Protein AF-0000000086678637 (afdb_homodimer)

Secondary structure (DSSP, 8-state):
------S-HHHHHHHHHHHTT--HHHHHHHHTS-HHHHHHHHTTSSPPPHHHHHHHHHHHT--HHHHH-----------------------------------SGGGGGGG-------------------B-SEE-GGG--EEE-STTEEEEEEEB-TTS-EEEEEEEE-TT-BS-TTSPPB--SSEEEEEEEESEEEEEETTEEEEEETT-EEEEETTS-EEEE--SSS-EEEEEEEE----/------S-HHHHHHHHHHHTT--HHHHHHHHTS-HHHHHHHHTTSSPPPHHHHHHHHHHHT--HHHHH------------------------------------GGGGGGG-------------------B-SEE-GGG--EEEPSTTEEEEEEEB-TTS-EEEEEEEE-TT-BS-TTSPPB--SSEEEEEEEESEEEEEETTEEEEEETT-EEEEETTS-EEEE--SSS-EEEEEEEE----

Structure (mmCIF, N/CA/C/O backbone):
data_AF-0000000086678637-model_v1
#
loop_
_entity.id
_entity.type
_entity.pdbx_description
1 polymer 'Transcriptional regulator'
#
loop_
_atom_site.group_PDB
_atom_site.id
_atom_site.type_symbol
_atom_site.label_atom_id
_atom_site.label_alt_id
_atom_site.label_comp_id
_atom_site.label_asym_id
_atom_site.label_entity_id
_atom_site.label_seq_id
_atom_site.pdbx_PDB_ins_code
_atom_site.Cartn_x
_atom_site.Cartn_y
_atom_site.Cartn_z
_atom_site.occupancy
_atom_site.B_iso_or_equiv
_atom_site.auth_seq_id
_atom_site.auth_comp_id
_atom_site.auth_asym_id
_atom_site.auth_atom_id
_atom_site.pdbx_PDB_model_num
ATOM 1 N N . MET A 1 1 ? 14.117 24.562 -10.625 1 29.33 1 MET A N 1
ATOM 2 C CA . MET A 1 1 ? 13.344 23.328 -10.523 1 29.33 1 MET A CA 1
ATOM 3 C C . MET A 1 1 ? 12.039 23.578 -9.773 1 29.33 1 MET A C 1
ATOM 5 O O . MET A 1 1 ? 12.047 23.984 -8.609 1 29.33 1 MET A O 1
ATOM 9 N N . ALA A 1 2 ? 11.078 24 -10.359 1 37.53 2 ALA A N 1
ATOM 10 C CA . ALA A 1 2 ? 9.883 24.531 -9.719 1 37.53 2 ALA A CA 1
ATOM 11 C C . ALA A 1 2 ? 9.289 23.531 -8.734 1 37.53 2 ALA A C 1
ATOM 13 O O . ALA A 1 2 ? 8.969 22.406 -9.109 1 37.53 2 ALA A O 1
ATOM 14 N N . SER A 1 3 ? 9.805 23.5 -7.52 1 44.06 3 SER A N 1
ATOM 15 C CA . SER A 1 3 ? 9.266 22.609 -6.5 1 44.06 3 SER A CA 1
ATOM 16 C C . SER A 1 3 ? 7.742 22.625 -6.504 1 44.06 3 SER A C 1
ATOM 18 O O . SER A 1 3 ? 7.125 23.688 -6.547 1 44.06 3 SER A O 1
ATOM 20 N N . ASN A 1 4 ? 7.141 21.781 -7.289 1 50.44 4 ASN A N 1
ATOM 21 C CA . ASN A 1 4 ? 5.684 21.703 -7.348 1 50.44 4 ASN A CA 1
ATOM 22 C C . ASN A 1 4 ? 5.062 21.781 -5.957 1 50.44 4 ASN A C 1
ATOM 24 O O . ASN A 1 4 ? 4.508 20.812 -5.461 1 50.44 4 ASN A O 1
ATOM 28 N N . ALA A 1 5 ? 5.742 22.781 -5.246 1 56.09 5 ALA A N 1
ATOM 29 C CA . ALA A 1 5 ? 5.332 23.016 -3.861 1 56.09 5 ALA A CA 1
ATOM 30 C C . ALA A 1 5 ? 3.875 23.453 -3.789 1 56.09 5 ALA A C 1
ATOM 32 O O . ALA A 1 5 ? 3.475 24.406 -4.477 1 56.09 5 ALA A O 1
ATOM 33 N N . LEU A 1 6 ? 2.963 22.516 -3.424 1 60.53 6 LEU A N 1
ATOM 34 C CA . LEU A 1 6 ? 1.568 22.812 -3.119 1 60.53 6 LEU A CA 1
ATOM 35 C C . LEU A 1 6 ? 1.461 24.047 -2.23 1 60.53 6 LEU A C 1
ATOM 37 O O . LEU A 1 6 ? 2.408 24.391 -1.519 1 60.53 6 LEU A O 1
ATOM 41 N N . PRO A 1 7 ? 0.419 24.875 -2.521 1 64.38 7 PRO A N 1
ATOM 42 C CA . PRO A 1 7 ? 0.194 25.859 -1.461 1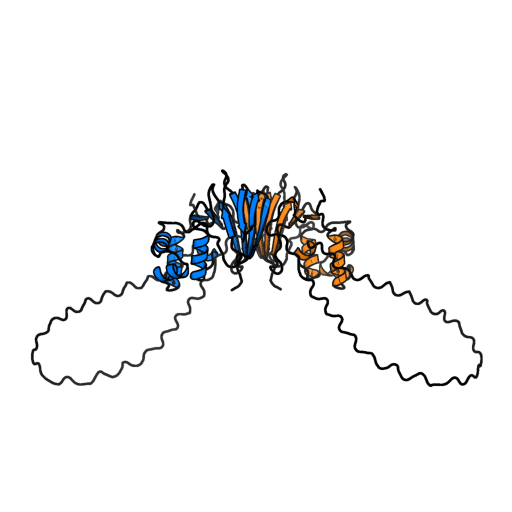 64.38 7 PRO A CA 1
ATOM 43 C C . PRO A 1 7 ? 0.378 25.266 -0.063 1 64.38 7 PRO A C 1
ATOM 45 O O . PRO A 1 7 ? 0.211 24.062 0.132 1 64.38 7 PRO A O 1
ATOM 48 N N . PRO A 1 8 ? 0.773 26.141 0.806 1 78.69 8 PRO A N 1
ATOM 49 C CA . PRO A 1 8 ? 1.008 25.656 2.17 1 78.69 8 PRO A CA 1
ATOM 50 C C . PRO A 1 8 ? -0.222 24.984 2.777 1 78.69 8 PRO A C 1
ATOM 52 O O . PRO A 1 8 ? -1.354 25.375 2.488 1 78.69 8 PRO A O 1
ATOM 55 N N . ILE A 1 9 ? -0.124 23.969 3.438 1 88 9 ILE A N 1
ATOM 56 C CA . ILE A 1 9 ? -1.179 23.125 3.992 1 88 9 ILE A CA 1
ATOM 57 C C . ILE A 1 9 ? -2.094 23.969 4.883 1 88 9 ILE A C 1
ATOM 59 O O . ILE A 1 9 ? -3.295 23.703 4.973 1 88 9 ILE A O 1
ATOM 63 N N . GLY A 1 10 ? -1.554 24.969 5.5 1 91.38 10 GLY A N 1
ATOM 64 C CA . GLY A 1 10 ? -2.34 25.812 6.383 1 91.38 10 GLY A CA 1
ATOM 65 C C . GLY A 1 10 ? -3.473 26.531 5.672 1 91.38 10 GLY A C 1
ATOM 66 O O . GLY A 1 10 ? -4.609 26.531 6.148 1 91.38 10 GLY A O 1
ATOM 67 N N . ALA A 1 11 ? -3.133 27.094 4.562 1 88.88 11 ALA A N 1
ATOM 68 C CA . ALA A 1 11 ? -4.141 27.812 3.783 1 88.88 11 ALA A CA 1
ATOM 69 C C . ALA A 1 11 ? -5.246 26.875 3.322 1 88.88 11 ALA A C 1
ATOM 71 O O . ALA A 1 11 ? -6.422 27.25 3.295 1 88.88 11 ALA A O 1
ATOM 72 N N . ARG A 1 12 ? -4.875 25.703 3.057 1 88.94 12 ARG A N 1
ATOM 73 C CA . ARG A 1 12 ? -5.859 24.719 2.602 1 88.94 12 ARG A CA 1
ATOM 74 C C . ARG A 1 12 ? -6.762 24.281 3.746 1 88.94 12 ARG A C 1
ATOM 76 O O . ARG A 1 12 ? -7.973 24.125 3.564 1 88.94 12 ARG A O 1
ATOM 83 N N . LEU A 1 13 ? -6.18 24.094 4.797 1 93.94 13 LEU A N 1
ATOM 84 C CA . LEU A 1 13 ? -6.957 23.734 5.977 1 93.94 13 LEU A CA 1
ATOM 85 C C . LEU A 1 13 ? -7.938 24.844 6.336 1 93.94 13 LEU A C 1
ATOM 87 O O . LEU A 1 13 ? -9.094 24.578 6.672 1 93.94 13 LEU A O 1
ATOM 91 N N . ARG A 1 14 ? -7.469 26.047 6.207 1 94.19 14 ARG A N 1
ATOM 92 C CA . ARG A 1 14 ? -8.328 27.203 6.48 1 94.19 14 ARG A CA 1
ATOM 93 C C . ARG A 1 14 ? -9.5 27.25 5.508 1 94.19 14 ARG A C 1
ATOM 95 O O . ARG A 1 14 ? -10.648 27.438 5.922 1 94.19 14 ARG A O 1
ATOM 102 N N . ALA A 1 15 ? -9.156 27.062 4.297 1 91.44 15 ALA A N 1
ATOM 103 C CA . ALA A 1 15 ? -10.195 27.094 3.271 1 91.44 15 ALA A CA 1
ATOM 104 C C . ALA A 1 15 ? -11.258 26.031 3.529 1 91.44 15 ALA A C 1
ATOM 106 O O . ALA A 1 15 ? -12.453 26.297 3.41 1 91.44 15 ALA A O 1
ATOM 107 N N . GLU A 1 16 ? -10.805 24.875 3.891 1 92.38 16 GLU A N 1
ATOM 108 C CA . GLU A 1 16 ? -11.734 23.781 4.172 1 92.38 16 GLU A CA 1
ATOM 109 C C . GLU A 1 16 ? -12.57 24.078 5.418 1 92.38 16 GLU A C 1
ATOM 111 O O . GLU A 1 16 ? -13.773 23.812 5.445 1 92.38 16 GLU A O 1
ATOM 116 N N . ARG A 1 17 ? -11.93 24.578 6.418 1 96 17 ARG A N 1
ATOM 117 C CA . ARG A 1 17 ? -12.641 24.922 7.645 1 96 17 ARG A CA 1
ATOM 118 C C . ARG A 1 17 ? -13.742 25.938 7.371 1 96 17 ARG A C 1
ATOM 120 O O . ARG A 1 17 ? -14.867 25.797 7.859 1 96 17 ARG A O 1
ATOM 127 N N . LEU A 1 18 ? -13.422 26.922 6.566 1 95.56 18 LEU A N 1
ATOM 128 C CA . LEU A 1 18 ? -14.375 27.984 6.227 1 95.56 18 LEU A CA 1
ATOM 129 C C . LEU A 1 18 ? -15.508 27.438 5.363 1 95.56 18 LEU A C 1
ATOM 131 O O . LEU A 1 18 ? -16.672 27.797 5.562 1 95.56 18 LEU A O 1
ATOM 135 N N . ARG A 1 19 ? -15.125 26.594 4.531 1 92.94 19 ARG A N 1
ATOM 136 C CA . ARG A 1 19 ? -16.125 25.969 3.666 1 92.94 19 ARG A CA 1
ATOM 137 C C . ARG A 1 19 ? -17.141 25.188 4.484 1 92.94 19 ARG A C 1
ATOM 139 O O . ARG A 1 19 ? -18.312 25.109 4.117 1 92.94 19 ARG A O 1
ATOM 146 N N . ARG A 1 20 ? -16.734 24.719 5.543 1 93.62 20 ARG A N 1
ATOM 147 C CA . ARG A 1 20 ? -17.594 23.891 6.379 1 93.62 20 ARG A CA 1
ATOM 148 C C . ARG A 1 20 ? -18.234 24.703 7.488 1 93.62 20 ARG A C 1
ATOM 150 O O . ARG A 1 20 ? -18.906 24.156 8.367 1 93.62 20 ARG A O 1
ATOM 157 N N . ASP A 1 21 ? -17.984 25.984 7.484 1 95.75 21 ASP A N 1
ATOM 158 C CA . ASP A 1 21 ? -18.562 26.953 8.414 1 95.75 21 ASP A CA 1
ATOM 159 C C . ASP A 1 21 ? -18.203 26.609 9.859 1 95.75 21 ASP A C 1
ATOM 161 O O . ASP A 1 21 ? -19.062 26.625 10.742 1 95.75 21 ASP A O 1
ATOM 165 N N . VAL A 1 22 ? -17.031 26.25 10.039 1 97.19 22 VAL A N 1
ATOM 166 C CA . VAL A 1 22 ? -16.5 25.938 11.367 1 97.19 22 VAL A CA 1
ATOM 167 C C . VAL A 1 22 ? -15.562 27.047 11.82 1 97.19 22 VAL A C 1
ATOM 169 O O . VAL A 1 22 ? -14.727 27.516 11.047 1 97.19 22 VAL A O 1
ATOM 172 N N . SER A 1 23 ? -15.766 27.5 13.023 1 97.88 23 SER A N 1
ATOM 173 C CA . SER A 1 23 ? -14.891 28.531 13.562 1 97.88 23 SER A CA 1
ATOM 174 C C . SER A 1 23 ? -13.57 27.922 14.047 1 97.88 23 SER A C 1
ATOM 176 O O . SER A 1 23 ? -13.477 26.719 14.289 1 97.88 23 SER A O 1
ATOM 178 N N . VAL A 1 24 ? -12.617 28.781 14.18 1 97.94 24 VAL A N 1
ATOM 179 C CA . VAL A 1 24 ? -11.328 28.359 14.719 1 97.94 24 VAL A CA 1
ATOM 180 C C . VAL A 1 24 ? -11.523 27.766 16.109 1 97.94 24 VAL A C 1
ATOM 182 O O . VAL A 1 24 ? -11.008 26.703 16.422 1 97.94 24 VAL A O 1
ATOM 185 N N . ARG A 1 25 ? -12.25 28.484 16.953 1 97.81 25 ARG A N 1
ATOM 186 C CA . ARG A 1 25 ? -12.516 28.047 18.328 1 97.81 25 ARG A CA 1
ATOM 187 C C . ARG A 1 25 ? -13.289 26.734 18.344 1 97.81 25 ARG A C 1
ATOM 189 O O . ARG A 1 25 ? -13.023 25.859 19.172 1 97.81 25 ARG A O 1
ATOM 196 N N . GLY A 1 26 ? -14.211 26.656 17.5 1 97.69 26 GLY A N 1
ATOM 197 C CA . GLY A 1 26 ? -14.984 25.438 17.391 1 97.69 26 GLY A CA 1
ATOM 198 C C . GLY A 1 26 ? -14.148 24.234 17.031 1 97.69 26 GLY A C 1
ATOM 199 O O . GLY A 1 26 ? -14.281 23.156 17.625 1 97.69 26 GLY A O 1
ATOM 200 N N . LEU A 1 27 ? -13.297 24.375 16.062 1 98 27 LEU A N 1
ATOM 201 C CA . LEU A 1 27 ? -12.406 23.297 15.633 1 98 27 LEU A CA 1
ATOM 202 C C . LEU A 1 27 ? -11.445 22.906 16.75 1 98 27 LEU A C 1
ATOM 204 O O . LEU A 1 27 ? -11.242 21.719 17.031 1 98 27 LEU A O 1
ATOM 208 N N . ALA A 1 28 ? -10.883 23.875 17.375 1 97.81 28 ALA A N 1
ATOM 209 C CA . ALA A 1 28 ? -9.938 23.672 18.469 1 97.81 28 ALA A CA 1
ATOM 210 C C . ALA A 1 28 ? -10.57 22.844 19.594 1 97.81 28 ALA A C 1
ATOM 212 O O . ALA A 1 28 ? -9.961 21.906 20.094 1 97.81 28 ALA A O 1
ATOM 213 N N . ARG A 1 29 ? -11.742 23.219 19.938 1 97.06 29 ARG A N 1
ATOM 214 C CA . ARG A 1 29 ? -12.469 22.5 21 1 97.06 29 ARG A CA 1
ATOM 215 C C . ARG A 1 29 ? -12.75 21.062 20.594 1 97.06 29 ARG A C 1
ATOM 217 O O . ARG A 1 29 ? -12.625 20.156 21.406 1 97.06 29 ARG A O 1
ATOM 224 N N . GLU A 1 30 ? -13.117 20.906 19.406 1 96 30 GLU A N 1
ATOM 225 C CA . GLU A 1 30 ? -13.484 19.578 18.922 1 96 30 GLU A CA 1
ATOM 226 C C . GLU A 1 30 ? -12.305 18.609 18.984 1 96 30 GLU A C 1
ATOM 228 O O . GLU A 1 30 ? -12.477 17.438 19.312 1 96 30 GLU A O 1
ATOM 233 N N . ILE A 1 31 ? -11.133 19.094 18.688 1 94.56 31 ILE A N 1
ATOM 234 C CA . ILE A 1 31 ? -10.023 18.156 18.562 1 94.56 31 ILE A CA 1
ATOM 235 C C . ILE A 1 31 ? -9.117 18.266 19.797 1 94.56 31 ILE A C 1
ATOM 237 O O . ILE A 1 31 ? -8.07 17.625 19.859 1 94.56 31 ILE A O 1
ATOM 241 N N . GLY A 1 32 ? -9.461 19.125 20.734 1 93.56 32 GLY A N 1
ATOM 242 C CA . GLY A 1 32 ? -8.805 19.188 22.031 1 93.56 32 GLY A CA 1
ATOM 243 C C . GLY A 1 32 ? -7.469 19.906 21.984 1 93.56 32 GLY A C 1
ATOM 244 O O . GLY A 1 32 ? -6.5 19.469 22.609 1 93.56 32 GLY A O 1
ATOM 245 N N . VAL A 1 33 ? -7.336 21.016 21.203 1 94.19 33 VAL A N 1
ATOM 246 C CA . VAL A 1 33 ? -6.133 21.844 21.172 1 94.19 33 VAL A CA 1
ATOM 247 C C . VAL A 1 33 ? -6.508 23.312 21.375 1 94.19 33 VAL A C 1
ATOM 249 O O . VAL A 1 33 ? -7.688 23.641 21.5 1 94.19 33 VAL A O 1
ATOM 252 N N . SER A 1 34 ? -5.516 24.125 21.438 1 95.31 34 SER A N 1
ATOM 253 C CA . SER A 1 34 ? -5.762 25.562 21.609 1 95.31 34 SER A CA 1
ATOM 254 C C . SER A 1 34 ? -6.129 26.219 20.281 1 95.31 34 SER A C 1
ATOM 256 O O . SER A 1 34 ? -5.66 25.812 19.219 1 95.31 34 SER A O 1
ATOM 258 N N . ALA A 1 35 ? -6.984 27.219 20.375 1 97.38 35 ALA A N 1
ATOM 259 C CA . ALA A 1 35 ? -7.312 28.031 19.203 1 97.38 35 ALA A CA 1
ATOM 260 C C . ALA A 1 35 ? -6.059 28.656 18.609 1 97.38 35 ALA A C 1
ATOM 262 O O . ALA A 1 35 ? -5.957 28.812 17.391 1 97.38 35 ALA A O 1
ATOM 263 N N . SER A 1 36 ? -5.199 28.984 19.469 1 97.31 36 SER A N 1
ATOM 264 C CA . SER A 1 36 ? -3.943 29.578 19.016 1 97.31 36 SER A CA 1
ATOM 265 C C . SER A 1 36 ? -3.18 28.625 18.109 1 97.31 36 SER A C 1
ATOM 267 O O . SER A 1 36 ? -2.617 29.062 17.094 1 97.31 36 SER A O 1
ATOM 269 N N . LEU A 1 37 ? -3.125 27.391 18.438 1 95.38 37 LEU A N 1
ATOM 270 C CA . LEU A 1 37 ? -2.43 26.406 17.625 1 95.38 37 LEU A CA 1
ATOM 271 C C . LEU A 1 37 ? -3.08 26.297 16.25 1 95.38 37 LEU A C 1
ATOM 273 O O . LEU A 1 37 ? -2.385 26.281 15.227 1 95.38 37 LEU A O 1
ATOM 277 N N . ILE A 1 38 ? -4.383 26.203 16.219 1 97.44 38 ILE A N 1
ATOM 278 C CA . ILE A 1 38 ? -5.105 26.125 14.953 1 97.44 38 ILE A CA 1
ATOM 279 C C . ILE A 1 38 ? -4.766 27.344 14.102 1 97.44 38 ILE A C 1
ATOM 281 O O . ILE A 1 38 ? -4.477 27.219 12.906 1 97.44 38 ILE A O 1
ATOM 285 N N . SER A 1 39 ? -4.812 28.531 14.68 1 97.19 39 SER A N 1
ATOM 286 C CA . SER A 1 39 ? -4.504 29.766 13.977 1 97.19 39 SER A CA 1
ATOM 287 C C . SER A 1 39 ? -3.088 29.75 13.414 1 97.19 39 SER A C 1
ATOM 289 O O . SER A 1 39 ? -2.865 30.125 12.266 1 97.19 39 SER A O 1
ATOM 291 N N . GLN A 1 40 ? -2.203 29.297 14.242 1 96.5 40 GLN A N 1
ATOM 292 C CA . GLN A 1 40 ? -0.811 29.234 13.805 1 96.5 40 GLN A CA 1
ATOM 293 C C . GLN A 1 40 ? -0.648 28.281 12.617 1 96.5 40 GLN A C 1
ATOM 295 O O . GLN A 1 40 ? 0.101 28.578 11.688 1 96.5 40 GLN A O 1
ATOM 300 N N . ILE A 1 41 ? -1.283 27.156 12.648 1 95.62 41 ILE A N 1
ATOM 301 C CA . ILE A 1 41 ? -1.223 26.172 11.57 1 95.62 41 ILE A CA 1
ATOM 302 C C . ILE A 1 41 ? -1.805 26.766 10.297 1 95.62 41 ILE A C 1
ATOM 304 O O . ILE A 1 41 ? -1.188 26.688 9.227 1 95.62 41 ILE A O 1
ATOM 308 N N . GLU A 1 42 ? -2.895 27.469 10.445 1 95.44 42 GLU A N 1
ATOM 309 C CA . GLU A 1 42 ? -3.613 27.969 9.281 1 95.44 42 GLU A CA 1
ATOM 310 C C . GLU A 1 42 ? -2.889 29.156 8.656 1 95.44 42 GLU A C 1
ATOM 312 O O . GLU A 1 42 ? -3.119 29.484 7.492 1 95.44 42 GLU A O 1
ATOM 317 N N . THR A 1 43 ? -2.057 29.875 9.414 1 93.31 43 THR A N 1
ATOM 318 C CA . THR A 1 43 ? -1.309 31.031 8.914 1 93.31 43 THR A CA 1
ATOM 319 C C . THR A 1 43 ? 0.139 30.641 8.617 1 93.31 43 THR A C 1
ATOM 321 O O . THR A 1 43 ? 0.997 31.516 8.453 1 93.31 43 THR A O 1
ATOM 324 N N . GLU A 1 44 ? 0.449 29.391 8.641 1 91.81 44 GLU A N 1
ATOM 325 C CA . GLU A 1 44 ? 1.722 28.812 8.227 1 91.81 44 GLU A CA 1
ATOM 326 C C . GLU A 1 44 ? 2.834 29.156 9.211 1 91.81 44 GLU A C 1
ATOM 328 O O . GLU A 1 44 ? 4.008 29.188 8.844 1 91.81 44 GLU A O 1
ATOM 333 N N . LYS A 1 45 ? 2.479 29.5 10.375 1 93.44 45 LYS A N 1
ATOM 334 C CA . LYS A 1 45 ? 3.473 29.766 11.414 1 93.44 45 LYS A CA 1
ATOM 335 C C . LYS A 1 45 ? 3.922 28.469 12.086 1 93.44 45 LYS A C 1
ATOM 337 O O . LYS A 1 45 ? 4.973 28.422 12.734 1 93.44 45 LYS A O 1
ATOM 342 N N . SER A 1 46 ? 3.041 27.484 12.031 1 92.31 46 SER A N 1
ATOM 343 C CA . SER A 1 46 ? 3.377 26.141 12.508 1 92.31 46 SER A CA 1
ATOM 344 C C . SER A 1 46 ? 2.838 25.062 11.57 1 92.31 46 SER A C 1
ATOM 346 O O . SER A 1 46 ? 1.836 25.281 10.891 1 92.31 46 SER A O 1
ATOM 348 N N . SER A 1 47 ? 3.592 24.016 11.539 1 92.88 47 SER A N 1
ATOM 349 C CA . SER A 1 47 ? 3.068 22.859 10.82 1 92.88 47 SER A CA 1
ATOM 350 C C . SER A 1 47 ? 2.369 21.891 11.766 1 92.88 47 SER A C 1
ATOM 352 O O . SER A 1 47 ? 2.809 21.688 12.898 1 92.88 47 SER A O 1
ATOM 354 N N . PRO A 1 48 ? 1.287 21.312 11.25 1 94.81 48 PRO A N 1
ATOM 355 C CA . PRO A 1 48 ? 0.673 20.297 12.109 1 94.81 48 PRO A CA 1
ATOM 356 C C . PRO A 1 48 ? 1.494 19.016 12.18 1 94.81 48 PRO A C 1
ATOM 358 O O . PRO A 1 48 ? 2.191 18.672 11.227 1 94.81 48 PRO A O 1
ATOM 361 N N . SER A 1 49 ? 1.394 18.344 13.406 1 94.5 49 SER A N 1
ATOM 362 C CA . SER A 1 49 ? 1.88 16.969 13.477 1 94.5 49 SER A CA 1
ATOM 363 C C . SER A 1 49 ? 0.971 16.016 12.695 1 94.5 49 SER A C 1
ATOM 365 O O . SER A 1 49 ? -0.131 16.391 12.297 1 94.5 49 SER A O 1
ATOM 367 N N . VAL A 1 50 ? 1.453 14.812 12.508 1 96.12 50 VAL A N 1
ATOM 368 C CA . VAL A 1 50 ? 0.628 13.797 11.859 1 96.12 50 VAL A CA 1
ATOM 369 C C . VAL A 1 50 ? -0.679 13.625 12.633 1 96.12 50 VAL A C 1
ATOM 371 O O . VAL A 1 50 ? -1.762 13.641 12.039 1 96.12 50 VAL A O 1
ATOM 374 N N . SER A 1 51 ? -0.6 13.484 13.93 1 95.5 51 SER A N 1
ATOM 375 C CA . SER A 1 51 ? -1.764 13.281 14.789 1 95.5 51 SER A CA 1
ATOM 376 C C . SER A 1 51 ? -2.727 14.461 14.695 1 95.5 51 SER A C 1
ATOM 378 O O . SER A 1 51 ? -3.939 14.273 14.578 1 95.5 51 SER A O 1
ATOM 380 N N . THR A 1 52 ? -2.205 15.656 14.711 1 94.5 52 THR A N 1
ATOM 381 C CA . THR A 1 52 ? -3.031 16.859 14.641 1 94.5 52 THR A CA 1
ATOM 382 C C . THR A 1 52 ? -3.713 16.953 13.281 1 94.5 52 THR A C 1
ATOM 384 O O . THR A 1 52 ? -4.883 17.344 13.195 1 94.5 52 THR A O 1
ATOM 387 N N . LEU A 1 53 ? -2.959 16.641 12.281 1 95 53 LEU A N 1
ATOM 388 C CA . LEU A 1 53 ? -3.518 16.703 10.938 1 95 53 LEU A CA 1
ATOM 389 C C . LEU A 1 53 ? -4.699 15.742 10.805 1 95 53 LEU A C 1
ATOM 391 O O . LEU A 1 53 ? -5.75 16.109 10.281 1 95 53 LEU A O 1
ATOM 395 N N . TYR A 1 54 ? -4.547 14.531 11.242 1 95.06 54 TYR A N 1
ATOM 396 C CA . TYR A 1 54 ? -5.645 13.57 11.203 1 95.06 54 TYR A CA 1
ATOM 397 C C . TYR A 1 54 ? -6.828 14.055 12.031 1 95.06 54 TYR A C 1
ATOM 399 O O . TYR A 1 54 ? -7.98 13.883 11.633 1 95.06 54 TYR A O 1
ATOM 407 N N . ALA A 1 55 ? -6.547 14.633 13.188 1 95 55 ALA A N 1
ATOM 408 C CA . ALA A 1 55 ? -7.625 15.148 14.031 1 95 55 ALA A CA 1
ATOM 409 C C . ALA A 1 55 ? -8.406 16.25 13.312 1 95 55 ALA A C 1
ATOM 411 O O . ALA A 1 55 ? -9.641 16.25 13.336 1 95 55 ALA A O 1
ATOM 412 N N . ILE A 1 56 ? -7.652 17.109 12.672 1 95.88 56 ILE A N 1
ATOM 413 C CA . ILE A 1 56 ? -8.281 18.219 11.969 1 95.88 56 ILE A CA 1
ATOM 414 C C . ILE A 1 56 ? -9.117 17.688 10.805 1 95.88 56 ILE A C 1
ATOM 416 O O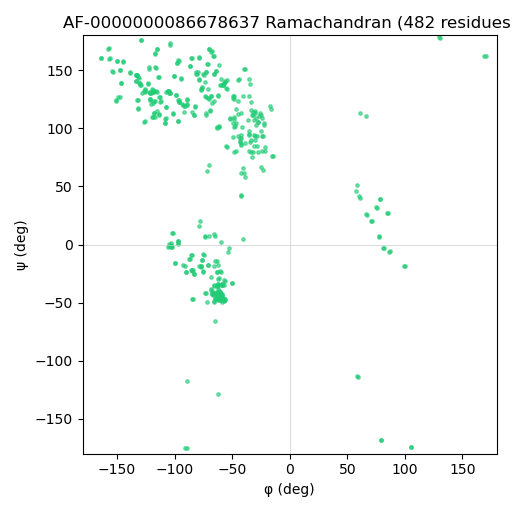 . ILE A 1 56 ? -10.281 18.062 10.641 1 95.88 56 ILE A O 1
ATOM 420 N N . THR A 1 57 ? -8.531 16.844 10.016 1 94.19 57 THR A N 1
ATOM 421 C CA . THR A 1 57 ? -9.227 16.359 8.828 1 94.19 57 THR A CA 1
ATOM 422 C C . THR A 1 57 ? -10.445 15.523 9.219 1 94.19 57 THR A C 1
ATOM 424 O O . THR A 1 57 ? -11.484 15.594 8.555 1 94.19 57 THR A O 1
ATOM 427 N N . THR A 1 58 ? -10.344 14.812 10.266 1 93.94 58 THR A N 1
ATOM 428 C CA . THR A 1 58 ? -11.477 14.055 10.766 1 93.94 58 THR A CA 1
ATOM 429 C C . THR A 1 58 ? -12.602 14.984 11.219 1 93.94 58 THR A C 1
ATOM 431 O O . THR A 1 58 ? -13.758 14.789 10.852 1 93.94 58 THR A O 1
ATOM 434 N N . ALA A 1 59 ? -12.266 15.961 11.93 1 95.75 59 ALA A N 1
ATOM 435 C CA . ALA A 1 59 ? -13.242 16.906 12.453 1 95.75 59 ALA A CA 1
ATOM 436 C C . ALA A 1 59 ? -13.945 17.656 11.32 1 95.75 59 ALA A C 1
ATOM 438 O O . ALA A 1 59 ? -15.141 17.953 11.414 1 95.75 59 ALA A O 1
ATOM 439 N N . LEU A 1 60 ? -13.188 17.938 10.281 1 94.88 60 LEU A N 1
ATOM 440 C CA . LEU A 1 60 ? -13.734 18.688 9.164 1 94.88 60 LEU A CA 1
ATOM 441 C C . LEU A 1 60 ? -14.414 17.781 8.156 1 94.88 60 LEU A C 1
ATOM 443 O O . LEU A 1 60 ? -15.047 18.25 7.211 1 94.88 60 LEU A O 1
ATOM 447 N N . GLY A 1 61 ? -14.227 16.5 8.25 1 91.19 61 GLY A N 1
ATOM 448 C CA . GLY A 1 61 ? -14.844 15.531 7.344 1 91.19 61 GLY A CA 1
ATOM 449 C C . GLY A 1 61 ? -14.195 15.508 5.973 1 91.19 61 GLY A C 1
ATOM 450 O O . GLY A 1 61 ? -14.883 15.352 4.957 1 91.19 61 GLY A O 1
ATOM 451 N N . ILE A 1 62 ? -12.938 15.766 5.953 1 88.5 62 ILE A N 1
ATOM 452 C CA . ILE A 1 62 ? -12.219 15.719 4.688 1 88.5 62 ILE A CA 1
ATOM 453 C C . ILE A 1 62 ? -11.156 14.625 4.738 1 88.5 62 ILE A C 1
ATOM 455 O O . ILE A 1 62 ? -10.82 14.125 5.812 1 88.5 62 ILE A O 1
ATOM 459 N N . SER A 1 63 ? -10.695 14.305 3.533 1 87.56 63 SER A N 1
ATOM 460 C CA . SER A 1 63 ? -9.664 13.281 3.436 1 87.56 63 SER A CA 1
ATOM 461 C C . SER A 1 63 ? -8.273 13.906 3.352 1 87.56 63 SER A C 1
ATOM 463 O O . SER A 1 63 ? -8.133 15.086 3.023 1 87.56 63 SER A O 1
ATOM 465 N N . ILE A 1 64 ? -7.293 13.102 3.707 1 89.38 64 ILE A N 1
ATOM 466 C CA . ILE A 1 64 ? -5.91 13.531 3.543 1 89.38 64 ILE A CA 1
ATOM 467 C C . ILE A 1 64 ? -5.637 13.844 2.074 1 89.38 64 ILE A C 1
ATOM 469 O O . ILE A 1 64 ? -4.898 14.781 1.761 1 89.38 64 ILE A O 1
ATOM 473 N N . GLU A 1 65 ? -6.238 13.117 1.181 1 84 65 GLU A N 1
ATOM 474 C CA . GLU A 1 65 ? -6.078 13.344 -0.253 1 84 65 GLU A CA 1
ATOM 475 C C . GLU A 1 65 ? -6.512 14.758 -0.64 1 84 65 GLU A C 1
ATOM 477 O O . GLU A 1 65 ? -5.922 15.367 -1.532 1 84 65 GLU A O 1
ATOM 482 N N . ASP A 1 66 ? -7.504 15.25 0.028 1 81.44 66 ASP A N 1
ATOM 483 C CA . ASP A 1 66 ? -8.023 16.578 -0.249 1 81.44 66 ASP A CA 1
ATOM 484 C C . ASP A 1 66 ? -6.969 17.656 0.019 1 81.44 66 ASP A C 1
ATOM 486 O O . ASP A 1 66 ? -7.008 18.734 -0.576 1 81.44 66 ASP A O 1
ATOM 490 N N . LEU A 1 67 ? -6.094 17.297 0.815 1 84.81 67 LEU A N 1
ATOM 491 C CA . LEU A 1 67 ? -5.098 18.281 1.215 1 84.81 67 LEU A CA 1
ATOM 492 C C . LEU A 1 67 ? -3.957 18.344 0.206 1 84.81 67 LEU A C 1
ATOM 494 O O . LEU A 1 67 ? -3.195 19.312 0.181 1 84.81 67 LEU A O 1
ATOM 498 N N . PHE A 1 68 ? -3.793 17.297 -0.546 1 82.31 68 PHE A N 1
ATOM 499 C CA . PHE A 1 68 ? -2.783 17.281 -1.599 1 82.31 68 PHE A CA 1
ATOM 500 C C . PHE A 1 68 ? -3.332 17.891 -2.881 1 82.31 68 PHE A C 1
ATOM 502 O O . PHE A 1 68 ? -2.566 18.328 -3.742 1 82.31 68 PHE A O 1
ATOM 509 N N . ASP A 1 69 ? -4.535 17.984 -3.154 1 67.88 69 ASP A N 1
ATOM 510 C CA . ASP A 1 69 ? -5.125 18.484 -4.391 1 67.88 69 ASP A CA 1
ATOM 511 C C . ASP A 1 69 ? -4.977 20 -4.496 1 67.88 69 ASP A C 1
ATOM 513 O O . ASP A 1 69 ? -5.176 20.719 -3.514 1 67.88 69 ASP A O 1
ATOM 517 N N . ASP A 1 70 ? -4.09 20.594 -5.508 1 56.41 70 ASP A N 1
ATOM 518 C CA . ASP A 1 70 ? -3.812 22 -5.754 1 56.41 70 ASP A CA 1
ATOM 519 C C . ASP A 1 70 ? -5.09 22.766 -6.113 1 56.41 70 ASP A C 1
ATOM 521 O O . ASP A 1 70 ? -5.062 23.969 -6.309 1 56.41 70 ASP A O 1
ATOM 525 N N . ALA A 1 71 ? -6.137 22.109 -6.621 1 50.88 71 ALA A N 1
ATOM 526 C CA . ALA A 1 71 ? -7.086 23 -7.293 1 50.88 71 ALA A CA 1
ATOM 527 C C . ALA A 1 71 ? -7.703 23.984 -6.309 1 50.88 71 ALA A C 1
ATOM 529 O O . ALA A 1 71 ? -8.273 23.594 -5.289 1 50.88 71 ALA A O 1
ATOM 530 N N . PRO A 1 72 ? -7.16 25.188 -6.344 1 44.25 72 PRO A N 1
ATOM 531 C CA . PRO A 1 72 ? -7.844 26.188 -5.535 1 44.25 72 PRO A CA 1
ATOM 532 C C . PRO A 1 72 ? -9.367 26.109 -5.645 1 44.25 72 PRO A C 1
ATOM 534 O O . PRO A 1 72 ? -9.906 26.016 -6.75 1 44.25 72 PRO A O 1
ATOM 537 N N . THR A 1 73 ? -9.93 25.312 -4.875 1 44.41 73 THR A N 1
ATOM 538 C CA . THR A 1 73 ? -11.359 25.594 -4.961 1 44.41 73 THR A CA 1
ATOM 539 C C . THR A 1 73 ? -11.609 27.094 -4.832 1 44.41 73 THR A C 1
ATOM 541 O O . THR A 1 73 ? -11.172 27.734 -3.867 1 44.41 73 THR A O 1
ATOM 544 N N . PRO A 1 74 ? -11.953 27.703 -5.855 1 39.59 74 PRO A N 1
ATOM 545 C CA . PRO A 1 74 ? -12.242 29.125 -5.707 1 39.59 74 PRO A CA 1
ATOM 546 C C . PRO A 1 74 ? -13.062 29.438 -4.457 1 39.59 74 PRO A C 1
ATOM 548 O O . PRO A 1 74 ? -14.078 28.781 -4.199 1 39.59 74 PRO A O 1
ATOM 551 N N . VAL A 1 75 ? -12.43 29.719 -3.432 1 42.5 75 VAL A N 1
ATOM 552 C CA . VAL A 1 75 ? -13.227 30.219 -2.32 1 42.5 75 VAL A CA 1
ATOM 553 C C . VAL A 1 75 ? -14.102 31.375 -2.799 1 42.5 75 VAL A C 1
ATOM 555 O O . VAL A 1 75 ? -13.617 32.281 -3.475 1 42.5 75 VAL A O 1
ATOM 558 N N . PRO A 1 76 ? -15.289 31.156 -2.902 1 37.84 76 PRO A N 1
ATOM 559 C CA . PRO A 1 76 ? -16.031 32.375 -3.252 1 37.84 76 PRO A CA 1
ATOM 560 C C . PRO A 1 76 ? -15.602 33.594 -2.441 1 37.84 76 PRO A C 1
ATOM 562 O O . PRO A 1 76 ? -15.203 33.469 -1.279 1 37.84 76 PRO A O 1
ATOM 565 N N . ASP A 1 77 ? -15.016 34.531 -3.057 1 36.59 77 ASP A N 1
ATOM 566 C CA . ASP A 1 77 ? -14.727 35.844 -2.418 1 36.59 77 ASP A CA 1
ATOM 567 C C . ASP A 1 77 ? -15.711 36.094 -1.281 1 36.59 77 ASP A C 1
ATOM 569 O O . ASP A 1 77 ? -16.922 35.969 -1.46 1 36.59 77 ASP A O 1
ATOM 573 N N . ALA A 1 78 ? -15.289 35.812 -0.092 1 40.44 78 ALA A N 1
ATOM 574 C CA . ALA A 1 78 ? -16.156 36.25 0.99 1 40.44 78 ALA A CA 1
ATOM 575 C C . ALA A 1 78 ? -16.922 37.531 0.598 1 40.44 78 ALA A C 1
ATOM 577 O O . ALA A 1 78 ? -16.344 38.438 -0.002 1 40.44 78 ALA A O 1
ATOM 578 N N . PRO A 1 79 ? -18.188 37.438 0.492 1 37.34 79 PRO A N 1
ATOM 579 C CA . PRO A 1 79 ? -18.797 38.75 0.211 1 37.34 79 PRO A CA 1
ATOM 580 C C . PRO A 1 79 ? -18.188 39.875 1.05 1 37.34 79 PRO A C 1
ATOM 582 O O . PRO A 1 79 ? -17.719 39.625 2.164 1 37.34 79 PRO A O 1
ATOM 585 N N . ALA A 1 80 ? -17.5 40.781 0.389 1 38.34 80 ALA A N 1
ATOM 586 C CA . ALA A 1 80 ? -17 42 1.062 1 38.34 80 ALA A CA 1
ATOM 587 C C . ALA A 1 80 ? -17.844 42.312 2.293 1 38.34 80 ALA A C 1
ATOM 589 O O . ALA A 1 80 ? -19.062 42.188 2.266 1 38.34 80 ALA A O 1
ATOM 590 N N . PRO A 1 81 ? -17.328 42.125 3.402 1 34.81 81 PRO A N 1
ATOM 591 C CA . PRO A 1 81 ? -18.203 42.5 4.516 1 34.81 81 PRO A CA 1
ATOM 592 C C . PRO A 1 81 ? -19.109 43.656 4.191 1 34.81 81 PRO A C 1
ATOM 594 O O . PRO A 1 81 ? -18.75 44.531 3.393 1 34.81 81 PRO A O 1
ATOM 597 N N . LEU A 1 82 ? -20.422 43.469 4.129 1 32.28 82 LEU A N 1
ATOM 598 C CA . LEU A 1 82 ? -21.375 44.531 3.977 1 32.28 82 LEU A CA 1
ATOM 599 C C . LEU A 1 82 ? -20.828 45.844 4.555 1 32.28 82 LEU A C 1
ATOM 601 O O . LEU A 1 82 ? -20.297 45.844 5.672 1 32.28 82 LEU A O 1
ATOM 605 N N . ALA A 1 83 ? -20.438 46.75 3.629 1 36.91 83 ALA A N 1
ATOM 606 C CA . ALA A 1 83 ? -20.094 48.094 4.047 1 36.91 83 ALA A CA 1
ATOM 607 C C . ALA A 1 83 ? -20.859 48.5 5.309 1 36.91 83 ALA A C 1
ATOM 609 O O . ALA A 1 83 ? -22.078 48.344 5.371 1 36.91 83 ALA A O 1
ATOM 610 N N . ALA A 1 84 ? -20.234 48.281 6.543 1 29.53 84 ALA A N 1
ATOM 611 C CA . ALA A 1 84 ? -20.859 48.812 7.75 1 29.53 84 ALA A CA 1
ATOM 612 C C . ALA A 1 84 ? -21.766 50 7.426 1 29.53 84 ALA A C 1
ATOM 614 O O . ALA A 1 84 ? -21.312 51 6.859 1 29.53 84 ALA A O 1
ATOM 615 N N . VAL A 1 85 ? -22.969 49.688 6.957 1 31 85 VAL A N 1
ATOM 616 C CA . VAL A 1 85 ? -23.938 50.781 6.906 1 31 85 VAL A CA 1
ATOM 617 C C . VAL A 1 85 ? -23.656 51.75 8.039 1 31 85 VAL A C 1
ATOM 619 O O . VAL A 1 85 ? -23.578 51.375 9.203 1 31 85 VAL A O 1
ATOM 622 N N . GLY A 1 86 ? -22.703 52.688 7.785 1 29.02 86 GLY A N 1
ATOM 623 C CA . GLY A 1 86 ? -22.406 53.781 8.695 1 29.02 86 GLY A CA 1
ATOM 624 C C . GLY A 1 86 ? -23.562 54.156 9.609 1 29.02 86 GLY A C 1
ATOM 625 O O . GLY A 1 86 ? -24.734 53.938 9.242 1 29.02 86 GLY A O 1
ATOM 626 N N . GLU A 1 87 ? -23.391 53.875 10.906 1 32 87 GLU A N 1
ATOM 627 C CA . GLU A 1 87 ? -24.375 54.25 11.93 1 32 87 GLU A CA 1
ATOM 628 C C . GLU A 1 87 ? -25.141 55.5 11.523 1 32 87 GLU A C 1
ATOM 630 O O . GLU A 1 87 ? -24.547 56.531 11.211 1 32 87 GLU A O 1
ATOM 635 N N . PRO A 1 88 ? -26.25 55.281 10.703 1 33.06 88 PRO A N 1
ATOM 636 C CA . PRO A 1 88 ? -26.906 56.531 10.391 1 33.06 88 PRO A CA 1
ATOM 637 C C . PRO A 1 88 ? -26.828 57.531 11.539 1 33.06 88 PRO A C 1
ATOM 639 O O . PRO A 1 88 ? -26.984 57.156 12.703 1 33.06 88 PRO A O 1
ATOM 642 N N . VAL A 1 89 ? -25.766 58.344 11.539 1 31.98 89 VAL A N 1
ATOM 643 C CA . VAL A 1 89 ? -25.719 59.469 12.453 1 31.98 89 VAL A CA 1
ATOM 644 C C . VAL A 1 89 ? -27.141 60 12.672 1 31.98 89 VAL A C 1
ATOM 646 O O . VAL A 1 89 ? -27.766 60.5 11.727 1 31.98 89 VAL A O 1
ATOM 649 N N . VAL A 1 90 ? -27.938 59.219 13.5 1 30.61 90 VAL A N 1
ATOM 650 C CA . VAL A 1 90 ? -29.25 59.688 13.938 1 30.61 90 VAL A CA 1
ATOM 651 C C . VAL A 1 90 ? -29.188 61.188 14.258 1 30.61 90 VAL A C 1
ATOM 653 O O . VAL A 1 90 ? -28.484 61.594 15.188 1 30.61 90 VAL A O 1
ATOM 656 N N . THR A 1 91 ? -28.859 61.938 13.172 1 28.45 91 THR A N 1
ATOM 657 C CA . THR A 1 91 ? -29.047 63.375 13.43 1 28.45 91 THR A CA 1
ATOM 658 C C . THR A 1 91 ? -30.328 63.625 14.211 1 28.45 91 THR A C 1
ATOM 660 O O . THR A 1 91 ? -31.359 63 13.938 1 28.45 91 THR A O 1
ATOM 663 N N . SER A 1 92 ? -30.094 63.844 15.516 1 28.16 92 SER A N 1
ATOM 664 C CA . SER A 1 92 ? -31.125 64.25 16.453 1 28.16 92 SER A CA 1
ATOM 665 C C . SER A 1 92 ? -32.094 65.25 15.812 1 28.16 92 SER A C 1
ATOM 667 O O . SER A 1 92 ? -31.703 66.375 15.516 1 28.16 92 SER A O 1
ATOM 669 N N . PHE A 1 93 ? -32.781 64.812 14.609 1 28.28 93 PHE A N 1
ATOM 670 C CA . PHE A 1 93 ? -33.719 65.75 14.086 1 28.28 93 PHE A CA 1
ATOM 671 C C . PHE A 1 93 ? -34.625 66.312 15.203 1 28.28 93 PHE A C 1
ATOM 673 O O . PHE A 1 93 ? -35 65.562 16.109 1 28.28 93 PHE A O 1
ATOM 680 N N . GLY A 1 94 ? -34.312 67.5 15.547 1 26.84 94 GLY A N 1
ATOM 681 C CA . GLY A 1 94 ? -35.094 68.375 16.375 1 26.84 94 GLY A CA 1
ATOM 682 C C . GLY A 1 94 ? -36.594 68.188 16.156 1 26.84 94 GLY A C 1
ATOM 683 O O . GLY A 1 94 ? -37.031 67.688 15.133 1 26.84 94 GLY A O 1
ATOM 684 N N . SER A 1 95 ? -37.375 68.188 17.203 1 28.17 95 SER A N 1
ATOM 685 C CA . SER A 1 95 ? -38.75 68 17.609 1 28.17 95 SER A CA 1
ATOM 686 C C . SER A 1 95 ? -39.719 68.625 16.641 1 28.17 95 SER A C 1
ATOM 688 O O . SER A 1 95 ? -40.938 68.688 16.906 1 28.17 95 SER A O 1
ATOM 690 N N . GLY A 1 96 ? -39.156 69.188 15.453 1 26.08 96 GLY A N 1
ATOM 691 C CA . GLY A 1 96 ? -40.25 70.125 15.109 1 26.08 96 GLY A CA 1
ATOM 692 C C . GLY A 1 96 ? -41.531 69.375 14.781 1 26.08 96 GLY A C 1
ATOM 693 O O . GLY A 1 96 ? -41.562 68.188 14.492 1 26.08 96 GLY A O 1
ATOM 694 N N . GLY A 1 97 ? -42.625 70 15.062 1 26.67 97 GLY A N 1
ATOM 695 C CA . GLY A 1 97 ? -44.062 69.75 15.242 1 26.67 97 GLY A CA 1
ATOM 696 C C . GLY A 1 97 ? -44.75 69.312 13.984 1 26.67 97 GLY A C 1
ATOM 697 O O . GLY A 1 97 ? -46 69.25 13.914 1 26.67 97 GLY A O 1
ATOM 698 N N . LEU A 1 98 ? -43.906 69 12.844 1 24.8 98 LEU A N 1
ATOM 699 C CA . LEU A 1 98 ? -44.656 69.188 11.633 1 24.8 98 LEU A CA 1
ATOM 700 C C . LEU A 1 98 ? -45.844 68.188 11.547 1 24.8 98 LEU A C 1
ATOM 702 O O . LEU A 1 98 ? -45.781 67.125 12.117 1 24.8 98 LEU A O 1
ATOM 706 N N . GLY A 1 99 ? -46.844 68.625 10.93 1 23.95 99 GLY A N 1
ATOM 707 C CA . GLY A 1 99 ? -48.25 68.375 10.727 1 23.95 99 GLY A CA 1
ATOM 708 C C . GLY A 1 99 ? -48.5 67 10.086 1 23.95 99 GLY A C 1
ATOM 709 O O . GLY A 1 99 ? -47.562 66.25 9.797 1 23.95 99 GLY A O 1
ATOM 710 N N . GLY A 1 100 ? -49.25 67 9.039 1 22.95 100 GLY A N 1
ATOM 711 C CA . GLY A 1 100 ? -50.469 66.312 8.789 1 22.95 100 GLY A CA 1
ATOM 712 C C . GLY A 1 100 ? -50.219 64.938 8.188 1 22.95 100 GLY A C 1
ATOM 713 O O . GLY A 1 100 ? -49.062 64.438 8.18 1 22.95 100 GLY A O 1
ATOM 714 N N . GLY A 1 101 ? -50.688 64.688 6.945 1 23.39 101 GLY A N 1
ATOM 715 C CA . GLY A 1 101 ? -51.688 63.781 6.391 1 23.39 101 GLY A CA 1
ATOM 716 C C . GLY A 1 101 ? -51.062 62.562 5.711 1 23.39 101 GLY A C 1
ATOM 717 O O . GLY A 1 101 ? -51.781 61.812 5.043 1 23.39 101 GLY A O 1
ATOM 718 N N . VAL A 1 102 ? -49.688 62.438 5.676 1 22.81 102 VAL A N 1
ATOM 719 C CA . VAL A 1 102 ? -49.344 61.719 4.461 1 22.81 102 VAL A CA 1
ATOM 720 C C . VAL A 1 102 ? -49.875 60.281 4.527 1 22.81 102 VAL A C 1
ATOM 722 O O . VAL A 1 102 ? -49.875 59.688 5.594 1 22.81 102 VAL A O 1
ATOM 725 N N . GLY A 1 103 ? -50.688 59.938 3.516 1 21.72 103 GLY A N 1
ATOM 726 C CA . GLY A 1 103 ? -51.5 58.812 3.154 1 21.72 103 GLY A CA 1
ATOM 727 C C . GLY A 1 103 ? -50.75 57.5 3.133 1 21.72 103 GLY A C 1
ATOM 728 O O . GLY A 1 103 ? -49.5 57.5 3.057 1 21.72 103 GLY A O 1
ATOM 729 N N . ALA A 1 104 ? -51.438 56.406 3.611 1 22.8 104 ALA A N 1
ATOM 730 C CA . ALA A 1 104 ? -51.312 55 3.986 1 22.8 104 ALA A CA 1
ATOM 731 C C . ALA A 1 104 ? -50.844 54.156 2.805 1 22.8 104 ALA A C 1
ATOM 733 O O . ALA A 1 104 ? -50.875 52.938 2.869 1 22.8 104 ALA A O 1
ATOM 734 N N . ALA A 1 105 ? -50.562 54.781 1.591 1 22.05 105 ALA A N 1
ATOM 735 C CA . ALA A 1 105 ? -50.875 53.844 0.508 1 22.05 105 ALA A CA 1
ATOM 736 C C . ALA A 1 105 ? -49.906 52.656 0.54 1 22.05 105 ALA A C 1
ATOM 738 O O . ALA A 1 105 ? -50.25 51.562 0.065 1 22.05 105 ALA A O 1
ATOM 739 N N . LEU A 1 106 ? -48.594 52.906 0.772 1 22.48 106 LEU A N 1
ATOM 740 C CA . LEU A 1 106 ? -47.719 52.156 -0.113 1 22.48 106 LEU A CA 1
ATOM 741 C C . LEU A 1 106 ? -47.594 50.719 0.357 1 22.48 106 LEU A C 1
ATOM 743 O O . LEU A 1 106 ? -46.562 50.062 0.153 1 22.48 106 LEU A O 1
ATOM 747 N N . LEU A 1 107 ? -48.5 50.156 1.169 1 22.64 107 LEU A N 1
ATOM 748 C CA . LEU A 1 107 ? -48.062 48.938 1.819 1 22.64 107 LEU A CA 1
ATOM 749 C C . LEU A 1 107 ? -47.844 47.812 0.793 1 22.64 107 LEU A C 1
ATOM 751 O O . LEU A 1 107 ? -47.469 46.688 1.15 1 22.64 107 LEU A O 1
ATOM 755 N N . THR A 1 108 ? -48.438 48 -0.395 1 22.47 108 THR A N 1
ATOM 756 C CA . THR A 1 108 ? -48.938 46.719 -0.879 1 22.47 108 THR A CA 1
ATOM 757 C C . THR A 1 108 ? -47.812 45.75 -1.166 1 22.47 108 THR A C 1
ATOM 759 O O . THR A 1 108 ? -47.875 44.562 -0.818 1 22.47 108 THR A O 1
ATOM 762 N N . ALA A 1 109 ? -46.969 46.094 -2.197 1 25.58 109 ALA A N 1
ATOM 763 C CA . ALA A 1 109 ? -46.594 45.062 -3.166 1 25.58 109 ALA A CA 1
ATOM 764 C C . ALA A 1 109 ? -45.5 44.156 -2.594 1 25.58 109 ALA A C 1
ATOM 766 O O . ALA A 1 109 ? -44.719 43.562 -3.34 1 25.58 109 ALA A O 1
ATOM 767 N N . LEU A 1 110 ? -45.188 44.094 -1.368 1 24.39 110 LEU A N 1
ATOM 768 C CA . LEU A 1 110 ? -43.906 43.469 -1.055 1 24.39 110 LEU A CA 1
ATOM 769 C C . LEU A 1 110 ? -43.875 42 -1.49 1 24.39 110 LEU A C 1
ATOM 771 O O . LEU A 1 110 ? -42.906 41.281 -1.26 1 24.39 110 LEU A O 1
ATOM 775 N N . THR A 1 111 ? -45.094 41.406 -1.742 1 24.88 111 THR A N 1
ATOM 776 C CA . THR A 1 111 ? -45 40.031 -1.317 1 24.88 111 THR A CA 1
ATOM 777 C C . THR A 1 111 ? -44.031 39.25 -2.195 1 24.88 111 THR A C 1
ATOM 779 O O . THR A 1 111 ? -43.531 38.219 -1.8 1 24.88 111 THR A O 1
ATOM 782 N N . THR A 1 112 ? -44.062 39.438 -3.523 1 27.44 112 THR A N 1
ATOM 783 C CA . THR A 1 112 ? -43.844 38.188 -4.242 1 27.44 112 THR A CA 1
ATOM 784 C C . THR A 1 112 ? -42.406 37.75 -4.121 1 27.44 112 THR A C 1
ATOM 786 O O . THR A 1 112 ? -41.5 38.406 -4.672 1 27.44 112 THR A O 1
ATOM 789 N N . ALA A 1 113 ? -41.844 37.438 -3.004 1 25.52 113 ALA A N 1
ATOM 790 C CA . ALA A 1 113 ? -40.469 36.938 -2.941 1 25.52 113 ALA A CA 1
ATOM 791 C C . ALA A 1 113 ? -40.219 35.844 -3.971 1 25.52 113 ALA A C 1
ATOM 793 O O . ALA A 1 113 ? -40.906 34.812 -3.947 1 25.52 113 ALA A O 1
ATOM 794 N N . GLU A 1 114 ? -39.969 36.219 -5.227 1 28.16 114 GLU A N 1
ATOM 795 C CA . GLU A 1 114 ? -39.531 35.25 -6.234 1 28.16 114 GLU A CA 1
ATOM 796 C C . GLU A 1 114 ? -38.625 34.188 -5.633 1 28.16 114 GLU A C 1
ATOM 798 O O . GLU A 1 114 ? -37.812 34.5 -4.754 1 28.16 114 GLU A O 1
ATOM 803 N N . THR A 1 115 ? -38.938 32.906 -5.848 1 29.3 115 THR A N 1
ATOM 804 C CA . THR A 1 115 ? -38.344 31.609 -5.594 1 29.3 115 THR A CA 1
ATOM 805 C C . THR A 1 115 ? -36.844 31.641 -5.914 1 29.3 115 THR A C 1
ATOM 807 O O . THR A 1 115 ? -36.438 32 -7.023 1 29.3 115 THR A O 1
ATOM 810 N N . ALA A 1 116 ? -36 31.953 -4.914 1 27.14 116 ALA A N 1
ATOM 811 C CA . ALA A 1 116 ? -34.562 31.859 -5 1 27.14 116 ALA A CA 1
ATOM 812 C C . ALA A 1 116 ? -34.125 30.672 -5.855 1 27.14 116 ALA A C 1
ATOM 814 O O . ALA A 1 116 ? -34.656 29.562 -5.715 1 27.14 116 ALA A O 1
ATOM 815 N N . THR A 1 117 ? -33.875 30.891 -7.094 1 29.42 117 THR A N 1
ATOM 816 C CA . THR A 1 117 ? -33.156 29.938 -7.949 1 29.42 117 THR A CA 1
ATOM 817 C C . THR A 1 117 ? -32.219 29.078 -7.133 1 29.42 117 THR A C 1
ATOM 819 O O . THR A 1 117 ? -31.422 29.594 -6.332 1 29.42 117 THR A O 1
ATOM 822 N N . SER A 1 118 ? -32.562 27.812 -6.902 1 29.8 118 SER A N 1
ATOM 823 C CA . SER A 1 118 ? -31.719 26.734 -6.355 1 29.8 118 SER A CA 1
ATOM 824 C C . SER A 1 118 ? -30.266 26.906 -6.77 1 29.8 118 SER A C 1
ATOM 826 O O . SER A 1 118 ? -29.969 27.047 -7.957 1 29.8 118 SER A O 1
ATOM 828 N N . VAL A 1 119 ? -29.516 27.75 -6.145 1 28.75 119 VAL A N 1
ATOM 829 C CA . VAL A 1 119 ? -28.078 27.609 -6.383 1 28.75 119 VAL A CA 1
ATOM 830 C C . VAL A 1 119 ? -27.734 26.156 -6.641 1 28.75 119 VAL A C 1
ATOM 832 O O . VAL A 1 119 ? -28.094 25.266 -5.852 1 28.75 119 VAL A O 1
ATOM 835 N N . PRO A 1 120 ? -27.703 25.812 -7.871 1 28.08 120 PRO A N 1
ATOM 836 C CA . PRO A 1 120 ? -27.297 24.406 -8.023 1 28.08 120 PRO A CA 1
ATOM 837 C C . PRO A 1 120 ? -26.312 23.953 -6.945 1 28.08 120 PRO A C 1
ATOM 839 O O . PRO A 1 120 ? -25.562 24.766 -6.414 1 28.08 120 PRO A O 1
ATOM 842 N N . ALA A 1 121 ? -26.797 23.062 -6.086 1 28.75 121 ALA A N 1
ATOM 843 C CA . ALA A 1 121 ? -25.859 22.359 -5.215 1 28.75 121 ALA A CA 1
ATOM 844 C C . ALA A 1 121 ? -24.453 22.344 -5.809 1 28.75 121 ALA A C 1
ATOM 846 O O . ALA A 1 121 ? -24.266 22.031 -6.988 1 28.75 121 ALA A O 1
ATOM 847 N N . ALA A 1 122 ? -23.656 23.297 -5.426 1 31.55 122 ALA A N 1
ATOM 848 C CA . ALA A 1 122 ? -22.25 23.078 -5.762 1 31.55 122 ALA A CA 1
ATOM 849 C C . ALA A 1 122 ? -21.953 21.609 -5.992 1 31.55 122 ALA A C 1
ATOM 851 O O . ALA A 1 122 ? -22.234 20.766 -5.133 1 31.55 122 ALA A O 1
ATOM 852 N N . THR A 1 123 ? -22.25 21.062 -7.145 1 33.22 123 THR A N 1
ATOM 853 C CA . THR A 1 123 ? -21.75 19.734 -7.5 1 33.22 123 THR A CA 1
ATOM 854 C C . THR A 1 123 ? -20.578 19.344 -6.602 1 33.22 123 THR A C 1
ATOM 856 O O . THR A 1 123 ? -19.781 20.188 -6.207 1 33.22 123 THR A O 1
ATOM 859 N N . GLY A 1 124 ? -20.75 18.281 -5.879 1 34.31 124 GLY A N 1
ATOM 860 C CA . GLY A 1 124 ? -19.766 17.641 -5.02 1 34.31 124 GLY A CA 1
ATOM 861 C C . GLY A 1 124 ? -18.344 17.969 -5.402 1 34.31 124 GLY A C 1
ATOM 862 O O . GLY A 1 124 ? -18.047 18.25 -6.566 1 34.31 124 GLY A O 1
ATOM 863 N N . VAL A 1 125 ? -17.719 18.781 -4.68 1 36.31 125 VAL A N 1
ATOM 864 C CA . VAL A 1 125 ? -16.281 18.906 -4.82 1 36.31 125 VAL A CA 1
ATOM 865 C C . VAL A 1 125 ? -15.727 17.719 -5.602 1 36.31 125 VAL A C 1
ATOM 867 O O . VAL A 1 125 ? -15.875 16.562 -5.176 1 36.31 125 VAL A O 1
ATOM 870 N N . GLU A 1 126 ? -15.891 17.688 -6.938 1 43.47 126 GLU A N 1
ATOM 871 C CA . GLU A 1 126 ? -15.195 16.641 -7.676 1 43.47 126 GLU A CA 1
ATOM 872 C C . GLU A 1 126 ? -13.984 16.125 -6.895 1 43.47 126 GLU A C 1
ATOM 874 O O . GLU A 1 126 ? -13.047 16.875 -6.629 1 43.47 126 GLU A O 1
ATOM 879 N N . VAL A 1 127 ? -14.172 15.531 -5.789 1 46.5 127 VAL A N 1
ATOM 880 C CA . VAL A 1 127 ? -13.156 14.695 -5.16 1 46.5 127 VAL A CA 1
ATOM 881 C C . VAL A 1 127 ? -12.203 14.141 -6.219 1 46.5 127 VAL A C 1
ATOM 883 O O . VAL A 1 127 ? -12.602 13.328 -7.059 1 46.5 127 VAL A O 1
ATOM 886 N N . GLY A 1 128 ? -10.758 14.703 -6.102 1 58.78 128 GLY A N 1
ATOM 887 C CA . GLY A 1 128 ? -9.32 14.477 -6.195 1 58.78 128 GLY A CA 1
ATOM 888 C C . GLY A 1 128 ? -8.859 14.172 -7.609 1 58.78 128 GLY A C 1
ATOM 889 O O . GLY A 1 128 ? -9.562 13.508 -8.367 1 58.78 128 GLY A O 1
ATOM 890 N N . THR A 1 129 ? -8.195 15.008 -8.172 1 77.56 129 THR A N 1
ATOM 891 C CA . THR A 1 129 ? -7.512 14.836 -9.453 1 77.56 129 THR A CA 1
ATOM 892 C C . THR A 1 129 ? -6.562 13.641 -9.398 1 77.56 129 THR A C 1
ATOM 894 O O . THR A 1 129 ? -6.012 13.328 -8.344 1 77.56 129 THR A O 1
ATOM 897 N N . ARG A 1 130 ? -6.605 12.969 -10.523 1 88.19 130 ARG A N 1
ATOM 898 C CA . ARG A 1 130 ? -5.727 11.82 -10.695 1 88.19 130 ARG A CA 1
ATOM 899 C C . ARG A 1 130 ? -4.262 12.234 -10.648 1 88.19 130 ARG A C 1
ATOM 901 O O . ARG A 1 130 ? -3.883 13.266 -11.211 1 88.19 130 ARG A O 1
ATOM 908 N N . LEU A 1 131 ? -3.525 11.602 -9.852 1 91.81 131 LEU A N 1
ATOM 909 C CA . LEU A 1 131 ? -2.07 11.68 -9.922 1 91.81 131 LEU A CA 1
ATOM 910 C C . LEU A 1 131 ? -1.475 10.328 -10.328 1 91.81 131 LEU A C 1
ATOM 912 O O . LEU A 1 131 ? -1.443 9.398 -9.523 1 91.81 131 LEU A O 1
ATOM 916 N N . GLY A 1 132 ? -0.9 10.25 -11.492 1 92.12 132 GLY A N 1
ATOM 917 C CA . GLY A 1 132 ? -0.427 9 -12.062 1 92.12 132 GLY A CA 1
ATOM 918 C C . GLY A 1 132 ? -0.907 8.773 -13.484 1 92.12 132 GLY A C 1
ATOM 919 O O . GLY A 1 132 ? -1.491 9.672 -14.102 1 92.12 132 GLY A O 1
ATOM 920 N N . PRO A 1 133 ? -0.497 7.688 -14.062 1 97.69 133 PRO A N 1
ATOM 921 C CA . PRO A 1 133 ? -0.273 6.371 -13.469 1 97.69 133 PRO A CA 1
ATOM 922 C C . PRO A 1 133 ? 1.152 6.191 -12.945 1 97.69 133 PRO A C 1
ATOM 924 O O . PRO A 1 133 ? 1.415 5.285 -12.156 1 97.69 133 PRO A O 1
ATOM 927 N N . VAL A 1 134 ? 2.094 6.953 -13.477 1 98.69 134 VAL A N 1
ATOM 928 C CA . VAL A 1 134 ? 3.469 6.891 -12.992 1 98.69 134 VAL A CA 1
ATOM 929 C C . VAL A 1 134 ? 3.838 8.203 -12.305 1 98.69 134 VAL A C 1
ATOM 931 O O . VAL A 1 134 ? 3.641 9.281 -12.875 1 98.69 134 VAL A O 1
ATOM 934 N N . VAL A 1 135 ? 4.312 8.125 -11.133 1 98.31 135 VAL A N 1
ATOM 935 C CA . VAL A 1 135 ? 4.785 9.297 -10.398 1 98.31 135 VAL A CA 1
ATOM 936 C C .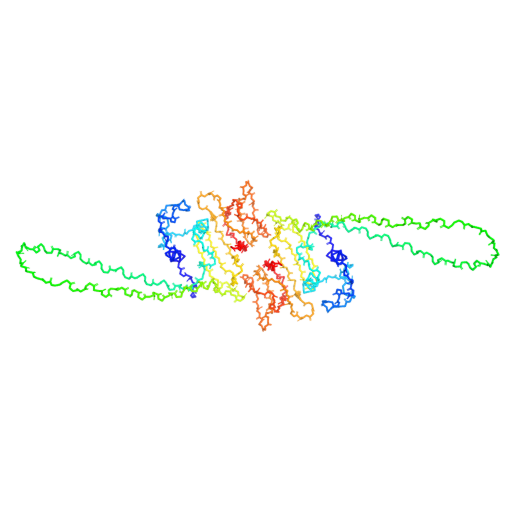 VAL A 1 135 ? 6.266 9.133 -10.062 1 98.31 135 VAL A C 1
ATOM 938 O O . VAL A 1 135 ? 6.637 8.266 -9.266 1 98.31 135 VAL A O 1
ATOM 941 N N . THR A 1 136 ? 7.07 9.945 -10.742 1 98.44 136 THR A N 1
ATOM 942 C CA . THR A 1 136 ? 8.492 10.008 -10.43 1 98.44 136 THR A CA 1
ATOM 943 C C . THR A 1 136 ? 8.75 10.984 -9.281 1 98.44 136 THR A C 1
ATOM 945 O O . THR A 1 136 ? 7.879 11.773 -8.922 1 98.44 136 THR A O 1
ATOM 948 N N . PRO A 1 137 ? 9.906 10.852 -8.633 1 98.06 137 PRO A N 1
ATOM 949 C CA . PRO A 1 137 ? 10.172 11.703 -7.465 1 98.06 137 PRO A CA 1
ATOM 950 C C . PRO A 1 137 ? 9.922 13.18 -7.742 1 98.06 137 PRO A C 1
ATOM 952 O O . PRO A 1 137 ? 9.414 13.898 -6.875 1 98.06 137 PRO A O 1
ATOM 955 N N . ASP A 1 138 ? 10.148 13.625 -8.898 1 95.31 138 ASP A N 1
ATOM 956 C CA . ASP A 1 138 ? 10.047 15.039 -9.227 1 95.31 138 ASP A CA 1
ATOM 957 C C . ASP A 1 138 ? 8.586 15.469 -9.367 1 95.31 138 ASP A C 1
ATOM 959 O O . ASP A 1 138 ? 8.281 16.656 -9.359 1 95.31 138 ASP A O 1
ATOM 963 N N . LEU A 1 139 ? 7.699 14.539 -9.453 1 94.62 139 LEU A N 1
ATOM 964 C CA . LEU A 1 139 ? 6.293 14.844 -9.68 1 94.62 139 LEU A CA 1
ATOM 965 C C . LEU A 1 139 ? 5.496 14.742 -8.383 1 94.62 139 LEU A C 1
ATOM 967 O O . LEU A 1 139 ? 4.305 15.062 -8.359 1 94.62 139 LEU A O 1
ATOM 971 N N . ARG A 1 140 ? 6.164 14.367 -7.293 1 96.06 140 ARG A N 1
ATOM 972 C CA . ARG A 1 140 ? 5.445 14.109 -6.047 1 96.06 140 ARG A CA 1
ATOM 973 C C . ARG A 1 140 ? 5.035 15.422 -5.375 1 96.06 140 ARG A C 1
ATOM 975 O O . ARG A 1 140 ? 5.812 16.375 -5.344 1 96.06 140 ARG A O 1
ATOM 982 N N . GLU A 1 141 ? 3.844 15.445 -4.945 1 92.06 141 GLU A N 1
ATOM 983 C CA . GLU A 1 141 ? 3.432 16.5 -4.016 1 92.06 141 GLU A CA 1
ATOM 984 C C . GLU A 1 141 ? 3.943 16.219 -2.607 1 92.06 141 GLU A C 1
ATOM 986 O O . GLU A 1 141 ? 3.84 15.094 -2.113 1 92.06 141 GLU A O 1
ATOM 991 N N . VAL A 1 142 ? 4.496 17.234 -1.989 1 94.19 142 VAL A N 1
ATOM 992 C CA . VAL A 1 142 ? 5.195 17.031 -0.726 1 94.19 142 VAL A CA 1
ATOM 993 C C . VAL A 1 142 ? 4.504 17.828 0.379 1 94.19 142 VAL A C 1
ATOM 995 O O . VAL A 1 142 ? 4.168 19 0.192 1 94.19 142 VAL A O 1
ATOM 998 N N . LEU A 1 143 ? 4.246 17.203 1.491 1 92.12 143 LEU A N 1
ATOM 999 C CA . LEU A 1 143 ? 3.756 17.828 2.713 1 92.12 143 LEU A CA 1
ATOM 1000 C C . LEU A 1 143 ? 4.75 17.656 3.855 1 92.12 143 LEU A C 1
ATOM 1002 O O . LEU A 1 143 ? 4.992 16.531 4.301 1 92.12 143 LEU A O 1
ATOM 1006 N N . THR A 1 144 ? 5.316 18.75 4.285 1 93.12 144 THR A N 1
ATOM 1007 C CA . THR A 1 144 ? 6.215 18.734 5.434 1 93.12 144 THR A CA 1
ATOM 1008 C C . THR A 1 144 ? 5.449 19.016 6.723 1 93.12 144 THR A C 1
ATOM 1010 O O . THR A 1 144 ? 4.844 20.094 6.863 1 93.12 144 THR A O 1
ATOM 1013 N N . LEU A 1 145 ? 5.488 18.109 7.617 1 94.25 145 LEU A N 1
ATOM 1014 C CA . LEU A 1 145 ? 4.754 18.203 8.875 1 94.25 145 LEU A CA 1
ATOM 1015 C C . LEU A 1 145 ? 5.691 18.547 10.031 1 94.25 145 LEU A C 1
ATOM 1017 O O . LEU A 1 145 ? 6.902 18.672 9.836 1 94.25 145 LEU A O 1
ATOM 1021 N N . ASP A 1 146 ? 5.035 18.797 11.125 1 91.12 146 ASP A N 1
ATOM 1022 C CA . ASP A 1 146 ? 5.828 19.078 12.32 1 91.12 146 ASP A CA 1
ATOM 1023 C C . ASP A 1 146 ? 6.59 17.828 12.781 1 91.12 146 ASP A C 1
ATOM 1025 O O . ASP A 1 146 ? 6.402 16.75 12.227 1 91.12 146 ASP A O 1
ATOM 1029 N N . SER A 1 147 ? 7.508 17.984 13.633 1 91.25 147 SER A N 1
ATOM 1030 C CA . SER A 1 147 ? 8.188 16.922 14.383 1 91.25 147 SER A CA 1
ATOM 1031 C C . SER A 1 147 ? 9.016 16.047 13.453 1 91.25 147 SER A C 1
ATOM 1033 O O . SER A 1 147 ? 9.094 14.828 13.648 1 91.25 147 SER A O 1
ATOM 1035 N N . GLY A 1 148 ? 9.461 16.578 12.32 1 95.94 148 GLY A N 1
ATOM 1036 C CA . GLY A 1 148 ? 10.453 15.891 11.5 1 95.94 148 GLY A CA 1
ATOM 1037 C C . GLY A 1 148 ? 9.852 14.867 10.562 1 95.94 148 GLY A C 1
ATOM 1038 O O . GLY A 1 148 ? 10.484 13.852 10.25 1 95.94 148 GLY A O 1
ATOM 1039 N N . VAL A 1 149 ? 8.57 15.078 10.172 1 97.62 149 VAL A N 1
ATOM 1040 C CA . VAL A 1 149 ? 7.902 14.109 9.32 1 97.62 149 VAL A CA 1
ATOM 1041 C C . VAL A 1 149 ? 7.574 14.742 7.969 1 97.62 149 VAL A C 1
ATOM 1043 O O . VAL A 1 149 ? 7.098 15.883 7.91 1 97.62 149 VAL A O 1
ATOM 1046 N N . THR A 1 150 ? 7.887 14.102 6.887 1 97.12 150 THR A N 1
ATOM 1047 C CA . THR A 1 150 ? 7.523 14.516 5.535 1 97.12 150 THR A CA 1
ATOM 1048 C C . THR A 1 150 ? 6.703 13.438 4.836 1 97.12 150 THR A C 1
ATOM 1050 O O . THR A 1 150 ? 7.043 12.25 4.902 1 97.12 150 THR A O 1
ATOM 1053 N N . TRP A 1 151 ? 5.562 13.852 4.246 1 96.94 151 TRP A N 1
ATOM 1054 C CA . TRP A 1 151 ? 4.734 12.992 3.408 1 96.94 151 TRP A CA 1
ATOM 1055 C C . TRP A 1 151 ? 4.895 13.344 1.934 1 96.94 151 TRP A C 1
ATOM 1057 O O . TRP A 1 151 ? 4.859 14.523 1.565 1 96.94 151 TRP A O 1
ATOM 1067 N N . GLU A 1 152 ? 5.105 12.367 1.097 1 97.12 152 GLU A N 1
ATOM 1068 C CA . GLU A 1 152 ? 5.09 12.547 -0.352 1 97.12 152 GLU A CA 1
ATOM 1069 C C . GLU A 1 152 ? 4.039 11.648 -1.005 1 97.12 152 GLU A C 1
ATOM 1071 O O . GLU A 1 152 ? 4.031 10.438 -0.793 1 97.12 152 GLU A O 1
ATOM 1076 N N . LEU A 1 153 ? 3.209 12.305 -1.735 1 96.38 153 LEU A N 1
ATOM 1077 C CA . LEU A 1 153 ? 2.143 11.562 -2.402 1 96.38 153 LEU A CA 1
ATOM 1078 C C . LEU A 1 153 ? 2.689 10.75 -3.57 1 96.38 153 LEU A C 1
ATOM 1080 O O . LEU A 1 153 ? 3.344 11.305 -4.461 1 96.38 153 LEU A O 1
ATOM 1084 N N . LEU A 1 154 ? 2.387 9.469 -3.59 1 98.19 154 LEU A N 1
ATOM 1085 C CA . LEU A 1 154 ? 2.982 8.562 -4.566 1 98.19 154 LEU A CA 1
ATOM 1086 C C . LEU A 1 154 ? 2.018 8.297 -5.719 1 98.19 154 LEU A C 1
ATOM 1088 O O . LEU A 1 154 ? 2.424 7.789 -6.766 1 98.19 154 LEU A O 1
ATOM 1092 N N . GLY A 1 155 ? 0.821 8.594 -5.559 1 96.62 155 GLY A N 1
ATOM 1093 C CA . GLY A 1 155 ? -0.231 8.406 -6.547 1 96.62 155 GLY A CA 1
ATOM 1094 C C . GLY A 1 155 ? -1.623 8.609 -5.977 1 96.62 155 GLY A C 1
ATOM 1095 O O . GLY A 1 155 ? -1.804 8.641 -4.758 1 96.62 155 GLY A O 1
ATOM 1096 N N . ARG A 1 156 ? -2.547 8.812 -6.844 1 94.44 156 ARG A N 1
ATOM 1097 C CA . ARG A 1 156 ? -3.934 9.023 -6.445 1 94.44 156 ARG A CA 1
ATOM 1098 C C . ARG A 1 156 ? -4.895 8.547 -7.531 1 94.44 156 ARG A C 1
ATOM 1100 O O . ARG A 1 156 ? -4.781 8.953 -8.688 1 94.44 156 ARG A O 1
ATOM 1107 N N . ILE A 1 157 ? -5.695 7.723 -7.152 1 93.62 157 ILE A N 1
ATOM 1108 C CA . ILE A 1 157 ? -6.812 7.316 -8 1 93.62 157 ILE A CA 1
ATOM 1109 C C . ILE A 1 157 ? -8.125 7.812 -7.398 1 93.62 157 ILE A C 1
ATOM 1111 O O . ILE A 1 157 ? -8.477 7.441 -6.273 1 93.62 157 ILE A O 1
ATOM 1115 N N . PRO A 1 158 ? -8.867 8.57 -8.156 1 88 158 PRO A N 1
ATOM 1116 C CA . PRO A 1 158 ? -10.109 9.133 -7.609 1 88 158 PRO A CA 1
ATOM 1117 C C . PRO A 1 158 ? -11.07 8.062 -7.102 1 88 158 PRO A C 1
ATOM 1119 O O . PRO A 1 158 ? -11.188 6.996 -7.711 1 88 158 PRO A O 1
ATOM 1122 N N . HIS A 1 159 ? -11.672 8.297 -5.941 1 85.94 159 HIS A N 1
ATOM 1123 C CA . HIS A 1 159 ? -12.781 7.547 -5.367 1 85.94 159 HIS A CA 1
ATOM 1124 C C . HIS A 1 159 ? -12.305 6.23 -4.766 1 85.94 159 HIS A C 1
ATOM 1126 O O . HIS A 1 159 ? -13.125 5.387 -4.383 1 85.94 159 HIS A O 1
ATOM 1132 N N . LYS A 1 160 ? -11 6.008 -4.695 1 89.44 160 LYS A N 1
ATOM 1133 C CA . LYS A 1 160 ? -10.523 4.766 -4.094 1 89.44 160 LYS A CA 1
ATOM 1134 C C . LYS A 1 160 ? -10.25 4.945 -2.602 1 89.44 160 LYS A C 1
ATOM 1136 O O . LYS A 1 160 ? -10.148 3.965 -1.861 1 89.44 160 LYS A O 1
ATOM 1141 N N . HIS A 1 161 ? -10.109 6.141 -2.117 1 88.94 161 HIS A N 1
ATOM 1142 C CA . HIS A 1 161 ? -9.961 6.477 -0.705 1 88.94 161 HIS A CA 1
ATOM 1143 C C . HIS A 1 161 ? -8.766 5.766 -0.089 1 88.94 161 HIS A C 1
ATOM 1145 O O . HIS A 1 161 ? -8.883 5.129 0.96 1 88.94 161 HIS A O 1
ATOM 1151 N N . VAL A 1 162 ? -7.66 5.793 -0.775 1 94.56 162 VAL A N 1
ATOM 1152 C CA . VAL A 1 162 ? -6.379 5.258 -0.324 1 94.56 162 VAL A CA 1
ATOM 1153 C C . VAL A 1 162 ? -5.336 6.371 -0.307 1 94.56 162 VAL A C 1
ATOM 1155 O O . VAL A 1 162 ? -5.148 7.07 -1.305 1 94.56 162 VAL A O 1
ATOM 1158 N N . ASP A 1 163 ? -4.762 6.539 0.827 1 95.69 163 ASP A N 1
ATOM 1159 C CA . ASP A 1 163 ? -3.551 7.355 0.863 1 95.69 163 ASP A CA 1
ATOM 1160 C C . ASP A 1 163 ? -2.316 6.523 0.527 1 95.69 163 ASP A C 1
ATOM 1162 O O . ASP A 1 163 ? -1.978 5.586 1.253 1 95.69 163 ASP A O 1
ATOM 1166 N N . PHE A 1 164 ? -1.691 6.809 -0.565 1 98.06 164 PHE A N 1
ATOM 1167 C CA . PHE A 1 164 ? -0.48 6.152 -1.044 1 98.06 164 PHE A CA 1
ATOM 1168 C C . PHE A 1 164 ? 0.724 7.078 -0.917 1 98.06 164 PHE A C 1
ATOM 1170 O O . PHE A 1 164 ? 0.913 7.977 -1.741 1 98.06 164 PHE A O 1
ATOM 1177 N N . LEU A 1 165 ? 1.594 6.789 0.147 1 98.5 165 LEU A N 1
ATOM 1178 C CA . LEU A 1 165 ? 2.535 7.812 0.585 1 98.5 165 LEU A CA 1
ATOM 1179 C C . LEU A 1 165 ? 3.93 7.227 0.772 1 98.5 165 LEU A C 1
ATOM 1181 O O . LEU A 1 165 ? 4.078 6.102 1.261 1 98.5 165 LEU A O 1
ATOM 1185 N N . LEU A 1 166 ? 4.891 8 0.37 1 98.88 166 LEU A N 1
ATOM 1186 C CA . LEU A 1 166 ? 6.23 7.852 0.928 1 98.88 166 LEU A CA 1
ATOM 1187 C C . LEU A 1 166 ? 6.402 8.719 2.17 1 98.88 166 LEU A C 1
ATOM 1189 O O . LEU A 1 166 ? 6.188 9.93 2.121 1 98.88 166 LEU A O 1
ATOM 1193 N N . ILE A 1 167 ? 6.781 8.156 3.303 1 98.81 167 ILE A N 1
ATOM 1194 C CA . ILE A 1 167 ? 6.887 8.891 4.555 1 98.81 167 ILE A CA 1
ATOM 1195 C C . ILE A 1 167 ? 8.328 8.836 5.066 1 98.81 167 ILE A C 1
ATOM 1197 O O . ILE A 1 167 ? 8.938 7.77 5.094 1 98.81 167 ILE A O 1
ATOM 1201 N N . THR A 1 168 ? 8.844 9.969 5.422 1 98.88 168 THR A N 1
ATOM 1202 C CA . THR A 1 168 ? 10.172 10.078 6.004 1 98.88 168 THR A CA 1
ATOM 1203 C C . THR A 1 168 ? 10.102 10.633 7.422 1 98.88 168 THR A C 1
ATOM 1205 O O . THR A 1 168 ? 9.469 11.664 7.66 1 98.88 168 THR A O 1
ATOM 1208 N N . TYR A 1 169 ? 10.617 9.93 8.352 1 98.81 169 TYR A N 1
ATOM 1209 C CA . TYR A 1 169 ? 10.875 10.422 9.695 1 98.81 169 TYR A CA 1
ATOM 1210 C C . TYR A 1 169 ? 12.352 10.758 9.875 1 98.81 169 TYR A C 1
ATOM 1212 O O . TYR A 1 169 ? 13.203 9.875 9.852 1 98.81 169 TYR A O 1
ATOM 1220 N N . GLN A 1 170 ? 12.664 12.055 10.039 1 98.62 170 GLN A N 1
ATOM 1221 C CA . GLN A 1 170 ? 14.031 12.445 10.352 1 98.62 170 GLN A CA 1
ATOM 1222 C C . GLN A 1 170 ? 14.445 11.945 11.727 1 98.62 170 GLN A C 1
ATOM 1224 O O . GLN A 1 170 ? 13.602 11.555 12.531 1 98.62 170 GLN A O 1
ATOM 1229 N N . PRO A 1 171 ? 15.812 11.906 11.977 1 98.62 171 PRO A N 1
ATOM 1230 C CA . PRO A 1 171 ? 16.219 11.57 13.344 1 98.62 171 PRO A CA 1
ATOM 1231 C C . PRO A 1 171 ? 15.469 12.375 14.398 1 98.62 171 PRO A C 1
ATOM 1233 O O . PRO A 1 171 ? 15.398 13.609 14.305 1 98.62 171 PRO A O 1
ATOM 1236 N N . GLY A 1 172 ? 14.844 11.688 15.328 1 97.19 172 GLY A N 1
ATOM 1237 C CA . GLY A 1 172 ? 14.047 12.336 16.359 1 97.19 172 GLY A CA 1
ATOM 1238 C C . GLY A 1 172 ? 12.617 12.586 15.922 1 97.19 172 GLY A C 1
ATOM 1239 O O . GLY A 1 172 ? 11.781 13.008 16.734 1 97.19 172 GLY A O 1
ATOM 1240 N N . GLY A 1 173 ? 12.328 12.297 14.656 1 97.88 173 GLY A N 1
ATOM 1241 C CA . GLY A 1 173 ? 10.992 12.523 14.148 1 97.88 173 GLY A CA 1
ATOM 1242 C C . GLY A 1 173 ? 9.945 11.633 14.789 1 97.88 173 GLY A C 1
ATOM 1243 O O . GLY A 1 173 ? 10.234 10.477 15.117 1 97.88 173 GLY A O 1
ATOM 1244 N N . THR A 1 174 ? 8.695 12.164 14.938 1 97.5 174 THR A N 1
ATOM 1245 C CA . THR A 1 174 ? 7.617 11.422 15.57 1 97.5 174 THR A CA 1
ATOM 1246 C C . THR A 1 174 ? 6.273 11.789 14.961 1 97.5 174 THR A C 1
ATOM 1248 O O . THR A 1 174 ? 6.098 12.891 14.445 1 97.5 174 THR A O 1
ATOM 1251 N N . SER A 1 175 ? 5.32 10.836 14.953 1 96.06 175 SER A N 1
ATOM 1252 C CA . SER A 1 175 ? 3.986 11.086 14.422 1 96.06 175 SER A CA 1
ATOM 1253 C C . SER A 1 175 ? 3.139 11.891 15.406 1 96.06 175 SER A C 1
ATOM 1255 O O . SER A 1 175 ? 2.078 12.406 15.047 1 96.06 175 SER A O 1
ATOM 1257 N N . SER A 1 176 ? 3.549 11.906 16.656 1 89 176 SER A N 1
ATOM 1258 C CA . SER A 1 176 ? 2.83 12.648 17.688 1 89 176 SER A CA 1
ATOM 1259 C C . SER A 1 176 ? 3.779 13.5 18.531 1 89 176 SER A C 1
ATOM 1261 O O . SER A 1 176 ? 4.617 12.969 19.266 1 89 176 SER A O 1
ATOM 1263 N N . SER A 1 177 ? 3.539 14.781 18.406 1 81.12 177 SER A N 1
ATOM 1264 C CA . SER A 1 177 ? 4.41 15.695 19.156 1 81.12 177 SER A CA 1
ATOM 1265 C C . SER A 1 177 ? 4.039 15.734 20.625 1 81.12 177 SER A C 1
ATOM 1267 O O . SER A 1 177 ? 4.859 16.094 21.469 1 81.12 177 SER A O 1
ATOM 1269 N N . SER A 1 178 ? 2.85 15.328 20.984 1 81.06 178 SER A N 1
ATOM 1270 C CA . SER A 1 178 ? 2.379 15.375 22.375 1 81.06 178 SER A CA 1
ATOM 1271 C C . SER A 1 178 ? 2.818 14.133 23.141 1 81.06 178 SER A C 1
ATOM 1273 O O . SER A 1 178 ? 2.725 14.102 24.375 1 81.06 178 SER A O 1
ATOM 1275 N N . GLY A 1 179 ? 3.363 13.141 22.453 1 82.88 179 GLY A N 1
ATOM 1276 C CA . GLY A 1 179 ? 3.713 11.875 23.094 1 82.88 179 GLY A CA 1
ATOM 1277 C C . GLY A 1 179 ? 2.531 10.938 23.25 1 82.88 179 GLY A C 1
ATOM 1278 O O . GLY A 1 179 ? 2.689 9.805 23.703 1 82.88 179 GLY A O 1
ATOM 1279 N N . LEU A 1 180 ? 1.431 11.43 22.859 1 89.12 180 LEU A N 1
ATOM 1280 C CA . LEU A 1 180 ? 0.232 10.602 22.938 1 89.12 180 LEU A CA 1
ATOM 1281 C C . LEU A 1 180 ? 0.078 9.75 21.688 1 89.12 180 LEU A C 1
ATOM 1283 O O . LEU A 1 180 ? 0.564 10.125 20.609 1 89.12 180 LEU A O 1
ATOM 1287 N N . LEU A 1 181 ? -0.591 8.648 21.906 1 95.31 181 LEU A N 1
ATOM 1288 C CA . LEU A 1 181 ? -0.875 7.789 20.75 1 95.31 181 LEU A CA 1
ATOM 1289 C C . LEU A 1 181 ? -2.037 8.336 19.938 1 95.31 181 LEU A C 1
ATOM 1291 O O . LEU A 1 181 ? -3.002 8.867 20.5 1 95.31 181 LEU A O 1
ATOM 1295 N N . MET A 1 182 ? -1.88 8.18 18.656 1 94.69 182 MET A N 1
ATOM 1296 C CA . MET A 1 182 ? -2.938 8.664 17.766 1 94.69 182 MET A CA 1
ATOM 1297 C C . MET A 1 182 ? -3.871 7.535 17.359 1 94.69 182 MET A C 1
ATOM 1299 O O . MET A 1 182 ? -3.514 6.359 17.453 1 94.69 182 MET A O 1
ATOM 1303 N N . ARG A 1 183 ? -5.078 7.961 17 1 94.38 183 ARG A N 1
ATOM 1304 C CA . ARG A 1 183 ? -6.074 7.113 16.359 1 94.38 183 ARG A CA 1
ATOM 1305 C C . ARG A 1 183 ? -6.684 7.812 15.148 1 94.38 183 ARG A C 1
ATOM 1307 O O . ARG A 1 183 ? -6.855 9.031 15.148 1 94.38 183 ARG A O 1
ATOM 1314 N N . HIS A 1 184 ? -7.004 7.074 14.156 1 93.19 184 HIS A N 1
ATOM 1315 C CA . HIS A 1 184 ? -7.77 7.57 13.023 1 93.19 184 HIS A CA 1
ATOM 1316 C C . HIS A 1 184 ? -8.477 6.434 12.289 1 93.19 184 HIS A C 1
ATOM 1318 O O . HIS A 1 184 ? -8.266 5.262 12.609 1 93.19 184 HIS A O 1
ATOM 1324 N N . SER A 1 185 ? -9.367 6.809 11.398 1 92.19 185 SER A N 1
ATOM 1325 C CA . SER A 1 185 ? -10.086 5.793 10.641 1 92.19 185 SER A CA 1
ATOM 1326 C C . SER A 1 185 ? -9.172 5.113 9.625 1 92.19 185 SER A C 1
ATOM 1328 O O . SER A 1 185 ? -8.141 5.668 9.242 1 92.19 185 SER A O 1
ATOM 1330 N N . GLY A 1 186 ? -9.625 3.883 9.328 1 94.75 186 GLY A N 1
ATOM 1331 C CA . GLY A 1 186 ? -8.969 3.188 8.234 1 94.75 186 GLY A CA 1
ATOM 1332 C C . GLY A 1 186 ? -8.047 2.076 8.703 1 94.75 186 GLY A C 1
ATOM 1333 O O . GLY A 1 186 ? -8.094 1.67 9.867 1 94.75 186 GLY A O 1
ATOM 1334 N N . THR A 1 187 ? -7.348 1.511 7.746 1 96.94 187 THR A N 1
ATOM 1335 C CA . THR A 1 187 ? -6.383 0.436 7.938 1 96.94 187 THR A CA 1
ATOM 1336 C C . THR A 1 187 ? -5.027 0.815 7.352 1 96.94 187 THR A C 1
ATOM 1338 O O . THR A 1 187 ? -4.949 1.312 6.227 1 96.94 187 THR A O 1
ATOM 1341 N N . GLU A 1 188 ? -3.986 0.568 8.148 1 98.06 188 GLU A N 1
ATOM 1342 C CA . GLU A 1 188 ? -2.65 0.966 7.715 1 98.06 188 GLU A CA 1
ATOM 1343 C C . GLU A 1 188 ? -1.837 -0.241 7.258 1 98.06 188 GLU A C 1
ATOM 1345 O O . GLU A 1 188 ? -1.832 -1.281 7.918 1 98.06 188 GLU A O 1
ATOM 1350 N N . PHE A 1 189 ? -1.225 -0.121 6.117 1 98.69 189 PHE A N 1
ATOM 1351 C CA . PHE A 1 189 ? -0.193 -1.007 5.59 1 98.69 189 PHE A CA 1
ATOM 1352 C C . PHE A 1 189 ? 1.101 -0.242 5.336 1 98.69 189 PHE A C 1
ATOM 1354 O O . PHE A 1 189 ? 1.108 0.746 4.598 1 98.69 189 PHE A O 1
ATOM 1361 N N . GLY A 1 190 ? 2.176 -0.638 5.973 1 98.88 190 GLY A N 1
ATOM 1362 C CA . GLY A 1 190 ? 3.443 0.065 5.848 1 98.88 190 GLY A CA 1
ATOM 1363 C C . GLY A 1 190 ? 4.617 -0.863 5.605 1 98.88 190 GLY A C 1
ATOM 1364 O O . GLY A 1 190 ? 4.633 -1.996 6.09 1 98.88 190 GLY A O 1
ATOM 1365 N N . PHE A 1 191 ? 5.574 -0.43 4.859 1 98.94 191 PHE A N 1
ATOM 1366 C CA . PHE A 1 191 ? 6.816 -1.136 4.566 1 98.94 191 PHE A CA 1
ATOM 1367 C C . PHE A 1 191 ? 8.016 -0.215 4.746 1 98.94 191 PHE A C 1
ATOM 1369 O O . PHE A 1 191 ? 8.086 0.851 4.133 1 98.94 191 PHE A O 1
ATOM 1376 N N . VAL A 1 192 ? 8.977 -0.647 5.609 1 98.94 192 VAL A N 1
ATOM 1377 C CA . VAL A 1 192 ? 10.156 0.176 5.848 1 98.94 192 VAL A CA 1
ATOM 1378 C C . VAL A 1 192 ? 11.18 -0.055 4.738 1 98.94 192 VAL A C 1
ATOM 1380 O O . VAL A 1 192 ? 11.672 -1.172 4.562 1 98.94 192 VAL A O 1
ATOM 1383 N N . VAL A 1 193 ? 11.492 1.003 4.023 1 98.94 193 VAL A N 1
ATOM 1384 C CA . VAL A 1 193 ? 12.422 0.937 2.902 1 98.94 193 VAL A CA 1
ATOM 1385 C C . VAL A 1 193 ? 13.852 1.065 3.418 1 98.94 193 VAL A C 1
ATOM 1387 O O . VAL A 1 193 ? 14.742 0.31 3.008 1 98.94 193 VAL A O 1
ATOM 1390 N N . SER A 1 194 ? 14.086 2.027 4.27 1 98.81 194 SER A N 1
ATOM 1391 C CA . SER A 1 194 ? 15.398 2.264 4.871 1 98.81 194 SER A CA 1
ATOM 1392 C C . SER A 1 194 ? 15.266 2.867 6.266 1 98.81 194 SER A C 1
ATOM 1394 O O . SER A 1 194 ? 14.234 3.457 6.598 1 98.81 194 SER A O 1
ATOM 1396 N N . GLY A 1 195 ? 16.297 2.717 7.062 1 98.75 195 GLY A N 1
ATOM 1397 C CA . GLY A 1 195 ? 16.312 3.252 8.414 1 98.75 195 GLY A CA 1
ATOM 1398 C C . GLY A 1 195 ? 15.539 2.4 9.406 1 98.75 195 GLY A C 1
ATOM 1399 O O . GLY A 1 195 ? 15.352 1.201 9.188 1 98.75 195 GLY A O 1
ATOM 1400 N N . GLU A 1 196 ? 15.367 3.043 10.547 1 98.75 196 GLU A N 1
ATOM 1401 C CA . GLU A 1 196 ? 14.688 2.359 11.648 1 98.75 196 GLU A CA 1
ATOM 1402 C C . GLU A 1 196 ? 13.578 3.225 12.234 1 98.75 196 GLU A C 1
ATOM 1404 O O . GLU A 1 196 ? 13.742 4.438 12.383 1 98.75 196 GLU A O 1
ATOM 1409 N N . LEU A 1 197 ? 12.453 2.535 12.539 1 98.69 197 LEU A N 1
ATOM 1410 C CA . LEU A 1 197 ? 11.312 3.203 13.164 1 98.69 197 LEU A CA 1
ATOM 1411 C C . LEU A 1 197 ? 10.828 2.43 14.383 1 98.69 197 LEU A C 1
ATOM 1413 O O . LEU A 1 197 ? 10.781 1.197 14.367 1 98.69 197 LEU A O 1
ATOM 1417 N N . THR A 1 198 ? 10.539 3.162 15.406 1 98.62 198 THR A N 1
ATOM 1418 C CA . THR A 1 198 ? 9.867 2.559 16.547 1 98.62 198 THR A CA 1
ATOM 1419 C C . THR A 1 198 ? 8.359 2.781 16.469 1 98.62 198 THR A C 1
ATOM 1421 O O . THR A 1 198 ? 7.902 3.918 16.344 1 98.62 198 THR A O 1
ATOM 1424 N N . LEU A 1 199 ? 7.582 1.689 16.484 1 98.62 199 LEU A N 1
ATOM 1425 C CA . LEU A 1 199 ? 6.125 1.732 16.484 1 98.62 199 LEU A CA 1
ATOM 1426 C C . LEU A 1 199 ? 5.566 1.334 17.844 1 98.62 199 LEU A C 1
ATOM 1428 O O . LEU A 1 199 ? 5.859 0.245 18.344 1 98.62 199 LEU A O 1
ATOM 1432 N N . THR A 1 200 ? 4.852 2.271 18.469 1 98.25 200 THR A N 1
ATOM 1433 C CA . THR A 1 200 ? 3.984 1.896 19.578 1 98.25 200 THR A CA 1
ATOM 1434 C C . THR A 1 200 ? 2.572 1.593 19.094 1 98.25 200 THR A C 1
ATOM 1436 O O . THR A 1 200 ? 1.938 2.434 18.453 1 98.25 200 THR A O 1
ATOM 1439 N N . LEU A 1 201 ? 2.143 0.375 19.328 1 98.12 201 LEU A N 1
ATOM 1440 C CA . LEU A 1 201 ? 0.824 -0.098 18.922 1 98.12 201 LEU A CA 1
ATOM 1441 C C . LEU A 1 201 ? 0.069 -0.69 20.109 1 98.12 201 LEU A C 1
ATOM 1443 O O . LEU A 1 201 ? 0.302 -1.841 20.484 1 98.12 201 LEU A O 1
ATOM 1447 N N . GLY A 1 202 ? -0.912 0.101 20.578 1 96.75 202 GLY A N 1
ATOM 1448 C CA . GLY A 1 202 ? -1.491 -0.256 21.859 1 96.75 202 GLY A CA 1
ATOM 1449 C C . GLY A 1 202 ? -0.475 -0.289 22.984 1 96.75 202 GLY A C 1
ATOM 1450 O O . GLY A 1 202 ? 0.177 0.719 23.266 1 96.75 202 GLY A O 1
ATOM 1451 N N . PHE A 1 203 ? -0.278 -1.463 23.469 1 96.06 203 PHE A N 1
ATOM 1452 C CA . PHE A 1 203 ? 0.635 -1.594 24.609 1 96.06 203 PHE A CA 1
ATOM 1453 C C . PHE A 1 203 ? 1.967 -2.186 24.156 1 96.06 203 PHE A C 1
ATOM 1455 O O . PHE A 1 203 ? 2.893 -2.32 24.969 1 96.06 203 PHE A O 1
ATOM 1462 N N . ASP A 1 204 ? 2.055 -2.486 22.938 1 97.56 204 ASP A N 1
ATOM 1463 C CA . ASP A 1 204 ? 3.258 -3.115 22.406 1 97.56 204 ASP A CA 1
ATOM 1464 C C . ASP A 1 204 ? 4.148 -2.094 21.703 1 97.56 204 ASP A C 1
ATOM 1466 O O . ASP A 1 204 ? 3.65 -1.119 21.141 1 97.56 204 ASP A O 1
ATOM 1470 N N . THR A 1 205 ? 5.398 -2.318 21.844 1 98.19 205 THR A N 1
ATOM 1471 C CA . THR A 1 205 ? 6.375 -1.517 21.109 1 98.19 205 THR A CA 1
ATOM 1472 C C . THR A 1 205 ? 7.215 -2.395 20.188 1 98.19 205 THR A C 1
ATOM 1474 O O . THR A 1 205 ? 7.707 -3.447 20.594 1 98.19 205 THR A O 1
ATOM 1477 N N . HIS A 1 206 ? 7.395 -2.006 18.938 1 98.5 206 HIS A N 1
ATOM 1478 C CA . HIS A 1 206 ? 8.133 -2.744 17.922 1 98.5 206 HIS A CA 1
ATOM 1479 C C . HIS A 1 206 ? 9.219 -1.879 17.297 1 98.5 206 HIS A C 1
ATOM 1481 O O . HIS A 1 206 ? 8.977 -0.723 16.953 1 98.5 206 HIS A O 1
ATOM 1487 N N . ARG A 1 207 ? 10.336 -2.424 17.234 1 98.62 207 ARG A N 1
ATOM 1488 C CA . ARG A 1 207 ? 11.375 -1.808 16.422 1 98.62 207 ARG A CA 1
ATOM 1489 C C . ARG A 1 207 ? 11.32 -2.324 14.984 1 98.62 207 ARG A C 1
ATOM 1491 O O . ARG A 1 207 ? 11.484 -3.521 14.742 1 98.62 207 ARG A O 1
ATOM 1498 N N . LEU A 1 208 ? 11.133 -1.443 14.078 1 98.81 208 LEU A N 1
ATOM 1499 C CA . LEU A 1 208 ? 11.039 -1.784 12.656 1 98.81 208 LEU A CA 1
ATOM 1500 C C . LEU A 1 208 ? 12.328 -1.427 11.93 1 98.81 208 LEU A C 1
ATOM 1502 O O . LEU A 1 208 ? 12.844 -0.315 12.078 1 98.81 208 LEU A O 1
ATOM 1506 N N . ARG A 1 209 ? 12.812 -2.396 11.188 1 98.75 209 ARG A N 1
ATOM 1507 C CA . ARG A 1 209 ? 13.992 -2.172 10.352 1 98.75 209 ARG A CA 1
ATOM 1508 C C . ARG A 1 209 ? 13.648 -2.295 8.875 1 98.75 209 ARG A C 1
ATOM 1510 O O . ARG A 1 209 ? 12.547 -2.715 8.523 1 98.75 209 ARG A O 1
ATOM 1517 N N . ALA A 1 210 ? 14.656 -1.844 8.062 1 98.75 210 ALA A N 1
ATOM 1518 C CA . ALA A 1 210 ? 14.453 -1.988 6.621 1 98.75 210 ALA A CA 1
ATOM 1519 C C . ALA A 1 210 ? 14.008 -3.402 6.266 1 98.75 210 ALA A C 1
ATOM 1521 O O . ALA A 1 210 ? 14.602 -4.383 6.719 1 98.75 210 ALA A O 1
ATOM 1522 N N . GLY A 1 211 ? 12.891 -3.475 5.508 1 98.75 211 GLY A N 1
ATOM 1523 C CA . GLY A 1 211 ? 12.359 -4.77 5.113 1 98.75 211 GLY A CA 1
ATOM 1524 C C . GLY A 1 211 ? 11.188 -5.223 5.969 1 98.75 211 GLY A C 1
ATOM 1525 O O . GLY A 1 211 ? 10.453 -6.141 5.594 1 98.75 211 GLY A O 1
ATOM 1526 N N . ASP A 1 212 ? 11.039 -4.621 7.168 1 98.88 212 ASP A N 1
ATOM 1527 C CA . ASP A 1 212 ? 9.891 -4.953 8 1 98.88 212 ASP A CA 1
ATOM 1528 C C . ASP A 1 212 ? 8.617 -4.301 7.465 1 98.88 212 ASP A C 1
ATOM 1530 O O . ASP A 1 212 ? 8.672 -3.242 6.836 1 98.88 212 ASP A O 1
ATOM 1534 N N . ALA A 1 213 ? 7.477 -5 7.641 1 98.94 213 ALA A N 1
ATOM 1535 C CA . ALA A 1 213 ? 6.164 -4.484 7.258 1 98.94 213 ALA A CA 1
ATOM 1536 C C . ALA A 1 213 ? 5.219 -4.449 8.453 1 98.94 213 ALA A C 1
ATOM 1538 O O . ALA A 1 213 ? 5.391 -5.199 9.414 1 98.94 213 ALA A O 1
ATOM 1539 N N . VAL A 1 214 ? 4.266 -3.547 8.422 1 98.81 214 VAL A N 1
ATOM 1540 C CA . VAL A 1 214 ? 3.254 -3.436 9.469 1 98.81 214 VAL A CA 1
ATOM 1541 C C . VAL A 1 214 ? 1.866 -3.346 8.836 1 98.81 214 VAL A C 1
ATOM 1543 O O . VAL A 1 214 ? 1.707 -2.789 7.746 1 98.81 214 VAL A O 1
ATOM 1546 N N . SER A 1 215 ? 0.904 -3.906 9.438 1 98.56 215 SER A N 1
ATOM 1547 C CA . SER A 1 215 ? -0.497 -3.791 9.039 1 98.56 215 SER A CA 1
ATOM 1548 C C . SER A 1 215 ? -1.421 -3.881 10.25 1 98.56 215 SER A C 1
ATOM 1550 O O . SER A 1 215 ? -1.328 -4.82 11.039 1 98.56 215 SER A O 1
ATOM 1552 N N . PHE A 1 216 ? -2.318 -2.932 10.453 1 97.88 216 PHE A N 1
ATOM 1553 C CA . PHE A 1 216 ? -3.207 -2.922 11.609 1 97.88 216 PHE A CA 1
ATOM 1554 C C . PHE A 1 216 ? -4.371 -1.964 11.391 1 97.88 216 PHE A C 1
ATOM 1556 O O . PHE A 1 216 ? -4.316 -1.107 10.5 1 97.88 216 PHE A O 1
ATOM 1563 N N . ASP A 1 217 ? -5.398 -2.152 12.141 1 97 217 ASP A N 1
ATOM 1564 C CA . ASP A 1 217 ? -6.516 -1.213 12.188 1 97 217 ASP A CA 1
ATOM 1565 C C . ASP A 1 217 ? -6.109 0.081 12.891 1 97 217 ASP A C 1
ATOM 1567 O O . ASP A 1 217 ? -5.668 0.057 14.047 1 97 217 ASP A O 1
ATOM 1571 N N . SER A 1 218 ? -6.312 1.222 12.234 1 96.31 218 SER A N 1
ATOM 1572 C CA . SER A 1 218 ? -5.777 2.498 12.695 1 96.31 218 SER A CA 1
ATOM 1573 C C . SER A 1 218 ? -6.559 3.023 13.898 1 96.31 218 SER A C 1
ATOM 1575 O O . SER A 1 218 ? -6.152 4.004 14.523 1 96.31 218 SER A O 1
ATOM 1577 N N . SER A 1 219 ? -7.684 2.355 14.211 1 95.38 219 SER A N 1
ATOM 1578 C CA . SER A 1 219 ? -8.383 2.701 15.445 1 95.38 219 SER A CA 1
ATOM 1579 C C . SER A 1 219 ? -7.605 2.238 16.672 1 95.38 219 SER A C 1
ATOM 1581 O O . SER A 1 219 ? -7.887 2.668 17.797 1 95.38 219 SER A O 1
ATOM 1583 N N . THR A 1 220 ? -6.676 1.337 16.5 1 97.19 220 THR A N 1
ATOM 1584 C CA . THR A 1 220 ? -5.754 1.004 17.578 1 97.19 220 THR A CA 1
ATOM 1585 C C . THR A 1 220 ? -4.812 2.172 17.859 1 97.19 220 THR A C 1
ATOM 1587 O O . THR A 1 220 ? -4.172 2.699 16.953 1 97.19 220 THR A O 1
ATOM 1590 N N . PRO A 1 221 ? -4.738 2.576 19.125 1 97.69 221 PRO A N 1
ATOM 1591 C CA . PRO A 1 221 ? -3.803 3.664 19.406 1 97.69 221 PRO A CA 1
ATOM 1592 C C . PRO A 1 221 ? -2.377 3.354 18.953 1 97.69 221 PRO A C 1
ATOM 1594 O O . PRO A 1 221 ? -1.868 2.26 19.219 1 97.69 221 PRO A O 1
ATOM 1597 N N . HIS A 1 222 ? -1.699 4.324 18.281 1 98.31 222 HIS A N 1
ATOM 1598 C CA . HIS A 1 222 ? -0.371 4.031 17.766 1 98.31 222 HIS A CA 1
ATOM 1599 C C . HIS A 1 222 ? 0.443 5.305 17.578 1 98.31 222 HIS A C 1
ATOM 1601 O O . HIS A 1 222 ? -0.116 6.406 17.547 1 98.31 222 HIS A O 1
ATOM 1607 N N . ALA A 1 223 ? 1.698 5.141 17.516 1 97.94 223 ALA A N 1
ATOM 1608 C CA . ALA A 1 223 ? 2.643 6.223 17.25 1 97.94 223 ALA A CA 1
ATOM 1609 C C . ALA A 1 223 ? 3.928 5.684 16.625 1 97.94 223 ALA A C 1
ATOM 1611 O O . ALA A 1 223 ? 4.328 4.551 16.906 1 97.94 223 ALA A O 1
ATOM 1612 N N . TYR A 1 224 ? 4.523 6.531 15.797 1 98.38 224 TYR A N 1
ATOM 1613 C CA . TYR A 1 224 ? 5.828 6.234 15.219 1 98.38 224 TYR A CA 1
ATOM 1614 C C . TYR A 1 224 ? 6.883 7.215 15.719 1 98.38 224 TYR A C 1
ATOM 1616 O O . TYR A 1 224 ? 6.605 8.406 15.891 1 98.38 224 TYR A O 1
ATOM 1624 N N . ARG A 1 225 ? 8.055 6.727 15.898 1 98.19 225 ARG A N 1
ATOM 1625 C CA . ARG A 1 225 ? 9.195 7.574 16.25 1 98.19 225 ARG A CA 1
ATOM 1626 C C . ARG A 1 225 ? 10.484 7.031 15.648 1 98.19 225 ARG A C 1
ATOM 1628 O O . ARG A 1 225 ? 10.711 5.816 15.633 1 98.19 225 ARG A O 1
ATOM 1635 N N . ASN A 1 226 ? 11.328 7.906 15.141 1 98.62 226 ASN A N 1
ATOM 1636 C CA . ASN A 1 226 ? 12.688 7.551 14.727 1 98.62 226 ASN A CA 1
ATOM 1637 C C . ASN A 1 226 ? 13.703 7.879 15.82 1 98.62 226 ASN A C 1
ATOM 1639 O O . ASN A 1 226 ? 14.102 9.031 15.969 1 98.62 226 ASN A O 1
ATOM 1643 N N . GLU A 1 227 ? 14.172 6.902 16.453 1 97.81 227 GLU A N 1
ATOM 1644 C CA . GLU A 1 227 ? 15.117 7.102 17.547 1 97.81 227 GLU A CA 1
ATOM 1645 C C . GLU A 1 227 ? 16.562 6.926 17.062 1 97.81 227 GLU A C 1
ATOM 1647 O O . GLU A 1 227 ? 17.484 6.949 17.875 1 97.81 227 GLU A O 1
ATOM 1652 N N . SER A 1 228 ? 16.719 6.656 15.82 1 98.25 228 SER A N 1
ATOM 1653 C CA . SER A 1 228 ? 18.047 6.445 15.266 1 98.25 228 SER A CA 1
ATOM 1654 C C . SER A 1 228 ? 18.656 7.754 14.773 1 98.25 228 SER A C 1
ATOM 1656 O O . SER A 1 228 ? 18.109 8.828 15 1 98.25 228 SER A O 1
ATOM 1658 N N . THR A 1 229 ? 19.891 7.684 14.125 1 98.38 229 THR A N 1
ATOM 1659 C CA . THR A 1 229 ? 20.609 8.875 13.68 1 98.38 229 THR A CA 1
ATOM 1660 C C . THR A 1 229 ? 20.469 9.062 12.172 1 98.38 229 THR A C 1
ATOM 1662 O O . THR A 1 229 ? 21.016 10.016 11.602 1 98.38 229 THR A O 1
ATOM 1665 N N . GLU A 1 230 ? 19.781 8.141 11.523 1 98.69 230 GLU A N 1
ATOM 1666 C CA . GLU A 1 230 ? 19.531 8.234 10.086 1 98.69 230 GLU A CA 1
ATOM 1667 C C . GLU A 1 230 ? 18.047 8.359 9.797 1 98.69 230 GLU A C 1
ATOM 1669 O O . GLU A 1 230 ? 17.219 7.875 10.57 1 98.69 230 GLU A O 1
ATOM 1674 N N . PRO A 1 231 ? 17.688 8.977 8.68 1 98.88 231 PRO A N 1
ATOM 1675 C CA . PRO A 1 231 ? 16.266 9.039 8.328 1 98.88 231 PRO A CA 1
ATOM 1676 C C . PRO A 1 231 ? 15.648 7.656 8.148 1 98.88 231 PRO A C 1
ATOM 1678 O O . PRO A 1 231 ? 16.297 6.742 7.633 1 98.88 231 PRO A O 1
ATOM 1681 N N . ALA A 1 232 ? 14.469 7.543 8.68 1 98.94 232 ALA A N 1
ATOM 1682 C CA . ALA A 1 232 ? 13.648 6.367 8.398 1 98.94 232 ALA A CA 1
ATOM 1683 C C . ALA A 1 232 ? 12.664 6.645 7.273 1 98.94 232 ALA A C 1
ATOM 1685 O O . ALA A 1 232 ? 11.914 7.625 7.324 1 98.94 232 ALA A O 1
ATOM 1686 N N . VAL A 1 233 ? 12.688 5.805 6.191 1 98.94 233 VAL A N 1
ATOM 1687 C CA . VAL A 1 233 ? 11.828 5.988 5.02 1 98.94 233 VAL A CA 1
ATOM 1688 C C . VAL A 1 233 ? 10.969 4.746 4.812 1 98.94 233 VAL A C 1
ATOM 1690 O O . VAL A 1 233 ? 11.453 3.619 4.91 1 98.94 233 VAL A O 1
ATOM 1693 N N . GLY A 1 234 ? 9.664 4.996 4.641 1 98.88 234 GLY A N 1
ATOM 1694 C CA . GLY A 1 234 ? 8.773 3.885 4.371 1 98.88 234 GLY A CA 1
ATOM 1695 C C . GLY A 1 234 ? 7.648 4.242 3.416 1 98.88 234 GLY A C 1
ATOM 1696 O O . GLY A 1 234 ? 7.371 5.422 3.186 1 98.88 234 GLY A O 1
ATOM 1697 N N . VAL A 1 235 ? 7.098 3.213 2.775 1 98.94 235 VAL A N 1
ATOM 1698 C CA . VAL A 1 235 ? 5.918 3.348 1.931 1 98.94 235 VAL A CA 1
ATOM 1699 C C . VAL A 1 235 ? 4.672 2.924 2.709 1 98.94 235 VAL A C 1
ATOM 1701 O O . VAL A 1 235 ? 4.66 1.863 3.34 1 98.94 235 VAL A O 1
ATOM 1704 N N . TRP A 1 236 ? 3.664 3.781 2.703 1 98.81 236 TRP A N 1
ATOM 1705 C CA . TRP A 1 236 ? 2.432 3.492 3.428 1 98.81 236 TRP A CA 1
ATOM 1706 C C . TRP A 1 236 ? 1.228 3.535 2.492 1 98.81 236 TRP A C 1
ATOM 1708 O O . TRP A 1 236 ? 1.166 4.371 1.587 1 98.81 236 TRP A O 1
ATOM 1718 N N . PHE A 1 237 ? 0.359 2.639 2.654 1 98.19 237 PHE A N 1
ATOM 1719 C CA . PHE A 1 237 ? -0.994 2.621 2.111 1 98.19 237 PHE A CA 1
ATOM 1720 C C . PHE A 1 237 ? -2.027 2.689 3.229 1 98.19 237 PHE A C 1
ATOM 1722 O O . PHE A 1 237 ? -2.086 1.802 4.082 1 98.19 237 PHE A O 1
ATOM 1729 N N . VAL A 1 238 ? -2.801 3.736 3.32 1 97.25 238 VAL A N 1
ATOM 1730 C CA . VAL A 1 238 ? -3.873 3.842 4.305 1 97.25 238 VAL A CA 1
ATOM 1731 C C . VAL A 1 238 ? -5.227 3.723 3.611 1 97.25 238 VAL A C 1
ATOM 1733 O O . VAL A 1 238 ? -5.625 4.613 2.855 1 97.25 238 VAL A O 1
ATOM 1736 N N . LEU A 1 239 ? -5.867 2.617 3.818 1 95.75 239 LEU A N 1
ATOM 1737 C CA . LEU A 1 239 ? -7.191 2.365 3.268 1 95.75 239 LEU A CA 1
ATOM 1738 C C . LEU A 1 239 ? -8.273 2.982 4.148 1 95.75 239 LEU A C 1
ATOM 1740 O O . LEU A 1 239 ? -8.516 2.512 5.266 1 95.75 239 LEU A O 1
ATOM 1744 N N . GLU A 1 240 ? -8.875 3.967 3.596 1 89.88 240 GLU A N 1
ATOM 1745 C CA . GLU A 1 240 ? -9.883 4.668 4.387 1 89.88 240 GLU A CA 1
ATOM 1746 C C . GLU A 1 240 ? -11.219 3.924 4.367 1 89.88 240 GLU A C 1
ATOM 1748 O O . GLU A 1 240 ? -11.492 3.158 3.443 1 89.88 240 GLU A O 1
ATOM 1753 N N . ARG A 1 241 ? -11.961 4.047 5.477 1 75.81 241 ARG A N 1
ATOM 1754 C CA . ARG A 1 241 ? -13.273 3.414 5.539 1 75.81 241 ARG A CA 1
ATOM 1755 C C . ARG A 1 241 ? -14.258 4.098 4.594 1 75.81 241 ARG A C 1
ATOM 1757 O O . ARG A 1 241 ? -14.219 5.316 4.422 1 75.81 241 ARG A O 1
ATOM 1764 N N . SER A 1 242 ? -14.711 3.271 3.547 1 56.44 242 SER A N 1
ATOM 1765 C CA . SER A 1 242 ? -15.75 3.865 2.711 1 56.44 242 SER A CA 1
ATOM 1766 C C . SER A 1 242 ? -16.859 4.484 3.561 1 56.44 242 SER A C 1
ATOM 1768 O O . SER A 1 242 ? -17.281 3.9 4.559 1 56.44 242 SER A O 1
ATOM 1770 N N . THR A 1 243 ? -16.859 5.824 3.717 1 44.94 243 THR A N 1
ATOM 1771 C CA . THR A 1 243 ? -17.969 6.457 4.406 1 44.94 243 THR A CA 1
ATOM 1772 C C . THR A 1 243 ? -19.297 5.859 3.941 1 44.94 243 THR A C 1
ATOM 1774 O O . THR A 1 243 ? -19.406 5.371 2.814 1 44.94 243 THR A O 1
ATOM 1777 N N . MET B 1 1 ? 16.781 -23.484 9.406 1 29.69 1 MET B N 1
ATOM 1778 C CA . MET B 1 1 ? 15.898 -22.312 9.328 1 29.69 1 MET B CA 1
ATOM 1779 C C . MET B 1 1 ? 14.609 -22.656 8.586 1 29.69 1 MET B C 1
ATOM 1781 O O . MET B 1 1 ? 14.641 -23.031 7.418 1 29.69 1 MET B O 1
ATOM 1785 N N . ALA B 1 2 ? 13.703 -23.172 9.195 1 37.84 2 ALA B N 1
ATOM 1786 C CA . ALA B 1 2 ? 12.555 -23.812 8.562 1 37.84 2 ALA B CA 1
ATOM 1787 C C . ALA B 1 2 ? 11.844 -22.859 7.609 1 37.84 2 ALA B C 1
ATOM 1789 O O . ALA B 1 2 ? 11.445 -21.766 8.008 1 37.84 2 ALA B O 1
ATOM 1790 N N . SER B 1 3 ? 12.32 -22.781 6.387 1 44.38 3 SER B N 1
ATOM 1791 C CA . SER B 1 3 ? 11.648 -21.922 5.41 1 44.38 3 SER B CA 1
ATOM 1792 C C . SER B 1 3 ? 10.133 -22.078 5.484 1 44.38 3 SER B C 1
ATOM 1794 O O . SER B 1 3 ? 9.617 -23.203 5.523 1 44.38 3 SER B O 1
ATOM 1796 N N . ASN B 1 4 ? 9.5 -21.297 6.305 1 50.34 4 ASN B N 1
ATOM 1797 C CA . ASN B 1 4 ? 8.055 -21.359 6.441 1 50.34 4 ASN B CA 1
ATOM 1798 C C . ASN B 1 4 ? 7.371 -21.5 5.082 1 50.34 4 ASN B C 1
ATOM 1800 O O . ASN B 1 4 ? 6.711 -20.562 4.617 1 50.34 4 ASN B O 1
ATOM 1804 N N . ALA B 1 5 ? 8.102 -22.406 4.312 1 56.06 5 ALA B N 1
ATOM 1805 C CA . ALA B 1 5 ? 7.652 -22.672 2.947 1 56.06 5 ALA B CA 1
ATOM 1806 C C . ALA B 1 5 ? 6.246 -23.266 2.938 1 56.06 5 ALA B C 1
ATOM 1808 O O . ALA B 1 5 ? 5.977 -24.25 3.633 1 56.06 5 ALA B O 1
ATOM 1809 N N . LEU B 1 6 ? 5.219 -22.406 2.643 1 60.28 6 LEU B N 1
ATOM 1810 C CA . LEU B 1 6 ? 3.85 -22.859 2.404 1 60.28 6 LEU B CA 1
ATOM 1811 C C . LEU B 1 6 ? 3.822 -24.094 1.512 1 60.28 6 LEU B C 1
ATOM 1813 O O . LEU B 1 6 ? 4.762 -24.328 0.753 1 60.28 6 LEU B O 1
ATOM 1817 N N . PRO B 1 7 ? 2.875 -25 1.847 1 64.19 7 PRO B N 1
ATOM 1818 C CA . PRO B 1 7 ? 2.699 -26 0.795 1 64.19 7 PRO B CA 1
ATOM 1819 C C . PRO B 1 7 ? 2.76 -25.406 -0.608 1 64.19 7 PRO B C 1
ATOM 1821 O O . PRO B 1 7 ? 2.473 -24.219 -0.792 1 64.19 7 PRO B O 1
ATOM 1824 N N . PRO B 1 8 ? 3.195 -26.234 -1.498 1 78.75 8 PRO B N 1
ATOM 1825 C CA . PRO B 1 8 ? 3.326 -25.734 -2.869 1 78.75 8 PRO B CA 1
ATOM 1826 C C . PRO B 1 8 ? 2.014 -25.188 -3.424 1 78.75 8 PRO B C 1
ATOM 1828 O O . PRO B 1 8 ? 0.938 -25.688 -3.088 1 78.75 8 PRO B O 1
ATOM 1831 N N . ILE B 1 9 ? 1.972 -24.172 -4.082 1 87.88 9 ILE B N 1
ATOM 1832 C CA . ILE B 1 9 ? 0.82 -23.422 -4.586 1 87.88 9 ILE B CA 1
ATOM 1833 C C . ILE B 1 9 ? -0.047 -24.344 -5.445 1 87.88 9 ILE B C 1
ATOM 1835 O O . ILE B 1 9 ? -1.271 -24.203 -5.48 1 87.88 9 ILE B O 1
ATOM 1839 N N . GLY B 1 10 ? 0.561 -25.297 -6.082 1 91.25 10 GLY B N 1
ATOM 1840 C CA . GLY B 1 10 ? -0.177 -26.203 -6.938 1 91.25 10 GLY B CA 1
ATOM 1841 C C . GLY B 1 10 ? -1.21 -27.031 -6.188 1 91.25 10 GLY B C 1
ATOM 1842 O O . GLY B 1 10 ? -2.359 -27.125 -6.617 1 91.25 10 GLY B O 1
ATOM 1843 N N . ALA B 1 11 ? -0.783 -27.562 -5.102 1 88.75 11 ALA B N 1
ATOM 1844 C CA . ALA B 1 11 ? -1.688 -28.359 -4.285 1 88.75 11 ALA B CA 1
ATOM 1845 C C . ALA B 1 11 ? -2.857 -27.531 -3.777 1 88.75 11 ALA B C 1
ATOM 1847 O O . ALA B 1 11 ? -3.99 -28.016 -3.703 1 88.75 11 ALA B O 1
ATOM 1848 N N . ARG B 1 12 ? -2.588 -26.328 -3.525 1 88.75 12 ARG B N 1
ATOM 1849 C CA . ARG B 1 12 ? -3.639 -25.453 -3.029 1 88.75 12 ARG B CA 1
ATOM 1850 C C . ARG B 1 12 ? -4.625 -25.094 -4.137 1 88.75 12 ARG B C 1
ATOM 1852 O O . ARG B 1 12 ? -5.836 -25.062 -3.908 1 88.75 12 ARG B O 1
ATOM 1859 N N . LEU B 1 13 ? -4.105 -24.844 -5.191 1 93.81 13 LEU B N 1
ATOM 1860 C CA . LEU B 1 13 ? -4.961 -24.562 -6.34 1 93.81 13 LEU B CA 1
ATOM 1861 C C . LEU B 1 13 ? -5.844 -25.766 -6.668 1 93.81 13 LEU B C 1
ATOM 1863 O O . LEU B 1 13 ? -7.031 -25.609 -6.961 1 93.81 13 LEU B O 1
ATOM 1867 N N . ARG B 1 14 ? -5.25 -26.922 -6.566 1 94.06 14 ARG B N 1
ATOM 1868 C CA . ARG B 1 14 ? -6.008 -28.141 -6.812 1 94.06 14 ARG B CA 1
ATOM 1869 C C . ARG B 1 14 ? -7.137 -28.312 -5.797 1 94.06 14 ARG B C 1
ATOM 1871 O O . ARG B 1 14 ? -8.273 -28.609 -6.164 1 94.06 14 ARG B O 1
ATOM 1878 N N . ALA B 1 15 ? -6.77 -28.094 -4.605 1 91.31 15 ALA B N 1
ATOM 1879 C CA . ALA B 1 15 ? -7.762 -28.219 -3.539 1 91.31 15 ALA B CA 1
ATOM 1880 C C . ALA B 1 15 ? -8.922 -27.25 -3.754 1 91.31 15 ALA B C 1
ATOM 1882 O O . ALA B 1 15 ? -10.086 -27.625 -3.586 1 91.31 15 ALA B O 1
ATOM 1883 N N . GLU B 1 16 ? -8.602 -26.078 -4.125 1 92.31 16 GLU B N 1
ATOM 1884 C CA . GLU B 1 16 ? -9.633 -25.078 -4.363 1 92.31 16 GLU B CA 1
ATOM 1885 C C . GLU B 1 16 ? -10.484 -25.438 -5.578 1 92.31 16 GLU B C 1
ATOM 1887 O O . GLU B 1 16 ? -11.711 -25.297 -5.555 1 92.31 16 GLU B O 1
ATOM 1892 N N . ARG B 1 17 ? -9.844 -25.875 -6.602 1 95.94 17 ARG B N 1
ATOM 1893 C CA . ARG B 1 17 ? -10.57 -26.281 -7.801 1 95.94 17 ARG B CA 1
ATOM 1894 C C . ARG B 1 17 ? -11.555 -27.406 -7.484 1 95.94 17 ARG B C 1
ATOM 1896 O O . ARG B 1 17 ? -12.711 -27.359 -7.93 1 95.94 17 ARG B O 1
ATOM 1903 N N . LEU B 1 18 ? -11.117 -28.344 -6.707 1 95.44 18 LEU B N 1
ATOM 1904 C CA . LEU B 1 18 ? -11.953 -29.484 -6.328 1 95.44 18 LEU B CA 1
ATOM 1905 C C . LEU B 1 18 ? -13.094 -29.047 -5.422 1 95.44 18 LEU B C 1
ATOM 1907 O O . LEU B 1 18 ? -14.234 -29.5 -5.582 1 95.44 18 LEU B O 1
ATOM 1911 N N . ARG B 1 19 ? -12.773 -28.172 -4.59 1 92.88 19 ARG B N 1
ATOM 1912 C CA . ARG B 1 19 ? -13.789 -27.641 -3.686 1 92.88 19 ARG B CA 1
ATOM 1913 C C . ARG B 1 19 ? -14.906 -26.953 -4.457 1 92.88 19 ARG B C 1
ATOM 1915 O O . ARG B 1 19 ? -16.062 -26.984 -4.047 1 92.88 19 ARG B O 1
ATOM 1922 N N . ARG B 1 20 ? -14.586 -26.453 -5.539 1 93.5 20 ARG B N 1
ATOM 1923 C CA . ARG B 1 20 ? -15.547 -25.703 -6.336 1 93.5 20 ARG B CA 1
ATOM 1924 C C . ARG B 1 20 ? -16.156 -26.578 -7.422 1 93.5 20 ARG B C 1
ATOM 1926 O O . ARG B 1 20 ? -16.922 -26.094 -8.266 1 93.5 20 ARG B O 1
ATOM 1933 N N . ASP B 1 21 ? -15.781 -27.828 -7.434 1 95.62 21 ASP B N 1
ATOM 1934 C CA . ASP B 1 21 ? -16.312 -28.844 -8.344 1 95.62 21 ASP B CA 1
ATOM 1935 C C . ASP B 1 21 ? -16.031 -28.469 -9.797 1 95.62 21 ASP B C 1
ATOM 1937 O O . ASP B 1 21 ? -16.922 -28.562 -10.648 1 95.62 21 ASP B O 1
ATOM 1941 N N . VAL B 1 22 ? -14.922 -27.984 -10.031 1 97.12 22 VAL B N 1
ATOM 1942 C CA . VAL B 1 22 ? -14.484 -27.641 -11.375 1 97.12 22 VAL B CA 1
ATOM 1943 C C . VAL B 1 22 ? -13.469 -28.656 -11.875 1 97.12 22 VAL B C 1
ATOM 1945 O O . VAL B 1 22 ? -12.555 -29.047 -11.133 1 97.12 22 VAL B O 1
ATOM 1948 N N . SER B 1 23 ? -13.672 -29.125 -13.07 1 97.81 23 SER B N 1
ATOM 1949 C CA . SER B 1 23 ? -12.727 -30.078 -13.656 1 97.81 23 SER B CA 1
ATOM 1950 C C . SER B 1 23 ? -11.484 -29.359 -14.18 1 97.81 23 SER B C 1
ATOM 1952 O O . SER B 1 23 ? -11.516 -28.141 -14.422 1 97.81 23 SER B O 1
ATOM 1954 N N . VAL B 1 24 ? -10.453 -30.109 -14.344 1 97.94 24 VAL B N 1
ATOM 1955 C CA . VAL B 1 24 ? -9.234 -29.562 -14.93 1 97.94 24 VAL B CA 1
ATOM 1956 C C . VAL B 1 24 ? -9.539 -29 -16.312 1 97.94 24 VAL B C 1
ATOM 1958 O O . VAL B 1 24 ? -9.133 -27.875 -16.641 1 97.94 24 VAL B O 1
ATOM 1961 N N . ARG B 1 25 ? -10.242 -29.781 -17.125 1 97.75 25 ARG B N 1
ATOM 1962 C CA . ARG B 1 25 ? -10.594 -29.359 -18.484 1 97.75 25 ARG B CA 1
ATOM 1963 C C . ARG B 1 25 ? -11.492 -28.125 -18.469 1 97.75 25 ARG B C 1
ATOM 1965 O O . ARG B 1 25 ? -11.336 -27.234 -19.297 1 97.75 25 ARG B O 1
ATOM 1972 N N . GLY B 1 26 ? -12.375 -28.141 -17.578 1 97.62 26 GLY B N 1
ATOM 1973 C CA . GLY B 1 26 ? -13.25 -27 -17.438 1 97.62 26 GLY B CA 1
ATOM 1974 C C . GLY B 1 26 ? -12.508 -25.719 -17.109 1 97.62 26 GLY B C 1
ATOM 1975 O O . GLY B 1 26 ? -12.766 -24.672 -17.703 1 97.62 26 GLY B O 1
ATOM 1976 N N . LEU B 1 27 ? -11.609 -25.781 -16.172 1 98 27 LEU B N 1
ATOM 1977 C CA . LEU B 1 27 ? -10.805 -24.625 -15.773 1 98 27 LEU B CA 1
ATOM 1978 C C . LEU B 1 27 ? -9.922 -24.156 -16.938 1 98 27 LEU B C 1
ATOM 1980 O O . LEU B 1 27 ? -9.836 -22.953 -17.203 1 98 27 LEU B O 1
ATOM 1984 N N . ALA B 1 28 ? -9.312 -25.062 -17.578 1 97.75 28 ALA B N 1
ATOM 1985 C CA . ALA B 1 28 ? -8.43 -24.766 -18.703 1 97.75 28 ALA B CA 1
ATOM 1986 C C . ALA B 1 28 ? -9.172 -24.016 -19.797 1 97.75 28 ALA B C 1
ATOM 1988 O O . ALA B 1 28 ? -8.672 -23.016 -20.328 1 97.75 28 ALA B O 1
ATOM 1989 N N . ARG B 1 29 ? -10.328 -24.484 -20.109 1 96.94 29 ARG B N 1
ATOM 1990 C CA . ARG B 1 29 ? -11.156 -23.844 -21.125 1 96.94 29 ARG B CA 1
ATOM 1991 C C . ARG B 1 29 ? -11.547 -22.438 -20.703 1 96.94 29 ARG B C 1
ATOM 1993 O O . ARG B 1 29 ? -11.539 -21.516 -21.531 1 96.94 29 ARG B O 1
ATOM 2000 N N . GLU B 1 30 ? -11.891 -22.312 -19.516 1 95.88 30 GLU B N 1
ATOM 2001 C CA . GLU B 1 30 ? -12.359 -21.031 -19 1 95.88 30 GLU B CA 1
ATOM 2002 C C . GLU B 1 30 ? -11.273 -19.953 -19.125 1 95.88 30 GLU B C 1
ATOM 2004 O O . GLU B 1 30 ? -11.57 -18.812 -19.438 1 95.88 30 GLU B O 1
ATOM 2009 N N . ILE B 1 31 ? -10.055 -20.328 -18.844 1 94.44 31 ILE B N 1
ATOM 2010 C CA . ILE B 1 31 ? -9.031 -19.297 -18.766 1 94.44 31 ILE B CA 1
ATOM 2011 C C . ILE B 1 31 ? -8.172 -19.328 -20.031 1 94.44 31 ILE B C 1
ATOM 2013 O O . ILE B 1 31 ? -7.188 -18.578 -20.141 1 94.44 31 ILE B O 1
ATOM 2017 N N . GLY B 1 32 ? -8.469 -20.203 -20.969 1 93.44 32 GLY B N 1
ATOM 2018 C CA . GLY B 1 32 ? -7.863 -20.203 -22.281 1 93.44 32 GLY B CA 1
ATOM 2019 C C . GLY B 1 32 ? -6.469 -20.812 -22.297 1 93.44 32 GLY B C 1
ATOM 2020 O O . GLY B 1 32 ? -5.566 -20.281 -22.953 1 93.44 32 GLY B O 1
ATOM 2021 N N . VAL B 1 33 ? -6.203 -21.891 -21.547 1 94.12 33 VAL B N 1
ATOM 2022 C CA . VAL B 1 33 ? -4.93 -22.609 -21.547 1 94.12 33 VAL B CA 1
ATOM 2023 C C . VAL B 1 33 ? -5.176 -24.094 -21.734 1 94.12 33 VAL B C 1
ATOM 2025 O O . VAL B 1 33 ? -6.32 -24.531 -21.844 1 94.12 33 VAL B O 1
ATOM 2028 N N . SER B 1 34 ? -4.109 -24.828 -21.828 1 95.25 34 SER B N 1
ATOM 2029 C CA . SER B 1 34 ? -4.23 -26.266 -22 1 95.25 34 SER B CA 1
ATOM 2030 C C . SER B 1 34 ? -4.488 -26.969 -20.672 1 95.25 34 SER B C 1
ATOM 2032 O O . SER B 1 34 ? -4.023 -26.516 -19.625 1 95.25 34 SER B O 1
ATOM 2034 N N . ALA B 1 35 ? -5.25 -28.047 -20.75 1 97.31 35 ALA B N 1
ATOM 2035 C CA . ALA B 1 35 ? -5.457 -28.875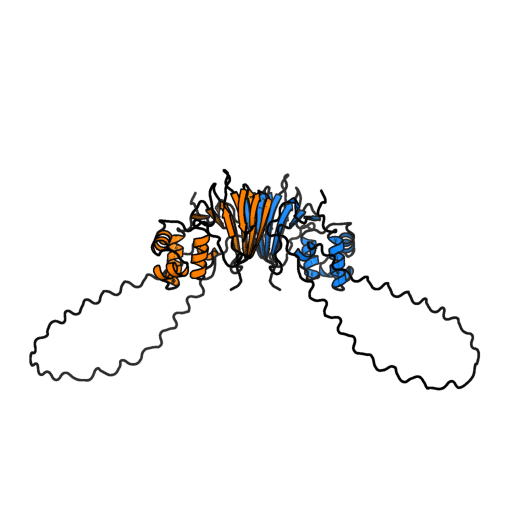 -19.562 1 97.31 35 ALA B CA 1
ATOM 2036 C C . ALA B 1 35 ? -4.129 -29.391 -19.016 1 97.31 35 ALA B C 1
ATOM 2038 O O . ALA B 1 35 ? -3.965 -29.547 -17.812 1 97.31 35 ALA B O 1
ATOM 2039 N N . SER B 1 36 ? -3.273 -29.625 -19.922 1 97.25 36 SER B N 1
ATOM 2040 C CA . SER B 1 36 ? -1.953 -30.109 -19.531 1 97.25 36 SER B CA 1
ATOM 2041 C C . SER B 1 36 ? -1.244 -29.094 -18.625 1 97.25 36 SER B C 1
ATOM 2043 O O . SER B 1 36 ? -0.609 -29.469 -17.641 1 97.25 36 SER B O 1
ATOM 2045 N N . LEU B 1 37 ? -1.313 -27.859 -18.953 1 95.31 37 LEU B N 1
ATOM 2046 C CA . LEU B 1 37 ? -0.679 -26.812 -18.156 1 95.31 37 LEU B CA 1
ATOM 2047 C C . LEU B 1 37 ? -1.279 -26.766 -16.766 1 95.31 37 LEU B C 1
ATOM 2049 O O . LEU B 1 37 ? -0.549 -26.672 -15.766 1 95.31 37 LEU B O 1
ATOM 2053 N N . ILE B 1 38 ? -2.586 -26.781 -16.688 1 97.38 38 ILE B N 1
ATOM 2054 C CA . ILE B 1 38 ? -3.26 -26.781 -15.383 1 97.38 38 ILE B CA 1
ATOM 2055 C C . ILE B 1 38 ? -2.777 -27.969 -14.547 1 97.38 38 ILE B C 1
ATOM 2057 O O . ILE B 1 38 ? -2.447 -27.812 -13.375 1 97.38 38 ILE B O 1
ATOM 2061 N N . SER B 1 39 ? -2.74 -29.141 -15.141 1 97.12 39 SER B N 1
ATOM 2062 C CA . SER B 1 39 ? -2.291 -30.344 -14.445 1 97.12 39 SER B CA 1
ATOM 2063 C C . SER B 1 39 ? -0.858 -30.188 -13.945 1 97.12 39 SER B C 1
ATOM 2065 O O . SER B 1 39 ? -0.554 -30.547 -12.805 1 97.12 39 SER B O 1
ATOM 2067 N N . GLN B 1 40 ? -0.048 -29.672 -14.805 1 96.44 40 GLN B N 1
ATOM 2068 C CA . GLN B 1 40 ? 1.349 -29.469 -14.43 1 96.44 40 GLN B CA 1
ATOM 2069 C C . GLN B 1 40 ? 1.472 -28.516 -13.242 1 96.44 40 GLN B C 1
ATOM 2071 O O . GLN B 1 40 ? 2.283 -28.734 -12.344 1 96.44 40 GLN B O 1
ATOM 2076 N N . ILE B 1 41 ? 0.728 -27.453 -13.234 1 95.44 41 ILE B N 1
ATOM 2077 C CA . ILE B 1 41 ? 0.742 -26.469 -12.164 1 95.44 41 ILE B CA 1
ATOM 2078 C C . ILE B 1 41 ? 0.268 -27.109 -10.859 1 95.44 41 ILE B C 1
ATOM 2080 O O . ILE B 1 41 ? 0.916 -26.984 -9.82 1 95.44 41 ILE B O 1
ATOM 2084 N N . GLU B 1 42 ? -0.751 -27.906 -10.977 1 95.31 42 GLU B N 1
ATOM 2085 C CA . GLU B 1 42 ? -1.373 -28.469 -9.781 1 95.31 42 GLU B CA 1
ATOM 2086 C C . GLU B 1 42 ? -0.518 -29.594 -9.188 1 95.31 42 GLU B C 1
ATOM 2088 O O . GLU B 1 42 ? -0.669 -29.938 -8.016 1 95.31 42 GLU B O 1
ATOM 2093 N N . THR B 1 43 ? 0.343 -30.219 -9.969 1 93.19 43 THR B N 1
ATOM 2094 C CA . THR B 1 43 ? 1.213 -31.297 -9.5 1 93.19 43 THR B CA 1
ATOM 2095 C C . THR B 1 43 ? 2.631 -30.781 -9.266 1 93.19 43 THR B C 1
ATOM 2097 O O . THR B 1 43 ? 3.57 -31.562 -9.141 1 93.19 43 THR B O 1
ATOM 2100 N N . GLU B 1 44 ? 2.822 -29.516 -9.305 1 91.62 44 GLU B N 1
ATOM 2101 C CA . GLU B 1 44 ? 4.051 -28.828 -8.938 1 91.62 44 GLU B CA 1
ATOM 2102 C C . GLU B 1 44 ? 5.152 -29.062 -9.969 1 91.62 44 GLU B C 1
ATOM 2104 O O . GLU B 1 44 ? 6.34 -29 -9.641 1 91.62 44 GLU B O 1
ATOM 2109 N N . LYS B 1 45 ? 4.781 -29.438 -11.125 1 93.19 45 LYS B N 1
ATOM 2110 C CA . LYS B 1 45 ? 5.75 -29.609 -12.203 1 93.19 45 LYS B CA 1
ATOM 2111 C C . LYS B 1 45 ? 6.059 -28.281 -12.891 1 93.19 45 LYS B C 1
ATOM 2113 O O . LYS B 1 45 ? 7.078 -28.156 -13.57 1 93.19 45 LYS B O 1
ATOM 2118 N N . SER B 1 46 ? 5.098 -27.375 -12.797 1 92.12 46 SER B N 1
ATOM 2119 C CA . SER B 1 46 ? 5.297 -26.016 -13.289 1 92.12 46 SER B CA 1
ATOM 2120 C C . SER B 1 46 ? 4.695 -24.984 -12.328 1 92.12 46 SER B C 1
ATOM 2122 O O . SER B 1 46 ? 3.742 -25.281 -11.609 1 92.12 46 SER B O 1
ATOM 2124 N N . SER B 1 47 ? 5.355 -23.875 -12.312 1 92.75 47 SER B N 1
ATOM 2125 C CA . SER B 1 47 ? 4.758 -22.781 -11.57 1 92.75 47 SER B CA 1
ATOM 2126 C C . SER B 1 47 ? 3.934 -21.875 -12.484 1 92.75 47 SER B C 1
ATOM 2128 O O . SER B 1 47 ? 4.309 -21.641 -13.641 1 92.75 47 SER B O 1
ATOM 2130 N N . PRO B 1 48 ? 2.816 -21.406 -11.922 1 94.69 48 PRO B N 1
ATOM 2131 C CA . PRO B 1 48 ? 2.078 -20.453 -12.758 1 94.69 48 PRO B CA 1
ATOM 2132 C C . PRO B 1 48 ? 2.773 -19.094 -12.859 1 94.69 48 PRO B C 1
ATOM 2134 O O . PRO B 1 48 ? 3.469 -18.672 -11.93 1 94.69 48 PRO B O 1
ATOM 2137 N N . SER B 1 49 ? 2.564 -18.422 -14.078 1 94.25 49 SER B N 1
ATOM 2138 C CA . SER B 1 49 ? 2.916 -17.016 -14.164 1 94.25 49 SER B CA 1
ATOM 2139 C C . SER B 1 49 ? 1.956 -16.156 -13.344 1 94.25 49 SER B C 1
ATOM 2141 O O . SER B 1 49 ? 0.912 -16.641 -12.898 1 94.25 49 SER B O 1
ATOM 2143 N N . VAL B 1 50 ? 2.328 -14.906 -13.164 1 95.94 50 VAL B N 1
ATOM 2144 C CA . VAL B 1 50 ? 1.439 -13.969 -12.477 1 95.94 50 VAL B CA 1
ATOM 2145 C C . VAL B 1 50 ? 0.093 -13.914 -13.195 1 95.94 50 VAL B C 1
ATOM 2147 O O . VAL B 1 50 ? -0.959 -14.039 -12.562 1 95.94 50 VAL B O 1
ATOM 2150 N N . SER B 1 51 ? 0.115 -13.766 -14.508 1 95.38 51 SER B N 1
ATOM 2151 C CA . SER B 1 51 ? -1.096 -13.68 -15.32 1 95.38 51 SER B CA 1
ATOM 2152 C C . SER B 1 51 ? -1.94 -14.938 -15.195 1 95.38 51 SER B C 1
ATOM 2154 O O . SER B 1 51 ? -3.16 -14.867 -15.023 1 95.38 51 SER B O 1
ATOM 2156 N N . THR B 1 52 ? -1.313 -16.078 -15.234 1 94.31 52 THR B N 1
ATOM 2157 C CA . THR B 1 52 ? -2.023 -17.359 -15.133 1 94.31 52 THR B CA 1
ATOM 2158 C C . THR B 1 52 ? -2.639 -17.531 -13.75 1 94.31 52 THR B C 1
ATOM 2160 O O . THR B 1 52 ? -3.764 -18.016 -13.617 1 94.31 52 THR B O 1
ATOM 2163 N N . LEU B 1 53 ? -1.879 -17.141 -12.773 1 94.88 53 LEU B N 1
ATOM 2164 C CA . LEU B 1 53 ? -2.377 -17.234 -11.406 1 94.88 53 LEU B CA 1
ATOM 2165 C C . LEU B 1 53 ? -3.633 -16.391 -11.227 1 94.88 53 LEU B C 1
ATOM 2167 O O . LEU B 1 53 ? -4.625 -16.859 -10.656 1 94.88 53 LEU B O 1
ATOM 2171 N N . TYR B 1 54 ? -3.605 -15.18 -11.672 1 94.94 54 TYR B N 1
ATOM 2172 C CA . TYR B 1 54 ? -4.785 -14.328 -11.578 1 94.94 54 TYR B CA 1
ATOM 2173 C C . TYR B 1 54 ? -5.949 -14.922 -12.359 1 94.94 54 TYR B C 1
ATOM 2175 O O . TYR B 1 54 ? -7.098 -14.852 -11.922 1 94.94 54 TYR B O 1
ATOM 2183 N N . ALA B 1 55 ? -5.668 -15.469 -13.531 1 94.81 55 ALA B N 1
ATOM 2184 C CA . ALA B 1 55 ? -6.727 -16.078 -14.336 1 94.81 55 ALA B CA 1
ATOM 2185 C C . ALA B 1 55 ? -7.375 -17.25 -13.594 1 94.81 55 ALA B C 1
ATOM 2187 O O . ALA B 1 55 ? -8.602 -17.375 -13.562 1 94.81 55 ALA B O 1
ATOM 2188 N N . ILE B 1 56 ? -6.523 -18.031 -12.984 1 95.69 56 ILE B N 1
ATOM 2189 C CA . ILE B 1 56 ? -7.016 -19.188 -12.258 1 95.69 56 ILE B CA 1
ATOM 2190 C C . ILE B 1 56 ? -7.848 -18.75 -11.055 1 95.69 56 ILE B C 1
ATOM 2192 O O . ILE B 1 56 ? -8.969 -19.219 -10.852 1 95.69 56 ILE B O 1
ATOM 2196 N N . THR B 1 57 ? -7.32 -17.844 -10.281 1 94 57 THR B N 1
ATOM 2197 C CA . THR B 1 57 ? -8.008 -17.422 -9.07 1 94 57 THR B CA 1
ATOM 2198 C C . THR B 1 57 ? -9.312 -16.703 -9.406 1 94 57 THR B C 1
ATOM 2200 O O . THR B 1 57 ? -10.312 -16.875 -8.703 1 94 57 THR B O 1
ATOM 2203 N N . THR B 1 58 ? -9.305 -15.992 -10.445 1 93.75 58 THR B N 1
ATOM 2204 C CA . THR B 1 58 ? -10.531 -15.336 -10.898 1 93.75 58 THR B CA 1
ATOM 2205 C C . THR B 1 58 ? -11.578 -16.375 -11.312 1 93.75 58 THR B C 1
ATOM 2207 O O . THR B 1 58 ? -12.734 -16.281 -10.906 1 93.75 58 THR B O 1
ATOM 2210 N N . ALA B 1 59 ? -11.18 -17.312 -12.055 1 95.56 59 ALA B N 1
ATOM 2211 C CA . ALA B 1 59 ? -12.086 -18.344 -12.539 1 95.56 59 ALA B CA 1
ATOM 2212 C C . ALA B 1 59 ? -12.672 -19.141 -11.383 1 95.56 59 ALA B C 1
ATOM 2214 O O . ALA B 1 59 ? -13.836 -19.547 -11.43 1 95.56 59 ALA B O 1
ATOM 2215 N N . LEU B 1 60 ? -11.859 -19.344 -10.367 1 94.75 60 LEU B N 1
ATOM 2216 C CA . LEU B 1 60 ? -12.297 -20.156 -9.234 1 94.75 60 LEU B CA 1
ATOM 2217 C C . LEU B 1 60 ? -13.016 -19.312 -8.203 1 94.75 60 LEU B C 1
ATOM 2219 O O . LEU B 1 60 ? -13.57 -19.828 -7.23 1 94.75 60 LEU B O 1
ATOM 2223 N N . GLY B 1 61 ? -12.945 -18.016 -8.289 1 90.81 61 GLY B N 1
ATOM 2224 C CA . GLY B 1 61 ? -13.609 -17.125 -7.359 1 90.81 61 GLY B CA 1
ATOM 2225 C C . GLY B 1 61 ? -12.914 -17.031 -6.012 1 90.81 61 GLY B C 1
ATOM 2226 O O . GLY B 1 61 ? -13.57 -16.938 -4.973 1 90.81 61 GLY B O 1
ATOM 2227 N N . ILE B 1 62 ? -11.633 -17.172 -6.047 1 88.06 62 ILE B N 1
ATOM 2228 C CA . ILE B 1 62 ? -10.867 -17.062 -4.809 1 88.06 62 ILE B CA 1
ATOM 2229 C C . ILE B 1 62 ? -9.914 -15.875 -4.898 1 88.06 62 ILE B C 1
ATOM 2231 O O . ILE B 1 62 ? -9.664 -15.352 -5.984 1 88.06 62 ILE B O 1
ATOM 2235 N N . SER B 1 63 ? -9.445 -15.523 -3.709 1 87.12 63 SER B N 1
ATOM 2236 C CA . SER B 1 63 ? -8.508 -14.406 -3.646 1 87.12 63 SER B CA 1
ATOM 2237 C C . SER B 1 63 ? -7.066 -14.906 -3.629 1 87.12 63 SER B C 1
ATOM 2239 O O . SER B 1 63 ? -6.805 -16.062 -3.316 1 87.12 63 SER B O 1
ATOM 2241 N N . ILE B 1 64 ? -6.172 -14.023 -4.027 1 89.12 64 ILE B N 1
ATOM 2242 C CA . ILE B 1 64 ? -4.75 -14.328 -3.928 1 89.12 64 ILE B CA 1
ATOM 2243 C C . ILE B 1 64 ? -4.383 -14.617 -2.473 1 89.12 64 ILE B C 1
ATOM 2245 O O . ILE B 1 64 ? -3.553 -15.484 -2.195 1 89.12 64 ILE B O 1
ATOM 2249 N N . GLU B 1 65 ? -5.008 -13.938 -1.538 1 83.94 65 GLU B N 1
ATOM 2250 C CA . GLU B 1 65 ? -4.762 -14.148 -0.115 1 83.94 65 GLU B CA 1
ATOM 2251 C C . GLU B 1 65 ? -5.047 -15.594 0.288 1 83.94 65 GLU B C 1
ATOM 2253 O O . GLU B 1 65 ? -4.363 -16.156 1.146 1 83.94 65 GLU B O 1
ATOM 2258 N N . ASP B 1 66 ? -6.027 -16.172 -0.346 1 81.25 66 ASP B N 1
ATOM 2259 C CA . ASP B 1 66 ? -6.414 -17.547 -0.049 1 81.25 66 ASP B CA 1
ATOM 2260 C C . ASP B 1 66 ? -5.277 -18.516 -0.366 1 81.25 66 ASP B C 1
ATOM 2262 O O . ASP B 1 66 ? -5.184 -19.594 0.23 1 81.25 66 ASP B O 1
ATOM 2266 N N . LEU B 1 67 ? -4.473 -18.094 -1.198 1 84.5 67 LEU B N 1
ATOM 2267 C CA . LEU B 1 67 ? -3.41 -18.984 -1.644 1 84.5 67 LEU B CA 1
ATOM 2268 C C . LEU B 1 67 ? -2.223 -18.938 -0.686 1 84.5 67 LEU B C 1
ATOM 2270 O O . LEU B 1 67 ? -1.377 -19.828 -0.697 1 84.5 67 LEU B O 1
ATOM 2274 N N . PHE B 1 68 ? -2.113 -17.859 0.064 1 82.44 68 PHE B N 1
ATOM 2275 C CA . PHE B 1 68 ? -1.064 -17.766 1.071 1 82.44 68 PHE B CA 1
ATOM 2276 C C . PHE B 1 68 ? -1.494 -18.438 2.371 1 82.44 68 PHE B C 1
ATOM 2278 O O . PHE B 1 68 ? -0.654 -18.797 3.195 1 82.44 68 PHE B O 1
ATOM 2285 N N . ASP B 1 69 ? -2.689 -18.641 2.701 1 67.81 69 ASP B N 1
ATOM 2286 C CA . ASP B 1 69 ? -3.174 -19.188 3.959 1 67.81 69 ASP B CA 1
ATOM 2287 C C . ASP B 1 69 ? -2.875 -20.688 4.047 1 67.81 69 ASP B C 1
ATOM 2289 O O . ASP B 1 69 ? -3.041 -21.422 3.068 1 67.81 69 ASP B O 1
ATOM 2293 N N . ASP B 1 70 ? -1.908 -21.188 5.035 1 56.53 70 ASP B N 1
ATOM 2294 C CA . ASP B 1 70 ? -1.486 -22.578 5.266 1 56.53 70 ASP B CA 1
ATOM 2295 C C . ASP B 1 70 ? -2.67 -23.453 5.672 1 56.53 70 ASP B C 1
ATOM 2297 O O . ASP B 1 70 ? -2.516 -24.656 5.867 1 56.53 70 ASP B O 1
ATOM 2301 N N . ALA B 1 71 ? -3.773 -22.922 6.211 1 51.09 71 ALA B N 1
ATOM 2302 C CA . ALA B 1 71 ? -4.613 -23.891 6.906 1 51.09 71 ALA B CA 1
ATOM 2303 C C . ALA B 1 71 ? -5.152 -24.938 5.945 1 51.09 71 ALA B C 1
ATOM 2305 O O . ALA B 1 71 ? -5.781 -24.609 4.938 1 51.09 71 ALA B O 1
ATOM 2306 N N . PRO B 1 72 ? -4.504 -26.078 5.984 1 44.47 72 PRO B N 1
ATOM 2307 C CA . PRO B 1 72 ? -5.102 -27.156 5.199 1 44.47 72 PRO B CA 1
ATOM 2308 C C . PRO B 1 72 ? -6.621 -27.219 5.34 1 44.47 72 PRO B C 1
ATOM 2310 O O . PRO B 1 72 ? -7.145 -27.172 6.457 1 44.47 72 PRO B O 1
ATOM 2313 N N . THR B 1 73 ? -7.312 -26.484 4.586 1 44.91 73 THR B N 1
ATOM 2314 C CA . THR B 1 73 ? -8.703 -26.922 4.695 1 44.91 73 THR B CA 1
ATOM 2315 C C . THR B 1 73 ? -8.82 -28.438 4.555 1 44.91 73 THR B C 1
ATOM 2317 O O . THR B 1 73 ? -8.344 -29 3.574 1 44.91 73 THR B O 1
ATOM 2320 N N . PRO B 1 74 ? -9.109 -29.062 5.566 1 39.72 74 PRO B N 1
ATOM 2321 C CA . PRO B 1 74 ? -9.266 -30.516 5.418 1 39.72 74 PRO B CA 1
ATOM 2322 C C . PRO B 1 74 ? -10.086 -30.906 4.188 1 39.72 74 PRO B C 1
ATOM 2324 O O . PRO B 1 74 ? -11.156 -30.328 3.949 1 39.72 74 PRO B O 1
ATOM 2327 N N . VAL B 1 75 ? -9.492 -31.156 3.139 1 43.34 75 VAL B N 1
ATOM 2328 C CA . VAL B 1 75 ? -10.25 -31.734 2.039 1 43.34 75 VAL B CA 1
ATOM 2329 C C . VAL B 1 75 ? -11.023 -32.969 2.531 1 43.34 75 VAL B C 1
ATOM 2331 O O . VAL B 1 75 ? -10.469 -33.812 3.205 1 43.34 75 VAL B O 1
ATOM 2334 N N . PRO B 1 76 ? -12.273 -32.844 2.617 1 38.5 76 PRO B N 1
ATOM 2335 C CA . PRO B 1 76 ? -12.922 -34.094 2.963 1 38.5 76 PRO B CA 1
ATOM 2336 C C . PRO B 1 76 ? -12.406 -35.281 2.129 1 38.5 76 PRO B C 1
ATOM 2338 O O . PRO B 1 76 ? -12.039 -35.094 0.965 1 38.5 76 PRO B O 1
ATOM 2341 N N . ASP B 1 77 ? -11.812 -36.219 2.725 1 37.56 77 ASP B N 1
ATOM 2342 C CA . ASP B 1 77 ? -11.43 -37.469 2.068 1 37.56 77 ASP B CA 1
ATOM 2343 C C . ASP B 1 77 ? -12.391 -37.812 0.931 1 37.56 77 ASP B C 1
ATOM 2345 O O . ASP B 1 77 ? -13.609 -37.75 1.101 1 37.56 77 ASP B O 1
ATOM 2349 N N . ALA B 1 78 ? -11.992 -37.594 -0.292 1 41.38 78 ALA B N 1
ATOM 2350 C CA . ALA B 1 78 ? -12.82 -38.062 -1.396 1 41.38 78 ALA B CA 1
ATOM 2351 C C . ALA B 1 78 ? -13.539 -39.375 -1.02 1 41.38 78 ALA B C 1
ATOM 2353 O O . ALA B 1 78 ? -12.938 -40.25 -0.419 1 41.38 78 ALA B O 1
ATOM 2354 N N . PRO B 1 79 ? -14.852 -39.344 -0.963 1 38.97 79 PRO B N 1
ATOM 2355 C CA . PRO B 1 79 ? -15.43 -40.656 -0.705 1 38.97 79 PRO B CA 1
ATOM 2356 C C . PRO B 1 79 ? -14.789 -41.781 -1.552 1 38.97 79 PRO B C 1
ATOM 2358 O O . PRO B 1 79 ? -14.289 -41.5 -2.648 1 38.97 79 PRO B O 1
ATOM 2361 N N . ALA B 1 80 ? -14.266 -42.812 -0.922 1 38.38 80 ALA B N 1
ATOM 2362 C CA . ALA B 1 80 ? -13.688 -43.969 -1.565 1 38.38 80 ALA B CA 1
ATOM 2363 C C . ALA B 1 80 ? -14.414 -44.312 -2.871 1 38.38 80 ALA B C 1
ATOM 2365 O O . ALA B 1 80 ? -15.609 -44.031 -3.006 1 38.38 80 ALA B O 1
ATOM 2366 N N . PRO B 1 81 ? -13.688 -44.344 -3.918 1 35.84 81 PRO B N 1
ATOM 2367 C CA . PRO B 1 81 ? -14.352 -44.719 -5.168 1 35.84 81 PRO B CA 1
ATOM 2368 C C . PRO B 1 81 ? -15.43 -45.781 -4.969 1 35.84 81 PRO B C 1
ATOM 2370 O O . PRO B 1 81 ? -15.273 -46.688 -4.133 1 35.84 81 PRO B O 1
ATOM 2373 N N . LEU B 1 82 ? -16.688 -45.406 -5.059 1 33.44 82 LEU B N 1
ATOM 2374 C CA . LEU B 1 82 ? -17.688 -46.438 -5.012 1 33.44 82 LEU B CA 1
ATOM 2375 C C . LEU B 1 82 ? -17.156 -47.75 -5.621 1 33.44 82 LEU B C 1
ATOM 2377 O O . LEU B 1 82 ? -16.609 -47.719 -6.723 1 33.44 82 LEU B O 1
ATOM 2381 N N . ALA B 1 83 ? -16.891 -48.688 -4.73 1 37.38 83 ALA B N 1
ATOM 2382 C CA . ALA B 1 83 ? -16.562 -50.031 -5.164 1 37.38 83 ALA B CA 1
ATOM 2383 C C . ALA B 1 83 ? -17.344 -50.438 -6.41 1 37.38 83 ALA B C 1
ATOM 2385 O O . ALA B 1 83 ? -18.578 -50.25 -6.449 1 37.38 83 ALA B O 1
ATOM 2386 N N . ALA B 1 84 ? -16.703 -50.312 -7.691 1 30.77 84 ALA B N 1
ATOM 2387 C CA . ALA B 1 84 ? -17.312 -50.844 -8.898 1 30.77 84 ALA B CA 1
ATOM 2388 C C . ALA B 1 84 ? -18.219 -52.031 -8.57 1 30.77 84 ALA B C 1
ATOM 2390 O O . ALA B 1 84 ? -17.766 -53.062 -8.039 1 30.77 84 ALA B O 1
ATOM 2391 N N . VAL B 1 85 ? -19.438 -51.719 -8.094 1 32.91 85 VAL B N 1
ATOM 2392 C CA . VAL B 1 85 ? -20.391 -52.812 -8.016 1 32.91 85 VAL B CA 1
ATOM 2393 C C . VAL B 1 85 ? -20.172 -53.781 -9.164 1 32.91 85 VAL B C 1
ATOM 2395 O O . VAL B 1 85 ? -20.141 -53.375 -10.328 1 32.91 85 VAL B O 1
ATOM 2398 N N . GLY B 1 86 ? -19.312 -54.75 -8.969 1 30.41 86 GLY B N 1
ATOM 2399 C CA . GLY B 1 86 ? -19.047 -55.875 -9.875 1 30.41 86 GLY B CA 1
ATOM 2400 C C . GLY B 1 86 ? -20.266 -56.281 -10.688 1 30.41 86 GLY B C 1
ATOM 2401 O O . GLY B 1 86 ? -21.406 -56.062 -10.258 1 30.41 86 GLY B O 1
ATOM 2402 N N . GLU B 1 87 ? -20.203 -56.062 -12.031 1 34.53 87 GLU B N 1
ATOM 2403 C CA . GLU B 1 87 ? -21.203 -56.469 -13.008 1 34.53 87 GLU B CA 1
ATOM 2404 C C . GLU B 1 87 ? -21.938 -57.75 -12.57 1 34.53 87 GLU B C 1
ATOM 2406 O O . GLU B 1 87 ? -21.297 -58.75 -12.234 1 34.53 87 GLU B O 1
ATOM 2411 N N . PRO B 1 88 ? -23.078 -57.5 -11.82 1 34.97 88 PRO B N 1
ATOM 2412 C CA . PRO B 1 88 ? -23.75 -58.75 -11.422 1 34.97 88 PRO B CA 1
ATOM 2413 C C . PRO B 1 88 ? -23.734 -59.812 -12.523 1 34.97 88 PRO B C 1
ATOM 2415 O O . PRO B 1 88 ? -24 -59.5 -13.688 1 34.97 88 PRO B O 1
ATOM 2418 N N . VAL B 1 89 ? -22.688 -60.594 -12.555 1 33 89 VAL B N 1
ATOM 2419 C CA . VAL B 1 89 ? -22.656 -61.781 -13.43 1 33 89 VAL B CA 1
ATOM 2420 C C . VAL B 1 89 ? -24.047 -62.406 -13.508 1 33 89 VAL B C 1
ATOM 2422 O O . VAL B 1 89 ? -24.578 -62.844 -12.5 1 33 89 VAL B O 1
ATOM 2425 N N . VAL B 1 90 ? -24.922 -61.781 -14.383 1 33.09 90 VAL B N 1
ATOM 2426 C CA . VAL B 1 90 ? -26.234 -62.281 -14.711 1 33.09 90 VAL B CA 1
ATOM 2427 C C . VAL B 1 90 ? -26.156 -63.812 -14.922 1 33.09 90 VAL B C 1
ATOM 2429 O O . VAL B 1 90 ? -25.547 -64.25 -15.875 1 33.09 90 VAL B O 1
ATOM 2432 N N . THR B 1 91 ? -25.75 -64.5 -13.812 1 30.02 91 THR B N 1
ATOM 2433 C CA . THR B 1 91 ? -25.828 -65.938 -13.977 1 30.02 91 THR B CA 1
ATOM 2434 C C . THR B 1 91 ? -27.203 -66.312 -14.523 1 30.02 91 THR B C 1
ATOM 2436 O O . THR B 1 91 ? -28.219 -65.75 -14.102 1 30.02 91 THR B O 1
ATOM 2439 N N . SER B 1 92 ? -27.172 -66.625 -15.812 1 30.47 92 SER B N 1
ATOM 2440 C CA . SER B 1 92 ? -28.297 -67.188 -16.594 1 30.47 92 SER B CA 1
ATOM 2441 C C . SER B 1 92 ? -29.078 -68.25 -15.805 1 30.47 92 SER B C 1
ATOM 2443 O O . SER B 1 92 ? -28.531 -69.25 -15.453 1 30.47 92 SER B O 1
ATOM 2445 N N . PHE B 1 93 ? -29.781 -67.75 -14.664 1 30.25 93 PHE B N 1
ATOM 2446 C CA . PHE B 1 93 ? -30.594 -68.688 -13.891 1 30.25 93 PHE B CA 1
ATOM 2447 C C . PHE B 1 93 ? -31.5 -69.5 -14.805 1 30.25 93 PHE B C 1
ATOM 2449 O O . PHE B 1 93 ? -32.156 -68.938 -15.688 1 30.25 93 PHE B O 1
ATOM 2456 N N . GLY B 1 94 ? -30.953 -70.562 -15.141 1 28.14 94 GLY B N 1
ATOM 2457 C CA . GLY B 1 94 ? -31.75 -71.625 -15.797 1 28.14 94 GLY B CA 1
ATOM 2458 C C . GLY B 1 94 ? -33.156 -71.688 -15.266 1 28.14 94 GLY B C 1
ATOM 2459 O O . GLY B 1 94 ? -33.438 -71.188 -14.172 1 28.14 94 GLY B O 1
ATOM 2460 N N . SER B 1 95 ? -34.094 -71.938 -16.078 1 30.42 95 SER B N 1
ATOM 2461 C CA . SER B 1 95 ? -35.531 -71.875 -16.234 1 30.42 95 SER B CA 1
ATOM 2462 C C . SER B 1 95 ? -36.25 -72.562 -15.078 1 30.42 95 SER B C 1
ATOM 2464 O O . SER B 1 95 ? -37.5 -72.688 -15.086 1 30.42 95 SER B O 1
ATOM 2466 N N . GLY B 1 96 ? -35.406 -73.188 -14.125 1 28.41 96 GLY B N 1
ATOM 2467 C CA . GLY B 1 96 ? -36.25 -74.188 -13.625 1 28.41 96 GLY B CA 1
ATOM 2468 C C . GLY B 1 96 ? -37.5 -73.688 -12.945 1 28.41 96 GLY B C 1
ATOM 2469 O O . GLY B 1 96 ? -37.562 -72.5 -12.586 1 28.41 96 GLY B O 1
ATOM 2470 N N . GLY B 1 97 ? -38.531 -74.438 -12.891 1 28.86 97 GLY B N 1
ATOM 2471 C CA . GLY B 1 97 ? -39.969 -74.438 -12.789 1 28.86 97 GLY B CA 1
ATOM 2472 C C . GLY B 1 97 ? -40.469 -74 -11.414 1 28.86 97 GLY B C 1
ATOM 2473 O O . GLY B 1 97 ? -41.656 -74.125 -11.109 1 28.86 97 GLY B O 1
ATOM 2474 N N . LEU B 1 98 ? -39.406 -73.5 -10.539 1 26.59 98 LEU B N 1
ATOM 2475 C CA . LEU B 1 98 ? -39.875 -73.875 -9.188 1 26.59 98 LEU B CA 1
ATOM 2476 C C . LEU B 1 98 ? -41.062 -73 -8.797 1 26.59 98 LEU B C 1
ATOM 2478 O O . LEU B 1 98 ? -41.219 -71.875 -9.258 1 26.59 98 LEU B O 1
ATOM 2482 N N . GLY B 1 99 ? -42.031 -73.562 -8.305 1 27.14 99 GLY B N 1
ATOM 2483 C CA . GLY B 1 99 ? -43.438 -73.312 -7.957 1 27.14 99 GLY B CA 1
ATOM 2484 C C . GLY B 1 99 ? -43.625 -72.25 -6.918 1 27.14 99 GLY B C 1
ATOM 2485 O O . GLY B 1 99 ? -44.75 -71.938 -6.535 1 27.14 99 GLY B O 1
ATOM 2486 N N . GLY B 1 100 ? -42.406 -71.875 -6.191 1 23.38 100 GLY B N 1
ATOM 2487 C CA . GLY B 1 100 ? -42.781 -71.562 -4.824 1 23.38 100 GLY B CA 1
ATOM 2488 C C . GLY B 1 100 ? -43.5 -70.25 -4.688 1 23.38 100 GLY B C 1
ATOM 2489 O O . GLY B 1 100 ? -43.406 -69.438 -5.582 1 23.38 100 GLY B O 1
ATOM 2490 N N . GLY B 1 101 ? -44.531 -70.125 -3.871 1 26.45 101 GLY B N 1
ATOM 2491 C CA . GLY B 1 101 ? -45.625 -69.25 -3.484 1 26.45 101 GLY B CA 1
ATOM 2492 C C . GLY B 1 101 ? -45.188 -67.938 -2.869 1 26.45 101 GLY B C 1
ATOM 2493 O O . GLY B 1 101 ? -46 -67.25 -2.279 1 26.45 101 GLY B O 1
ATOM 2494 N N . VAL B 1 102 ? -43.781 -67.688 -2.91 1 23.14 102 VAL B N 1
ATOM 2495 C CA . VAL B 1 102 ? -43.406 -66.812 -1.81 1 23.14 102 VAL B CA 1
ATOM 2496 C C . VAL B 1 102 ? -44.156 -65.5 -1.929 1 23.14 102 VAL B C 1
ATOM 2498 O O . VAL B 1 102 ? -44.531 -65.062 -3.031 1 23.14 102 VAL B O 1
ATOM 2501 N N . GLY B 1 103 ? -44.562 -64.938 -0.805 1 22.05 103 GLY B N 1
ATOM 2502 C CA . GLY B 1 103 ? -45.406 -63.938 -0.213 1 22.05 103 GLY B CA 1
ATOM 2503 C C . GLY B 1 103 ? -44.938 -62.531 -0.567 1 22.05 103 GLY B C 1
ATOM 2504 O O . GLY B 1 103 ? -43.75 -62.281 -0.811 1 22.05 103 GLY B O 1
ATOM 2505 N N . ALA B 1 104 ? -45.812 -61.719 -1.205 1 22 104 ALA B N 1
ATOM 2506 C CA . ALA B 1 104 ? -45.969 -60.406 -1.824 1 22 104 ALA B CA 1
ATOM 2507 C C . ALA B 1 104 ? -45.562 -59.312 -0.854 1 22 104 ALA B C 1
ATOM 2509 O O . ALA B 1 104 ? -45.688 -58.125 -1.168 1 22 104 ALA B O 1
ATOM 2510 N N . ALA B 1 105 ? -45.25 -59.656 0.455 1 23.3 105 ALA B N 1
ATOM 2511 C CA . ALA B 1 105 ? -45.625 -58.562 1.357 1 23.3 105 ALA B CA 1
ATOM 2512 C C . ALA B 1 105 ? -44.75 -57.344 1.136 1 23.3 105 ALA B C 1
ATOM 2514 O O . ALA B 1 105 ? -45.031 -56.25 1.669 1 23.3 105 ALA B O 1
ATOM 2515 N N . LEU B 1 106 ? -43.5 -57.531 0.664 1 23.06 106 LEU B N 1
ATOM 2516 C CA . LEU B 1 106 ? -42.5 -56.625 1.267 1 23.06 106 LEU B CA 1
ATOM 2517 C C . LEU B 1 106 ? -42.656 -55.219 0.722 1 23.06 106 LEU B C 1
ATOM 2519 O O . LEU B 1 106 ? -41.719 -54.406 0.832 1 23.06 106 LEU B O 1
ATOM 2523 N N . LEU B 1 107 ? -43.656 -54.906 -0.068 1 22.39 107 LEU B N 1
ATOM 2524 C CA . LEU B 1 107 ? -43.438 -53.719 -0.884 1 22.39 107 LEU B CA 1
ATOM 2525 C C . LEU B 1 107 ? -43.281 -52.469 -0.007 1 22.39 107 LEU B C 1
ATOM 2527 O O . LEU B 1 107 ? -42.812 -51.438 -0.481 1 22.39 107 LEU B O 1
ATOM 2531 N N . THR B 1 108 ? -44 -52.406 1.094 1 23.2 108 THR B N 1
ATOM 2532 C CA . THR B 1 108 ? -44.625 -51.094 1.306 1 23.2 108 THR B CA 1
ATOM 2533 C C . THR B 1 108 ? -43.562 -50.062 1.704 1 23.2 108 THR B C 1
ATOM 2535 O O . THR B 1 108 ? -43.625 -48.906 1.268 1 23.2 108 THR B O 1
ATOM 2538 N N . ALA B 1 109 ? -42.719 -50.406 2.701 1 25.94 109 ALA B N 1
ATOM 2539 C CA . ALA B 1 109 ? -42.375 -49.344 3.646 1 25.94 109 ALA B CA 1
ATOM 2540 C C . ALA B 1 109 ? -41.406 -48.344 3.02 1 25.94 109 ALA B C 1
ATOM 2542 O O . ALA B 1 109 ? -40.719 -47.594 3.73 1 25.94 109 ALA B O 1
ATOM 2543 N N . LEU B 1 110 ? -41.031 -48.312 1.799 1 25.02 110 LEU B N 1
ATOM 2544 C CA . LEU B 1 110 ? -39.812 -47.625 1.478 1 25.02 110 LEU B CA 1
ATOM 2545 C C . LEU B 1 110 ? -39.938 -46.125 1.754 1 25.02 110 LEU B C 1
ATOM 2547 O O . LEU B 1 110 ? -39 -45.344 1.468 1 25.02 110 LEU B O 1
ATOM 2551 N N . THR B 1 111 ? -41.188 -45.625 1.948 1 25.59 111 THR B N 1
ATOM 2552 C CA . THR B 1 111 ? -41.25 -44.25 1.464 1 25.59 111 THR B CA 1
ATOM 2553 C C . THR B 1 111 ? -40.344 -43.344 2.316 1 25.59 111 THR B C 1
ATOM 2555 O O . THR B 1 111 ? -40.031 -42.219 1.916 1 25.59 111 THR B O 1
ATOM 2558 N N . THR B 1 112 ? -40.312 -43.5 3.65 1 28.05 112 THR B N 1
ATOM 2559 C CA . THR B 1 112 ? -40.188 -42.25 4.367 1 28.05 112 THR B CA 1
ATOM 2560 C C . THR B 1 112 ? -38.781 -41.656 4.16 1 28.05 112 THR B C 1
ATOM 2562 O O . THR B 1 112 ? -37.781 -42.219 4.617 1 28.05 112 THR B O 1
ATOM 2565 N N . ALA B 1 113 ? -38.344 -41.188 3.012 1 26.38 113 ALA B N 1
ATOM 2566 C CA . ALA B 1 113 ? -37.062 -40.531 2.826 1 26.38 113 ALA B CA 1
ATOM 2567 C C . ALA B 1 113 ? -36.844 -39.469 3.893 1 26.38 113 ALA B C 1
ATOM 2569 O O . ALA B 1 113 ? -37.594 -38.5 3.982 1 26.38 113 ALA B O 1
ATOM 2570 N N . GLU B 1 114 ? -36.438 -39.844 5.121 1 28.77 114 GLU B N 1
ATOM 2571 C CA . GLU B 1 114 ? -36.062 -38.875 6.137 1 28.77 114 GLU B CA 1
ATOM 2572 C C . GLU B 1 114 ? -35.25 -37.719 5.523 1 28.77 114 GLU B C 1
ATOM 2574 O O . GLU B 1 114 ? -34.469 -37.938 4.598 1 28.77 114 GLU B O 1
ATOM 2579 N N . THR B 1 115 ? -35.688 -36.469 5.785 1 30.02 115 THR B N 1
ATOM 2580 C CA . THR B 1 115 ? -35.219 -35.125 5.527 1 30.02 115 THR B CA 1
ATOM 2581 C C . THR B 1 115 ? -33.719 -35.031 5.785 1 30.02 115 THR B C 1
ATOM 2583 O O . THR B 1 115 ? -33.219 -35.406 6.867 1 30.02 115 THR B O 1
ATOM 2586 N N . ALA B 1 116 ? -32.875 -35.188 4.746 1 28.03 116 ALA B N 1
ATOM 2587 C CA . ALA B 1 116 ? -31.438 -34.969 4.762 1 28.03 116 ALA B CA 1
ATOM 2588 C C . ALA B 1 116 ? -31.062 -33.812 5.656 1 28.03 116 ALA B C 1
ATOM 2590 O O . ALA B 1 116 ? -31.703 -32.75 5.602 1 28.03 116 ALA B O 1
ATOM 2591 N N . THR B 1 117 ? -30.734 -34.062 6.879 1 29.89 117 THR B N 1
ATOM 2592 C CA . THR B 1 117 ? -30.078 -33.094 7.75 1 29.89 117 THR B CA 1
ATOM 2593 C C . THR B 1 117 ? -29.219 -32.125 6.934 1 29.89 117 THR B C 1
ATOM 2595 O O . THR B 1 117 ? -28.438 -32.562 6.078 1 29.89 117 THR B O 1
ATOM 2598 N N . SER B 1 118 ? -29.656 -30.875 6.82 1 30.64 118 SER B N 1
ATOM 2599 C CA . SER B 1 118 ? -28.922 -29.719 6.289 1 30.64 118 SER B CA 1
ATOM 2600 C C . SER B 1 118 ? -27.438 -29.812 6.609 1 30.64 118 SER B C 1
ATOM 2602 O O . SER B 1 118 ? -27.047 -30 7.77 1 30.64 118 SER B O 1
ATOM 2604 N N . VAL B 1 119 ? -26.656 -30.562 5.898 1 29.25 119 VAL B N 1
ATOM 2605 C CA . VAL B 1 119 ? -25.234 -30.344 6.07 1 29.25 119 VAL B CA 1
ATOM 2606 C C . VAL B 1 119 ? -24.953 -28.891 6.441 1 29.25 119 VAL B C 1
ATOM 2608 O O . VAL B 1 119 ? -25.391 -27.984 5.738 1 29.25 119 VAL B O 1
ATOM 2611 N N . PRO B 1 120 ? -24.875 -28.641 7.703 1 28.73 120 PRO B N 1
ATOM 2612 C CA . PRO B 1 120 ? -24.547 -27.234 7.945 1 28.73 120 PRO B CA 1
ATOM 2613 C C . PRO B 1 120 ? -23.656 -26.625 6.863 1 28.73 120 PRO B C 1
ATOM 2615 O O . PRO B 1 120 ? -22.875 -27.344 6.238 1 28.73 120 PRO B O 1
ATOM 2618 N N . ALA B 1 121 ? -24.234 -25.703 6.098 1 29.45 121 ALA B N 1
ATOM 2619 C CA . ALA B 1 121 ? -23.391 -24.875 5.246 1 29.45 121 ALA B CA 1
ATOM 2620 C C . ALA B 1 121 ? -21.969 -24.797 5.789 1 29.45 121 ALA B C 1
ATOM 2622 O O . ALA B 1 121 ? -21.766 -24.578 6.98 1 29.45 121 ALA B O 1
ATOM 2623 N N . ALA B 1 122 ? -21.109 -25.672 5.309 1 31.8 122 ALA B N 1
ATOM 2624 C CA . ALA B 1 122 ? -19.719 -25.406 5.613 1 31.8 122 ALA B CA 1
ATOM 2625 C C . ALA B 1 122 ? -19.5 -23.922 5.957 1 31.8 122 ALA B C 1
ATOM 2627 O O . ALA B 1 122 ? -19.922 -23.047 5.207 1 31.8 122 ALA B O 1
ATOM 2628 N N . THR B 1 123 ? -19.734 -23.531 7.184 1 33.56 123 THR B N 1
ATOM 2629 C CA . THR B 1 123 ? -19.312 -22.203 7.625 1 33.56 123 THR B CA 1
ATOM 2630 C C . THR B 1 123 ? -18.281 -21.609 6.668 1 33.56 123 THR B C 1
ATOM 2632 O O . THR B 1 123 ? -17.422 -22.328 6.145 1 33.56 123 THR B O 1
ATOM 2635 N N . GLY B 1 124 ? -18.609 -20.531 6.035 1 34.59 124 GLY B N 1
ATOM 2636 C CA . GLY B 1 124 ? -17.781 -19.719 5.156 1 34.59 124 GLY B CA 1
ATOM 2637 C C . GLY B 1 124 ? -16.297 -19.891 5.41 1 34.59 124 GLY B C 1
ATOM 2638 O O . GLY B 1 124 ? -15.891 -20.219 6.527 1 34.59 124 GLY B O 1
ATOM 2639 N N . VAL B 1 125 ? -15.656 -20.609 4.594 1 36.91 125 VAL B N 1
ATOM 2640 C CA . VAL B 1 125 ? -14.195 -20.562 4.633 1 36.91 125 VAL B CA 1
ATOM 2641 C C . VAL B 1 125 ? -13.727 -19.359 5.445 1 36.91 125 VAL B C 1
ATOM 2643 O O . VAL B 1 125 ? -14.016 -18.219 5.086 1 36.91 125 VAL B O 1
ATOM 2646 N N . GLU B 1 126 ? -13.812 -19.422 6.797 1 44.16 126 GLU B N 1
ATOM 2647 C CA . GLU B 1 126 ? -13.195 -18.328 7.543 1 44.16 126 GLU B CA 1
ATOM 2648 C C . GLU B 1 126 ? -12.086 -17.672 6.73 1 44.16 126 GLU B C 1
ATOM 2650 O O . GLU B 1 126 ? -11.086 -18.312 6.391 1 44.16 126 GLU B O 1
ATOM 2655 N N . VAL B 1 127 ? -12.383 -17.047 5.688 1 47.38 127 VAL B N 1
ATOM 2656 C CA . VAL B 1 127 ? -11.477 -16.094 5.047 1 47.38 127 VAL B CA 1
ATOM 2657 C C . VAL B 1 127 ? -10.523 -15.5 6.09 1 47.38 127 VAL B C 1
ATOM 2659 O O . VAL B 1 127 ? -10.953 -14.773 6.984 1 47.38 127 VAL B O 1
ATOM 2662 N N . GLY B 1 128 ? -9.047 -15.977 5.906 1 59.19 128 GLY B N 1
ATOM 2663 C CA . GLY B 1 128 ? -7.625 -15.672 5.973 1 59.19 128 GLY B CA 1
ATOM 2664 C C . GLY B 1 128 ? -7.16 -15.289 7.367 1 59.19 128 GLY B C 1
ATOM 2665 O O . GLY B 1 128 ? -7.906 -14.672 8.125 1 59.19 128 GLY B O 1
ATOM 2666 N N . THR B 1 129 ? -6.395 -16.047 7.93 1 77.94 129 THR B N 1
ATOM 2667 C CA . THR B 1 129 ? -5.699 -15.781 9.188 1 77.94 129 THR B CA 1
ATOM 2668 C C . THR B 1 129 ? -4.867 -14.5 9.094 1 77.94 129 THR B C 1
ATOM 2670 O O . THR B 1 129 ? -4.383 -14.156 8.016 1 77.94 129 THR B O 1
ATOM 2673 N N . ARG B 1 130 ? -4.934 -13.82 10.203 1 88.38 130 ARG B N 1
ATOM 2674 C CA . ARG B 1 130 ? -4.164 -12.586 10.336 1 88.38 130 ARG B CA 1
ATOM 2675 C C . ARG B 1 130 ? -2.666 -12.859 10.227 1 88.38 130 ARG B C 1
ATOM 2677 O O . ARG B 1 130 ? -2.166 -13.844 10.781 1 88.38 130 ARG B O 1
ATOM 2684 N N . LEU B 1 131 ? -2.031 -12.156 9.398 1 91.94 131 LEU B N 1
ATOM 2685 C CA . LEU B 1 131 ? -0.574 -12.086 9.406 1 91.94 131 LEU B CA 1
ATOM 2686 C C . LEU B 1 131 ? -0.096 -10.695 9.781 1 91.94 131 LEU B C 1
ATOM 2688 O O . LEU B 1 131 ? -0.189 -9.758 8.984 1 91.94 131 LEU B O 1
ATOM 2692 N N . GLY B 1 132 ? 0.509 -10.547 10.93 1 92.38 132 GLY B N 1
ATOM 2693 C CA . GLY B 1 132 ? 0.881 -9.25 11.477 1 92.38 132 GLY B CA 1
ATOM 2694 C C . GLY B 1 132 ? 0.437 -9.07 12.914 1 92.38 132 GLY B C 1
ATOM 2695 O O . GLY B 1 132 ? -0.036 -10.016 13.555 1 92.38 132 GLY B O 1
ATOM 2696 N N . PRO B 1 133 ? 0.772 -7.945 13.484 1 97.69 133 PRO B N 1
ATOM 2697 C CA . PRO B 1 133 ? 0.848 -6.613 12.883 1 97.69 133 PRO B CA 1
ATOM 2698 C C . PRO B 1 133 ? 2.229 -6.305 12.312 1 97.69 133 PRO B C 1
ATOM 2700 O O . PRO B 1 133 ? 2.373 -5.383 11.5 1 97.69 133 PRO B O 1
ATOM 2703 N N . VAL B 1 134 ? 3.26 -6.973 12.797 1 98.69 134 VAL B N 1
ATOM 2704 C CA . VAL B 1 134 ? 4.602 -6.781 12.258 1 98.69 134 VAL B CA 1
ATOM 2705 C C . VAL B 1 134 ? 5.066 -8.055 11.562 1 98.69 134 VAL B C 1
ATOM 2707 O O . VAL B 1 134 ? 4.992 -9.148 12.125 1 98.69 134 VAL B O 1
ATOM 2710 N N . VAL B 1 135 ? 5.473 -7.941 10.375 1 98.38 135 VAL B N 1
ATOM 2711 C CA . VAL B 1 135 ? 6.023 -9.062 9.617 1 98.38 135 VAL B CA 1
ATOM 2712 C C . VAL B 1 135 ? 7.469 -8.758 9.227 1 98.38 135 VAL B C 1
ATOM 2714 O O . VAL B 1 135 ? 7.727 -7.863 8.414 1 98.38 135 VAL B O 1
ATOM 2717 N N . THR B 1 136 ? 8.375 -9.5 9.867 1 98.44 136 THR B N 1
ATOM 2718 C CA . THR B 1 136 ? 9.781 -9.43 9.492 1 98.44 136 THR B CA 1
ATOM 2719 C C . THR B 1 136 ? 10.086 -10.375 8.336 1 98.44 136 THR B C 1
ATOM 2721 O O . THR B 1 136 ? 9.273 -11.242 8 1 98.44 136 THR B O 1
ATOM 2724 N N . PRO B 1 137 ? 11.195 -10.141 7.633 1 98.06 137 PRO B N 1
ATOM 2725 C CA . PRO B 1 137 ? 11.492 -10.953 6.453 1 98.06 137 PRO B CA 1
ATOM 2726 C C . PRO B 1 137 ? 11.398 -12.453 6.734 1 98.06 137 PRO B C 1
ATOM 2728 O O . PRO B 1 137 ? 10.93 -13.219 5.887 1 98.06 137 PRO B O 1
ATOM 2731 N N . ASP B 1 138 ? 11.719 -12.867 7.895 1 95.38 138 ASP B N 1
ATOM 2732 C CA . ASP B 1 138 ? 11.766 -14.289 8.227 1 95.38 138 ASP B CA 1
ATOM 2733 C C . ASP B 1 138 ? 10.359 -14.852 8.422 1 95.38 138 ASP B C 1
ATOM 2735 O O . ASP B 1 138 ? 10.164 -16.078 8.422 1 95.38 138 ASP B O 1
ATOM 2739 N N . LEU B 1 139 ? 9.383 -14.016 8.531 1 94.62 139 LEU B N 1
ATOM 2740 C CA . LEU B 1 139 ? 8.023 -14.453 8.82 1 94.62 139 LEU B CA 1
ATOM 2741 C C . LEU B 1 139 ? 7.164 -14.43 7.559 1 94.62 139 LEU B C 1
ATOM 2743 O O . LEU B 1 139 ? 6.008 -14.859 7.578 1 94.62 139 LEU B O 1
ATOM 2747 N N . ARG B 1 140 ? 7.746 -13.992 6.445 1 96.06 140 ARG B N 1
ATOM 2748 C CA . ARG B 1 140 ? 6.949 -13.812 5.234 1 96.06 140 ARG B CA 1
ATOM 2749 C C . ARG B 1 140 ? 6.641 -15.156 4.578 1 96.06 140 ARG B C 1
ATOM 2751 O O . ARG B 1 140 ? 7.504 -16.031 4.512 1 96.06 140 ARG B O 1
ATOM 2758 N N . GLU B 1 141 ? 5.449 -15.297 4.188 1 92.06 141 GLU B N 1
ATOM 2759 C CA . GLU B 1 141 ? 5.105 -16.375 3.275 1 92.06 141 GLU B CA 1
ATOM 2760 C C . GLU B 1 141 ? 5.535 -16.062 1.848 1 92.06 141 GLU B C 1
ATOM 2762 O O . GLU B 1 141 ? 5.305 -14.953 1.358 1 92.06 141 GLU B O 1
ATOM 2767 N N . VAL B 1 142 ? 6.164 -17.016 1.202 1 94.25 142 VAL B N 1
ATOM 2768 C CA . VAL B 1 142 ? 6.797 -16.75 -0.088 1 94.25 142 VAL B CA 1
ATOM 2769 C C . VAL B 1 142 ? 6.141 -17.609 -1.165 1 94.25 142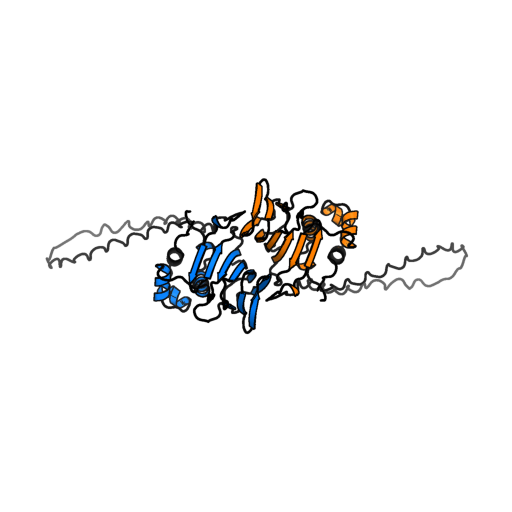 VAL B C 1
ATOM 2771 O O . VAL B 1 142 ? 5.926 -18.812 -0.969 1 94.25 142 VAL B O 1
ATOM 2774 N N . LEU B 1 143 ? 5.777 -17.016 -2.262 1 92.06 143 LEU B N 1
ATOM 2775 C CA . LEU B 1 143 ? 5.297 -17.688 -3.463 1 92.06 143 LEU B CA 1
ATOM 2776 C C . LEU B 1 143 ? 6.219 -17.422 -4.648 1 92.06 143 LEU B C 1
ATOM 2778 O O . LEU B 1 143 ? 6.328 -16.281 -5.102 1 92.06 143 LEU B O 1
ATOM 2782 N N . THR B 1 144 ? 6.879 -18.469 -5.109 1 93.06 144 THR B N 1
ATOM 2783 C CA . THR B 1 144 ? 7.719 -18.344 -6.293 1 93.06 144 THR B CA 1
ATOM 2784 C C . THR B 1 144 ? 6.934 -18.719 -7.551 1 93.06 144 THR B C 1
ATOM 2786 O O . THR B 1 144 ? 6.43 -19.828 -7.668 1 93.06 144 THR B O 1
ATOM 2789 N N . LEU B 1 145 ? 6.84 -17.797 -8.445 1 94.06 145 LEU B N 1
ATOM 2790 C CA . LEU B 1 145 ? 6.07 -17.969 -9.672 1 94.06 145 LEU B CA 1
ATOM 2791 C C . LEU B 1 145 ? 6.988 -18.219 -10.859 1 94.06 145 LEU B C 1
ATOM 2793 O O . LEU B 1 145 ? 8.211 -18.234 -10.719 1 94.06 145 LEU B O 1
ATOM 2797 N N . ASP B 1 146 ? 6.309 -18.516 -11.93 1 90.75 146 ASP B N 1
ATOM 2798 C CA . ASP B 1 146 ? 7.074 -18.734 -13.148 1 90.75 146 ASP B CA 1
ATOM 2799 C C . ASP B 1 146 ? 7.703 -17.438 -13.648 1 90.75 146 ASP B C 1
ATOM 2801 O O . ASP B 1 146 ? 7.426 -16.359 -13.109 1 90.75 146 ASP B O 1
ATOM 2805 N N . SER B 1 147 ? 8.617 -17.516 -14.539 1 91.19 147 SER B N 1
ATOM 2806 C CA . SER B 1 147 ? 9.164 -16.406 -15.312 1 91.19 147 SER B CA 1
ATOM 2807 C C . SER B 1 147 ? 9.945 -15.438 -14.422 1 91.19 147 SER B C 1
ATOM 2809 O O . SER B 1 147 ? 9.875 -14.227 -14.609 1 91.19 147 SER B O 1
ATOM 2811 N N . GLY B 1 148 ? 10.469 -15.914 -13.297 1 95.88 148 GLY B N 1
ATOM 2812 C CA . GLY B 1 148 ? 11.43 -15.141 -12.516 1 95.88 148 GLY B CA 1
ATOM 2813 C C . GLY B 1 148 ? 10.766 -14.172 -11.555 1 95.88 148 GLY B C 1
ATOM 2814 O O . GLY B 1 148 ? 11.312 -13.109 -11.266 1 95.88 148 GLY B O 1
ATOM 2815 N N . VAL B 1 149 ? 9.539 -14.508 -11.117 1 97.56 149 VAL B N 1
ATOM 2816 C CA . VAL B 1 149 ? 8.82 -13.602 -10.227 1 97.56 149 VAL B CA 1
ATOM 2817 C C . VAL B 1 149 ? 8.609 -14.266 -8.867 1 97.56 149 VAL B C 1
ATOM 2819 O O . VAL B 1 149 ? 8.242 -15.445 -8.797 1 97.56 149 VAL B O 1
ATOM 2822 N N . THR B 1 150 ? 8.898 -13.586 -7.797 1 97.06 150 THR B N 1
ATOM 2823 C CA . THR B 1 150 ? 8.625 -14.039 -6.434 1 97.06 150 THR B CA 1
ATOM 2824 C C . THR B 1 150 ? 7.734 -13.039 -5.703 1 97.06 150 THR B C 1
ATOM 2826 O O . THR B 1 150 ? 7.965 -11.828 -5.773 1 97.06 150 THR B O 1
ATOM 2829 N N . TRP B 1 151 ? 6.66 -13.555 -5.062 1 96.88 151 TRP B N 1
ATOM 2830 C CA . TRP B 1 151 ? 5.789 -12.773 -4.195 1 96.88 151 TRP B CA 1
ATOM 2831 C C . TRP B 1 151 ? 6.039 -13.109 -2.727 1 96.88 151 TRP B C 1
ATOM 2833 O O . TRP B 1 151 ? 6.137 -14.281 -2.359 1 96.88 151 TRP B O 1
ATOM 2843 N N . GLU B 1 152 ? 6.184 -12.109 -1.904 1 97.12 152 GLU B N 1
ATOM 2844 C CA . GLU B 1 152 ? 6.242 -12.281 -0.455 1 97.12 152 GLU B CA 1
ATOM 2845 C C . GLU B 1 152 ? 5.141 -11.492 0.239 1 97.12 152 GLU B C 1
ATOM 2847 O O . GLU B 1 152 ? 5.016 -10.281 0.031 1 97.12 152 GLU B O 1
ATOM 2852 N N . LEU B 1 153 ? 4.398 -12.211 1.004 1 96.38 153 LEU B N 1
ATOM 2853 C CA . LEU B 1 153 ? 3.291 -11.578 1.71 1 96.38 153 LEU B CA 1
ATOM 2854 C C . LEU B 1 153 ? 3.805 -10.703 2.854 1 96.38 153 LEU B C 1
ATOM 2856 O O . LEU B 1 153 ? 4.539 -11.188 3.721 1 96.38 153 LEU B O 1
ATOM 2860 N N . LEU B 1 154 ? 3.395 -9.453 2.881 1 98.19 154 LEU B N 1
ATOM 2861 C CA . LEU B 1 154 ? 3.934 -8.492 3.834 1 98.19 154 LEU B CA 1
ATOM 2862 C C . LEU B 1 154 ? 2.994 -8.32 5.023 1 98.19 154 LEU B C 1
ATOM 2864 O O . LEU B 1 154 ? 3.389 -7.773 6.059 1 98.19 154 LEU B O 1
ATOM 2868 N N . GLY B 1 155 ? 1.82 -8.727 4.902 1 96.56 155 GLY B N 1
ATOM 2869 C CA . GLY B 1 155 ? 0.795 -8.648 5.93 1 96.56 155 GLY B CA 1
ATOM 2870 C C . GLY B 1 155 ? -0.589 -9 5.418 1 96.56 155 GLY B C 1
ATOM 2871 O O . GLY B 1 155 ? -0.815 -9.055 4.207 1 96.56 155 GLY B O 1
ATOM 2872 N N . ARG B 1 156 ? -1.453 -9.297 6.332 1 94.31 156 ARG B N 1
ATOM 2873 C CA . ARG B 1 156 ? -2.826 -9.648 5.988 1 94.31 156 ARG B CA 1
ATOM 2874 C C . ARG B 1 156 ? -3.785 -9.273 7.113 1 94.31 156 ARG B C 1
ATOM 2876 O O . ARG B 1 156 ? -3.584 -9.664 8.266 1 94.31 156 ARG B O 1
ATOM 2883 N N . ILE B 1 157 ? -4.695 -8.539 6.781 1 93.5 157 ILE B N 1
ATOM 2884 C CA . ILE B 1 157 ? -5.809 -8.242 7.676 1 93.5 157 ILE B CA 1
ATOM 2885 C C . ILE B 1 157 ? -7.094 -8.859 7.121 1 93.5 157 ILE B C 1
ATOM 2887 O O . ILE B 1 157 ? -7.527 -8.523 6.02 1 93.5 157 ILE B O 1
ATOM 2891 N N . PRO B 1 158 ? -7.719 -9.688 7.895 1 87.75 158 PRO B N 1
ATOM 2892 C CA . PRO B 1 158 ? -8.914 -10.375 7.395 1 87.75 158 PRO B CA 1
ATOM 2893 C C . PRO B 1 158 ? -10 -9.414 6.938 1 87.75 158 PRO B C 1
ATOM 2895 O O . PRO B 1 158 ? -10.203 -8.359 7.555 1 87.75 158 PRO B O 1
ATOM 2898 N N . HIS B 1 159 ? -10.633 -9.703 5.812 1 85.69 159 HIS B N 1
ATOM 2899 C CA . HIS B 1 159 ? -11.844 -9.07 5.289 1 85.69 159 HIS B CA 1
ATOM 2900 C C . HIS B 1 159 ? -11.531 -7.719 4.66 1 85.69 159 HIS B C 1
ATOM 2902 O O . HIS B 1 159 ? -12.445 -6.98 4.289 1 85.69 159 HIS B O 1
ATOM 2908 N N . LYS B 1 160 ? -10.266 -7.375 4.543 1 89.38 160 LYS B N 1
ATOM 2909 C CA . LYS B 1 160 ? -9.953 -6.102 3.902 1 89.38 160 LYS B CA 1
ATOM 2910 C C . LYS B 1 160 ? -9.75 -6.277 2.4 1 89.38 160 LYS B C 1
ATOM 2912 O O . LYS B 1 160 ? -9.781 -5.301 1.646 1 89.38 160 LYS B O 1
ATOM 2917 N N . HIS B 1 161 ? -9.516 -7.457 1.938 1 88.31 161 HIS B N 1
ATOM 2918 C CA . HIS B 1 161 ? -9.406 -7.793 0.523 1 88.31 161 HIS B CA 1
ATOM 2919 C C . HIS B 1 161 ? -8.297 -6.996 -0.148 1 88.31 161 HIS B C 1
ATOM 2921 O O . HIS B 1 161 ? -8.516 -6.359 -1.182 1 88.31 161 HIS B O 1
ATOM 2927 N N . VAL B 1 162 ? -7.125 -7.016 0.419 1 93.81 162 VAL B N 1
ATOM 2928 C CA . VAL B 1 162 ? -5.93 -6.344 -0.079 1 93.81 162 VAL B CA 1
ATOM 2929 C C . VAL B 1 162 ? -4.773 -7.34 -0.156 1 93.81 162 VAL B C 1
ATOM 2931 O O . VAL B 1 162 ? -4.551 -8.109 0.777 1 93.81 162 VAL B O 1
ATOM 2934 N N . ASP B 1 163 ? -4.168 -7.324 -1.274 1 95.44 163 ASP B N 1
ATOM 2935 C CA . ASP B 1 163 ? -2.873 -7.992 -1.356 1 95.44 163 ASP B CA 1
ATOM 2936 C C . ASP B 1 163 ? -1.735 -7.02 -1.057 1 95.44 163 ASP B C 1
ATOM 2938 O O . ASP B 1 163 ? -1.548 -6.031 -1.773 1 95.44 163 ASP B O 1
ATOM 2942 N N . PHE B 1 164 ? -1.035 -7.227 0.013 1 97.88 164 PHE B N 1
ATOM 2943 C CA . PHE B 1 164 ? 0.121 -6.445 0.435 1 97.88 164 PHE B CA 1
ATOM 2944 C C . PHE B 1 164 ? 1.407 -7.246 0.261 1 97.88 164 PHE B C 1
ATOM 2946 O O . PHE B 1 164 ? 1.713 -8.125 1.071 1 97.88 164 PHE B O 1
ATOM 2953 N N . LEU B 1 165 ? 2.195 -6.883 -0.819 1 98.44 165 LEU B N 1
ATOM 2954 C CA . LEU B 1 165 ? 3.213 -7.816 -1.292 1 98.44 165 LEU B CA 1
ATOM 2955 C C . LEU B 1 165 ? 4.539 -7.098 -1.524 1 98.44 165 LEU B C 1
ATOM 2957 O O . LEU B 1 165 ? 4.559 -5.965 -2.016 1 98.44 165 LEU B O 1
ATOM 2961 N N . LEU B 1 166 ? 5.582 -7.773 -1.155 1 98.88 166 LEU B N 1
ATOM 2962 C CA . LEU B 1 166 ? 6.879 -7.5 -1.764 1 98.88 166 LEU B CA 1
ATOM 2963 C C . LEU B 1 166 ? 7.082 -8.352 -3.014 1 98.88 166 LEU B C 1
ATOM 2965 O O . LEU B 1 166 ? 6.965 -9.578 -2.959 1 98.88 166 LEU B O 1
ATOM 2969 N N . ILE B 1 167 ? 7.375 -7.762 -4.148 1 98.81 167 ILE B N 1
ATOM 2970 C CA . ILE B 1 167 ? 7.5 -8.492 -5.406 1 98.81 167 ILE B CA 1
ATOM 2971 C C . ILE B 1 167 ? 8.906 -8.312 -5.973 1 98.81 167 ILE B C 1
ATOM 2973 O O . ILE B 1 167 ? 9.422 -7.188 -6.027 1 98.81 167 ILE B O 1
ATOM 2977 N N . THR B 1 168 ? 9.516 -9.383 -6.348 1 98.88 168 THR B N 1
ATOM 2978 C CA . THR B 1 168 ? 10.828 -9.375 -6.98 1 98.88 168 THR B CA 1
ATOM 2979 C C . THR B 1 168 ? 10.75 -9.938 -8.398 1 98.88 168 THR B C 1
ATOM 2981 O O . THR B 1 168 ? 10.211 -11.023 -8.609 1 98.88 168 THR B O 1
ATOM 2984 N N . TYR B 1 169 ? 11.164 -9.188 -9.344 1 98.75 169 TYR B N 1
ATOM 2985 C CA . TYR B 1 169 ? 11.414 -9.656 -10.703 1 98.75 169 TYR B CA 1
ATOM 2986 C C . TYR B 1 169 ? 12.906 -9.867 -10.938 1 98.75 169 TYR B C 1
ATOM 2988 O O . TYR B 1 169 ? 13.68 -8.906 -10.938 1 98.75 169 TYR B O 1
ATOM 2996 N N . GLN B 1 170 ? 13.328 -11.117 -11.125 1 98.62 170 GLN B N 1
ATOM 2997 C CA . GLN B 1 170 ? 14.711 -11.383 -11.484 1 98.62 170 GLN B CA 1
ATOM 2998 C C . GLN B 1 170 ? 15.031 -10.844 -12.883 1 98.62 170 GLN B C 1
ATOM 3000 O O . GLN B 1 170 ? 14.125 -10.531 -13.648 1 98.62 170 GLN B O 1
ATOM 3005 N N . PRO B 1 171 ? 16.391 -10.695 -13.172 1 98.62 171 PRO B N 1
ATOM 3006 C CA . PRO B 1 171 ? 16.703 -10.32 -14.555 1 98.62 171 PRO B CA 1
ATOM 3007 C C . PRO B 1 171 ? 15.992 -11.195 -15.586 1 98.62 171 PRO B C 1
ATOM 3009 O O . PRO B 1 171 ? 16.047 -12.422 -15.492 1 98.62 171 PRO B O 1
ATOM 3012 N N . GLY B 1 172 ? 15.273 -10.562 -16.5 1 97.19 172 GLY B N 1
ATOM 3013 C CA . GLY B 1 172 ? 14.5 -11.289 -17.484 1 97.19 172 GLY B CA 1
ATOM 3014 C C . GLY B 1 172 ? 13.109 -11.664 -17 1 97.19 172 GLY B C 1
ATOM 3015 O O . GLY B 1 172 ? 12.289 -12.164 -17.781 1 97.19 172 GLY B O 1
ATOM 3016 N N . GLY B 1 173 ? 12.852 -11.398 -15.727 1 97.81 173 GLY B N 1
ATOM 3017 C CA . GLY B 1 173 ? 11.555 -11.742 -15.164 1 97.81 173 GLY B CA 1
ATOM 3018 C C . GLY B 1 173 ? 10.406 -10.953 -15.766 1 97.81 173 GLY B C 1
ATOM 3019 O O . GLY B 1 173 ? 10.57 -9.781 -16.125 1 97.81 173 GLY B O 1
ATOM 3020 N N . THR B 1 174 ? 9.219 -11.609 -15.867 1 97.38 174 THR B N 1
ATOM 3021 C CA . THR B 1 174 ? 8.047 -10.969 -16.453 1 97.38 174 THR B CA 1
ATOM 3022 C C . THR B 1 174 ? 6.766 -11.461 -15.789 1 97.38 174 THR B C 1
ATOM 3024 O O . THR B 1 174 ? 6.715 -12.578 -15.273 1 97.38 174 THR B O 1
ATOM 3027 N N . SER B 1 175 ? 5.727 -10.594 -15.742 1 95.94 175 SER B N 1
ATOM 3028 C CA . SER B 1 175 ? 4.445 -10.969 -15.156 1 95.94 175 SER B CA 1
ATOM 3029 C C . SER B 1 175 ? 3.637 -11.844 -16.109 1 95.94 175 SER B C 1
ATOM 3031 O O . SER B 1 175 ? 2.648 -12.461 -15.703 1 95.94 175 SER B O 1
ATOM 3033 N N . SER B 1 176 ? 3.986 -11.82 -17.375 1 88.75 176 SER B N 1
ATOM 3034 C CA . SER B 1 176 ? 3.297 -12.625 -18.375 1 88.75 176 SER B CA 1
ATOM 3035 C C . SER B 1 176 ? 4.285 -13.391 -19.25 1 88.75 176 SER B C 1
ATOM 3037 O O . SER B 1 176 ? 5.043 -12.781 -20.016 1 88.75 176 SER B O 1
ATOM 3039 N N . SER B 1 177 ? 4.164 -14.695 -19.156 1 80.81 177 SER B N 1
ATOM 3040 C CA . SER B 1 177 ? 5.086 -15.523 -19.922 1 80.81 177 SER B CA 1
ATOM 3041 C C . SER B 1 177 ? 4.656 -15.609 -21.391 1 80.81 177 SER B C 1
ATOM 3043 O O . SER B 1 177 ? 5.473 -15.898 -22.266 1 80.81 177 SER B O 1
ATOM 3045 N N . SER B 1 178 ? 3.424 -15.305 -21.688 1 80.81 178 SER B N 1
ATOM 3046 C CA . SER B 1 178 ? 2.902 -15.398 -23.047 1 80.81 178 SER B CA 1
ATOM 3047 C C . SER B 1 178 ? 3.193 -14.125 -23.844 1 80.81 178 SER B C 1
ATOM 3049 O O . SER B 1 178 ? 3.049 -14.102 -25.062 1 80.81 178 SER B O 1
ATOM 3051 N N . GLY B 1 179 ? 3.68 -13.086 -23.172 1 82.81 179 GLY B N 1
ATOM 3052 C CA . GLY B 1 179 ? 3.883 -11.797 -23.812 1 82.81 179 GLY B CA 1
ATOM 3053 C C . GLY B 1 179 ? 2.611 -10.977 -23.922 1 82.81 179 GLY B C 1
ATOM 3054 O O . GLY B 1 179 ? 2.643 -9.828 -24.391 1 82.81 179 GLY B O 1
ATOM 3055 N N . LEU B 1 180 ? 1.586 -11.555 -23.5 1 88.94 180 LEU B N 1
ATOM 3056 C CA . LEU B 1 180 ? 0.312 -10.844 -23.516 1 88.94 180 LEU B CA 1
ATOM 3057 C C . LEU B 1 180 ? 0.134 -10.008 -22.25 1 88.94 180 LEU B C 1
ATOM 3059 O O . LEU B 1 180 ? 0.704 -10.328 -21.203 1 88.94 180 LEU B O 1
ATOM 3063 N N . LEU B 1 181 ? -0.645 -8.984 -22.453 1 95.19 181 LEU B N 1
ATOM 3064 C CA . LEU B 1 181 ? -0.957 -8.141 -21.297 1 95.19 181 LEU B CA 1
ATOM 3065 C C . LEU B 1 181 ? -2.033 -8.789 -20.422 1 95.19 181 LEU B C 1
ATOM 3067 O O . LEU B 1 181 ? -2.971 -9.398 -20.953 1 95.19 181 LEU B O 1
ATOM 3071 N N . MET B 1 182 ? -1.827 -8.617 -19.156 1 94.56 182 MET B N 1
ATOM 3072 C CA . MET B 1 182 ? -2.797 -9.203 -18.234 1 94.56 182 MET B CA 1
ATOM 3073 C C . MET B 1 1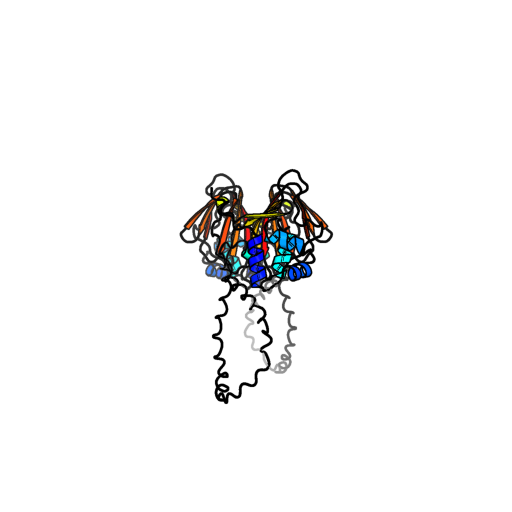82 ? -3.816 -8.156 -17.781 1 94.56 182 MET B C 1
ATOM 3075 O O . MET B 1 182 ? -3.576 -6.957 -17.906 1 94.56 182 MET B O 1
ATOM 3079 N N . ARG B 1 183 ? -4.961 -8.703 -17.375 1 94.25 183 ARG B N 1
ATOM 3080 C CA . ARG B 1 183 ? -6.004 -7.945 -16.688 1 94.25 183 ARG B CA 1
ATOM 3081 C C . ARG B 1 183 ? -6.496 -8.695 -15.453 1 94.25 183 ARG B C 1
ATOM 3083 O O . ARG B 1 183 ? -6.562 -9.93 -15.453 1 94.25 183 ARG B O 1
ATOM 3090 N N . HIS B 1 184 ? -6.84 -7.98 -14.461 1 93 184 HIS B N 1
ATOM 3091 C CA . HIS B 1 184 ? -7.508 -8.547 -13.297 1 93 184 HIS B CA 1
ATOM 3092 C C . HIS B 1 184 ? -8.281 -7.477 -12.539 1 93 184 HIS B C 1
ATOM 3094 O O . HIS B 1 184 ? -8.195 -6.289 -12.859 1 93 184 HIS B O 1
ATOM 3100 N N . SER B 1 185 ? -9.109 -7.93 -11.609 1 92 185 SER B N 1
ATOM 3101 C CA . SER B 1 185 ? -9.891 -6.984 -10.82 1 92 185 SER B CA 1
ATOM 3102 C C . SER B 1 185 ? -9 -6.223 -9.836 1 92 185 SER B C 1
ATOM 3104 O O . SER B 1 185 ? -7.91 -6.68 -9.492 1 92 185 SER B O 1
ATOM 3106 N N . GLY B 1 186 ? -9.562 -5.051 -9.523 1 94.75 186 GLY B N 1
ATOM 3107 C CA . GLY B 1 186 ? -8.93 -4.297 -8.453 1 94.75 186 GLY B CA 1
ATOM 3108 C C . GLY B 1 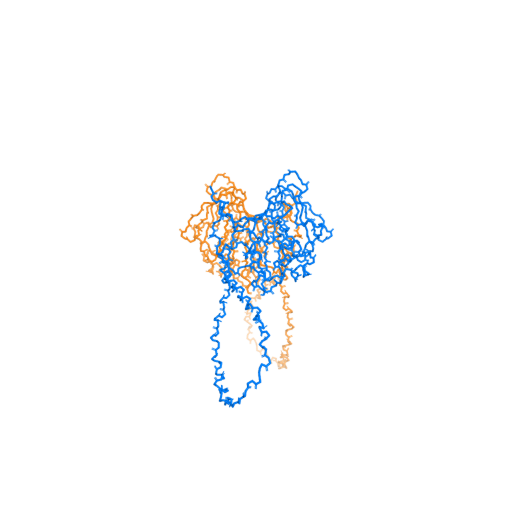186 ? -8.133 -3.104 -8.945 1 94.75 186 GLY B C 1
ATOM 3109 O O . GLY B 1 186 ? -8.258 -2.709 -10.109 1 94.75 186 GLY B O 1
ATOM 3110 N N . THR B 1 187 ? -7.457 -2.475 -8.016 1 96.94 187 THR B N 1
ATOM 3111 C CA . THR B 1 187 ? -6.605 -1.312 -8.242 1 96.94 187 THR B CA 1
ATOM 3112 C C . THR B 1 187 ? -5.199 -1.56 -7.699 1 96.94 187 THR B C 1
ATOM 3114 O O . THR B 1 187 ? -5.035 -2.037 -6.574 1 96.94 187 THR B O 1
ATOM 3117 N N . GLU B 1 188 ? -4.23 -1.222 -8.539 1 98 188 GLU B N 1
ATOM 3118 C CA . GLU B 1 188 ? -2.846 -1.486 -8.164 1 98 188 GLU B CA 1
ATOM 3119 C C . GLU B 1 188 ? -2.133 -0.204 -7.746 1 98 188 GLU B C 1
ATOM 3121 O O . GLU B 1 188 ? -2.254 0.826 -8.414 1 98 188 GLU B O 1
ATOM 3126 N N . PHE B 1 189 ? -1.486 -0.25 -6.621 1 98.69 189 PHE B N 1
ATOM 3127 C CA . PHE B 1 189 ? -0.512 0.727 -6.152 1 98.69 189 PHE B CA 1
ATOM 3128 C C . PHE B 1 189 ? 0.853 0.077 -5.953 1 98.69 189 PHE B C 1
ATOM 3130 O O . PHE B 1 189 ? 0.979 -0.906 -5.219 1 98.69 189 PHE B O 1
ATOM 3137 N N . GLY B 1 190 ? 1.88 0.57 -6.633 1 98.88 190 GLY B N 1
ATOM 3138 C CA . GLY B 1 190 ? 3.211 -0.012 -6.559 1 98.88 190 GLY B CA 1
ATOM 3139 C C . GLY B 1 190 ? 4.305 1.021 -6.363 1 98.88 190 GLY B C 1
ATOM 3140 O O . GLY B 1 190 ? 4.191 2.15 -6.844 1 98.88 190 GLY B O 1
ATOM 3141 N N . PHE B 1 191 ? 5.316 0.674 -5.652 1 98.94 191 PHE B N 1
ATOM 3142 C CA . PHE B 1 191 ? 6.5 1.491 -5.414 1 98.94 191 PHE B CA 1
ATOM 3143 C C . PHE B 1 191 ? 7.773 0.683 -5.641 1 98.94 191 PHE B C 1
ATOM 3145 O O . PHE B 1 191 ? 7.961 -0.371 -5.031 1 98.94 191 PHE B O 1
ATOM 3152 N N . VAL B 1 192 ? 8.656 1.196 -6.543 1 98.94 192 VAL B N 1
ATOM 3153 C CA . VAL B 1 192 ? 9.898 0.486 -6.828 1 98.94 192 VAL B CA 1
ATOM 3154 C C . VAL B 1 192 ? 10.938 0.812 -5.758 1 98.94 192 VAL B C 1
ATOM 3156 O O . VAL B 1 192 ? 11.336 1.97 -5.598 1 98.94 192 VAL B O 1
ATOM 3159 N N . VAL B 1 193 ? 11.367 -0.216 -5.051 1 98.94 193 VAL B N 1
ATOM 3160 C CA . VAL B 1 193 ? 12.336 -0.062 -3.967 1 98.94 193 VAL B CA 1
ATOM 3161 C C . VAL B 1 193 ? 13.75 -0.061 -4.535 1 98.94 193 VAL B C 1
ATOM 3163 O O . VAL B 1 193 ? 14.578 0.774 -4.156 1 98.94 193 VAL B O 1
ATOM 3166 N N . SER B 1 194 ? 14.039 -0.987 -5.398 1 98.81 194 SER B N 1
ATOM 3167 C CA . SER B 1 194 ? 15.344 -1.102 -6.047 1 98.81 194 SER B CA 1
ATOM 3168 C C . SER B 1 194 ? 15.211 -1.719 -7.438 1 98.81 194 SER B C 1
ATOM 3170 O O . SER B 1 194 ? 14.227 -2.402 -7.73 1 98.81 194 SER B O 1
ATOM 3172 N N . GLY B 1 195 ? 16.188 -1.481 -8.273 1 98.75 195 GLY B N 1
ATOM 3173 C CA . GLY B 1 195 ? 16.203 -2.016 -9.625 1 98.75 195 GLY B CA 1
ATOM 3174 C C . GLY B 1 195 ? 15.328 -1.24 -10.586 1 98.75 195 GLY B C 1
ATOM 3175 O O . GLY B 1 195 ? 15.039 -0.063 -10.359 1 98.75 195 GLY B O 1
ATOM 3176 N N . GLU B 1 196 ? 15.164 -1.897 -11.727 1 98.75 196 GLU B N 1
ATOM 3177 C CA . GLU B 1 196 ? 14.383 -1.282 -12.797 1 98.75 196 GLU B CA 1
ATOM 3178 C C . GLU B 1 196 ? 13.336 -2.248 -13.344 1 98.75 196 GLU B C 1
ATOM 3180 O O . GLU B 1 196 ? 13.602 -3.439 -13.5 1 98.75 196 GLU B O 1
ATOM 3185 N N . LEU B 1 197 ? 12.141 -1.669 -13.586 1 98.69 197 LEU B N 1
ATOM 3186 C CA . LEU B 1 197 ? 11.047 -2.441 -14.164 1 98.69 197 LEU B CA 1
ATOM 3187 C C . LEU B 1 197 ? 10.445 -1.72 -15.367 1 98.69 197 LEU B C 1
ATOM 3189 O O . LEU B 1 197 ? 10.273 -0.499 -15.336 1 98.69 197 LEU B O 1
ATOM 3193 N N . THR B 1 198 ? 10.18 -2.471 -16.375 1 98.62 198 THR B N 1
ATOM 3194 C CA . THR B 1 198 ? 9.414 -1.934 -17.5 1 98.62 198 THR B CA 1
ATOM 3195 C C . THR B 1 198 ? 7.938 -2.295 -17.359 1 98.62 198 THR B C 1
ATOM 3197 O O . THR B 1 198 ? 7.59 -3.469 -17.234 1 98.62 198 THR B O 1
ATOM 3200 N N . LEU B 1 199 ? 7.062 -1.283 -17.344 1 98.62 199 LEU B N 1
ATOM 3201 C CA . LEU B 1 199 ? 5.613 -1.459 -17.297 1 98.62 199 LEU B CA 1
ATOM 3202 C C . LEU B 1 199 ? 4.973 -1.115 -18.625 1 98.62 199 LEU B C 1
ATOM 3204 O O . LEU B 1 199 ? 5.137 -0.003 -19.141 1 98.62 199 LEU B O 1
ATOM 3208 N N . THR B 1 200 ? 4.328 -2.115 -19.234 1 98.25 200 THR B N 1
ATOM 3209 C CA . THR B 1 200 ? 3.387 -1.824 -20.297 1 98.25 200 THR B CA 1
ATOM 3210 C C . THR B 1 200 ? 1.973 -1.65 -19.75 1 98.25 200 THR B C 1
ATOM 3212 O O . THR B 1 200 ? 1.443 -2.547 -19.094 1 98.25 200 THR B O 1
ATOM 3215 N N . LEU B 1 201 ? 1.416 -0.478 -19.953 1 98.06 201 LEU B N 1
ATOM 3216 C CA . LEU B 1 201 ? 0.076 -0.13 -19.5 1 98.06 201 LEU B CA 1
ATOM 3217 C C . LEU B 1 201 ? -0.778 0.387 -20.656 1 98.06 201 LEU B C 1
ATOM 3219 O O . LEU B 1 201 ? -0.674 1.556 -21.031 1 98.06 201 LEU B O 1
ATOM 3223 N N . GLY B 1 202 ? -1.698 -0.487 -21.078 1 96.69 202 GLY B N 1
ATOM 3224 C CA . GLY B 1 202 ? -2.363 -0.186 -22.344 1 96.69 202 GLY B CA 1
ATOM 3225 C C . GLY B 1 202 ? -1.403 -0.06 -23.5 1 96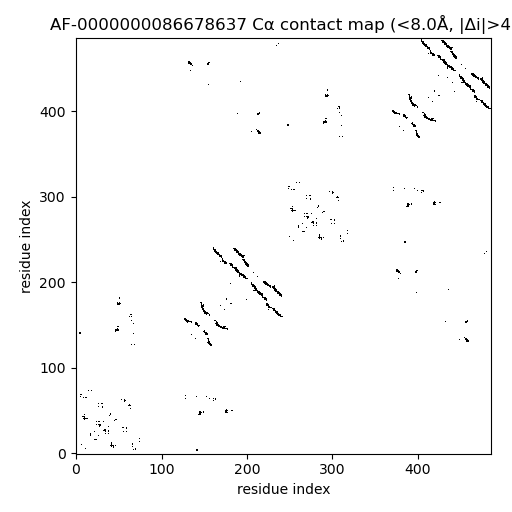.69 202 GLY B C 1
ATOM 3226 O O . GLY B 1 202 ? -0.677 -1.004 -23.828 1 96.69 202 GLY B O 1
ATOM 3227 N N . PHE B 1 203 ? -1.324 1.12 -23.984 1 96 203 PHE B N 1
ATOM 3228 C CA . PHE B 1 203 ? -0.476 1.334 -25.156 1 96 203 PHE B CA 1
ATOM 3229 C C . PHE B 1 203 ? 0.812 2.047 -24.766 1 96 203 PHE B C 1
ATOM 3231 O O . PHE B 1 203 ? 1.687 2.268 -25.609 1 96 203 PHE B O 1
ATOM 3238 N N . ASP B 1 204 ? 0.919 2.361 -23.562 1 97.56 204 ASP B N 1
ATOM 3239 C CA . ASP B 1 204 ? 2.082 3.1 -23.078 1 97.56 204 ASP B CA 1
ATOM 3240 C C . ASP B 1 204 ? 3.086 2.166 -22.406 1 97.56 204 ASP B C 1
ATOM 3242 O O . ASP B 1 204 ? 2.703 1.157 -21.812 1 97.56 204 ASP B O 1
ATOM 3246 N N . THR B 1 205 ? 4.305 2.502 -22.594 1 98.19 205 THR B N 1
ATOM 3247 C CA . THR B 1 205 ? 5.375 1.792 -21.906 1 98.19 205 THR B CA 1
ATOM 3248 C C . THR B 1 205 ? 6.172 2.746 -21.016 1 98.19 205 THR B C 1
ATOM 3250 O O . THR B 1 205 ? 6.551 3.836 -21.453 1 98.19 205 THR B O 1
ATOM 3253 N N . HIS B 1 206 ? 6.445 2.375 -19.797 1 98.5 206 HIS B N 1
ATOM 3254 C CA . HIS B 1 206 ? 7.156 3.182 -18.812 1 98.5 206 HIS B CA 1
ATOM 3255 C C . HIS B 1 206 ? 8.344 2.418 -18.219 1 98.5 206 HIS B C 1
ATOM 3257 O O . HIS B 1 206 ? 8.219 1.244 -17.875 1 98.5 206 HIS B O 1
ATOM 3263 N N . ARG B 1 207 ? 9.398 3.072 -18.203 1 98.62 207 ARG B N 1
ATOM 3264 C CA . ARG B 1 207 ? 10.523 2.557 -17.438 1 98.62 207 ARG B CA 1
ATOM 3265 C C . ARG B 1 207 ? 10.477 3.07 -15.992 1 98.62 207 ARG B C 1
ATOM 3267 O O . ARG B 1 207 ? 10.539 4.277 -15.758 1 98.62 207 ARG B O 1
ATOM 3274 N N . LEU B 1 208 ? 10.406 2.174 -15.07 1 98.81 208 LEU B N 1
ATOM 3275 C CA . LEU B 1 208 ? 10.336 2.51 -13.648 1 98.81 208 LEU B CA 1
ATOM 3276 C C . LEU B 1 208 ? 11.68 2.273 -12.977 1 98.81 208 LEU B C 1
ATOM 3278 O O . LEU B 1 208 ? 12.297 1.217 -13.148 1 98.81 208 LEU B O 1
ATOM 3282 N N . ARG B 1 209 ? 12.109 3.287 -12.25 1 98.75 209 ARG B N 1
ATOM 3283 C CA . ARG B 1 209 ? 13.328 3.174 -11.469 1 98.75 209 ARG B CA 1
ATOM 3284 C C . ARG B 1 209 ? 13.031 3.266 -9.977 1 98.75 209 ARG B C 1
ATOM 3286 O O . ARG B 1 209 ? 11.906 3.582 -9.578 1 98.75 209 ARG B O 1
ATOM 3293 N N . ALA B 1 210 ? 14.102 2.902 -9.195 1 98.81 210 ALA B N 1
ATOM 3294 C CA . ALA B 1 210 ? 13.945 3.029 -7.75 1 98.81 210 ALA B CA 1
ATOM 3295 C C . ALA B 1 210 ? 13.383 4.398 -7.379 1 98.81 210 ALA B C 1
ATOM 3297 O O . ALA B 1 210 ? 13.875 5.426 -7.852 1 98.81 210 ALA B O 1
ATOM 3298 N N . GLY B 1 211 ? 12.289 4.367 -6.57 1 98.75 211 GLY B N 1
ATOM 3299 C CA . GLY B 1 211 ? 11.656 5.609 -6.152 1 98.75 211 GLY B CA 1
ATOM 3300 C C . GLY B 1 211 ? 10.422 5.953 -6.965 1 98.75 211 GLY B C 1
ATOM 3301 O O . GLY B 1 211 ? 9.625 6.801 -6.562 1 98.75 211 GLY B O 1
ATOM 3302 N N . ASP B 1 212 ? 10.289 5.336 -8.172 1 98.88 212 ASP B N 1
ATOM 3303 C CA . ASP B 1 212 ? 9.086 5.559 -8.961 1 98.88 212 ASP B CA 1
ATOM 3304 C C . ASP B 1 212 ? 7.898 4.793 -8.375 1 98.88 212 ASP B C 1
ATOM 3306 O O . ASP B 1 212 ? 8.07 3.74 -7.758 1 98.88 212 ASP B O 1
ATOM 3310 N N . ALA B 1 213 ? 6.691 5.395 -8.5 1 98.94 213 ALA B N 1
ATOM 3311 C CA . ALA B 1 213 ? 5.449 4.766 -8.062 1 98.94 213 ALA B CA 1
ATOM 3312 C C . ALA B 1 213 ? 4.461 4.637 -9.219 1 98.94 213 ALA B C 1
ATOM 3314 O O . ALA B 1 213 ? 4.523 5.402 -10.18 1 98.94 213 ALA B O 1
ATOM 3315 N N . VAL B 1 214 ? 3.604 3.637 -9.164 1 98.81 214 VAL B N 1
ATOM 3316 C CA . VAL B 1 214 ? 2.568 3.43 -10.164 1 98.81 214 VAL B CA 1
ATOM 3317 C C . VAL B 1 214 ? 1.222 3.205 -9.484 1 98.81 214 VAL B C 1
ATOM 3319 O O . VAL B 1 214 ? 1.159 2.619 -8.398 1 98.81 214 VAL B O 1
ATOM 3322 N N . SER B 1 215 ? 0.184 3.691 -10.031 1 98.56 215 SER B N 1
ATOM 3323 C CA . SER B 1 215 ? -1.181 3.443 -9.578 1 98.56 215 SER B CA 1
ATOM 3324 C C . SER B 1 215 ? -2.158 3.445 -10.75 1 98.56 215 SER B C 1
ATOM 3326 O O . SER B 1 215 ? -2.186 4.391 -11.539 1 98.56 215 SER B O 1
ATOM 3328 N N . PHE B 1 216 ? -2.971 2.406 -10.914 1 97.88 216 PHE B N 1
ATOM 3329 C CA . PHE B 1 216 ? -3.9 2.312 -12.031 1 97.88 216 PHE B CA 1
ATOM 3330 C C . PHE B 1 216 ? -4.965 1.254 -11.766 1 97.88 216 PHE B C 1
ATOM 3332 O O . PHE B 1 216 ? -4.797 0.409 -10.883 1 97.88 216 PHE B O 1
ATOM 3339 N N . ASP B 1 217 ? -6.031 1.353 -12.469 1 97 217 ASP B N 1
ATOM 3340 C CA . ASP B 1 217 ? -7.059 0.313 -12.484 1 97 217 ASP B CA 1
ATOM 3341 C C . ASP B 1 217 ? -6.566 -0.935 -13.211 1 97 217 ASP B C 1
ATOM 3343 O O . ASP B 1 217 ? -6.176 -0.867 -14.383 1 97 217 ASP B O 1
ATOM 3347 N N . SER B 1 218 ? -6.629 -2.092 -12.555 1 96.31 218 SER B N 1
ATOM 3348 C CA . SER B 1 218 ? -5.988 -3.311 -13.047 1 96.31 218 SER B CA 1
ATOM 3349 C C . SER B 1 218 ? -6.766 -3.914 -14.211 1 96.31 218 SER B C 1
ATOM 3351 O O . SER B 1 218 ? -6.293 -4.855 -14.852 1 96.31 218 SER B O 1
ATOM 3353 N N . SER B 1 219 ? -7.969 -3.359 -14.477 1 95.31 219 SER B N 1
ATOM 3354 C CA . SER B 1 219 ? -8.68 -3.775 -15.68 1 95.31 219 SER B CA 1
ATOM 3355 C C . SER B 1 219 ? -7.996 -3.244 -16.938 1 95.31 219 SER B C 1
ATOM 3357 O O . SER B 1 219 ? -8.281 -3.703 -18.047 1 95.31 219 SER B O 1
ATOM 3359 N N . THR B 1 220 ? -7.148 -2.25 -16.781 1 97.12 220 THR B N 1
ATOM 3360 C CA . THR B 1 220 ? -6.305 -1.835 -17.906 1 97.12 220 THR B CA 1
ATOM 3361 C C . THR B 1 220 ? -5.273 -2.912 -18.234 1 97.12 220 THR B C 1
ATOM 3363 O O . THR B 1 220 ? -4.547 -3.373 -17.344 1 97.12 220 THR B O 1
ATOM 3366 N N . PRO B 1 221 ? -5.207 -3.316 -19.484 1 97.62 221 PRO B N 1
ATOM 3367 C CA . PRO B 1 221 ? -4.188 -4.316 -19.828 1 97.62 221 PRO B CA 1
ATOM 3368 C C . PRO B 1 221 ? -2.779 -3.873 -19.422 1 97.62 221 PRO B C 1
ATOM 3370 O O . PRO B 1 221 ? -2.385 -2.738 -19.703 1 97.62 221 PRO B O 1
ATOM 3373 N N . HIS B 1 222 ? -1.991 -4.777 -18.781 1 98.25 222 HIS B N 1
ATOM 3374 C CA . HIS B 1 222 ? -0.675 -4.359 -18.312 1 98.25 222 HIS B CA 1
ATOM 3375 C C . HIS B 1 222 ? 0.26 -5.551 -18.156 1 98.25 222 HIS B C 1
ATOM 3377 O O . HIS B 1 222 ? -0.194 -6.699 -18.109 1 98.25 222 HIS B O 1
ATOM 3383 N N . ALA B 1 223 ? 1.501 -5.273 -18.156 1 97.88 223 ALA B N 1
ATOM 3384 C CA . ALA B 1 223 ? 2.553 -6.258 -17.938 1 97.88 223 ALA B CA 1
ATOM 3385 C C . ALA B 1 223 ? 3.805 -5.605 -17.359 1 97.88 223 ALA B C 1
ATOM 3387 O O . ALA B 1 223 ? 4.09 -4.438 -17.641 1 97.88 223 ALA B O 1
ATOM 3388 N N . TYR B 1 224 ? 4.508 -6.387 -16.547 1 98.31 224 TYR B N 1
ATOM 3389 C CA . TYR B 1 224 ? 5.801 -5.969 -16.016 1 98.31 224 TYR B CA 1
ATOM 3390 C C . TYR B 1 224 ? 6.922 -6.848 -16.562 1 98.31 224 TYR B C 1
ATOM 3392 O O . TYR B 1 224 ? 6.746 -8.062 -16.719 1 98.31 224 TYR B O 1
ATOM 3400 N N . ARG B 1 225 ? 8.031 -6.258 -16.797 1 98.19 225 ARG B N 1
ATOM 3401 C CA . ARG B 1 225 ? 9.227 -6.996 -17.188 1 98.19 225 ARG B CA 1
ATOM 3402 C C . ARG B 1 225 ? 10.484 -6.336 -16.641 1 98.19 225 ARG B C 1
ATOM 3404 O O . ARG B 1 225 ? 10.594 -5.105 -16.625 1 98.19 225 ARG B O 1
ATOM 3411 N N . ASN B 1 226 ? 11.43 -7.129 -16.156 1 98.62 226 ASN B N 1
ATOM 3412 C CA . ASN B 1 226 ? 12.758 -6.652 -15.805 1 98.62 226 ASN B CA 1
ATOM 3413 C C . ASN B 1 226 ? 13.758 -6.887 -16.922 1 98.62 226 ASN B C 1
ATOM 3415 O O . ASN B 1 226 ? 14.258 -8 -17.094 1 98.62 226 ASN B O 1
ATOM 3419 N N . GLU B 1 227 ? 14.117 -5.863 -17.578 1 97.81 227 GLU B N 1
ATOM 3420 C CA . GLU B 1 227 ? 15.031 -5.977 -18.703 1 97.81 227 GLU B CA 1
ATOM 3421 C C . GLU B 1 227 ? 16.469 -5.668 -18.297 1 97.81 227 GLU B C 1
ATOM 3423 O O . GLU B 1 227 ? 17.359 -5.613 -19.125 1 97.81 227 GLU B O 1
ATOM 3428 N N . SER B 1 228 ? 16.656 -5.395 -17.047 1 98.25 228 SER B N 1
ATOM 3429 C CA . SER B 1 228 ? 17.984 -5.059 -16.547 1 98.25 228 SER B CA 1
ATOM 3430 C C . SER B 1 228 ? 18.734 -6.305 -16.078 1 98.25 228 SER B C 1
ATOM 3432 O O . SER B 1 228 ? 18.266 -7.426 -16.281 1 98.25 228 SER B O 1
ATOM 3434 N N . THR B 1 229 ? 19.969 -6.121 -15.484 1 98.38 229 THR B N 1
ATOM 3435 C CA . THR B 1 229 ? 20.797 -7.242 -15.07 1 98.38 229 THR B CA 1
ATOM 3436 C C . THR B 1 229 ? 20.734 -7.43 -13.555 1 98.38 229 THR B C 1
ATOM 3438 O O . THR B 1 229 ? 21.391 -8.328 -13.008 1 98.38 229 THR B O 1
ATOM 3441 N N . GLU B 1 230 ? 20 -6.574 -12.883 1 98.69 230 GLU B N 1
ATOM 3442 C CA . GLU B 1 230 ? 19.812 -6.684 -11.438 1 98.69 230 GLU B CA 1
ATOM 3443 C C . GLU B 1 230 ? 18.359 -6.938 -11.086 1 98.69 230 GLU B C 1
ATOM 3445 O O . GLU B 1 230 ? 17.453 -6.535 -11.828 1 98.69 230 GLU B O 1
ATOM 3450 N N . PRO B 1 231 ? 18.094 -7.598 -9.969 1 98.88 231 PRO B N 1
ATOM 3451 C CA . PRO B 1 231 ? 16.703 -7.789 -9.555 1 98.88 231 PRO B CA 1
ATOM 3452 C C . PRO B 1 231 ? 15.969 -6.469 -9.344 1 98.88 231 PRO B C 1
ATOM 3454 O O . PRO B 1 231 ? 16.547 -5.5 -8.852 1 98.88 231 PRO B O 1
ATOM 3457 N N . ALA B 1 232 ? 14.773 -6.461 -9.828 1 98.94 232 ALA B N 1
ATOM 3458 C CA . ALA B 1 232 ? 13.859 -5.363 -9.508 1 98.94 232 ALA B CA 1
ATOM 3459 C C . ALA B 1 232 ? 12.938 -5.734 -8.352 1 98.94 232 ALA B C 1
ATOM 3461 O O . ALA B 1 232 ? 12.281 -6.773 -8.375 1 98.94 232 ALA B O 1
ATOM 3462 N N . VAL B 1 233 ? 12.938 -4.891 -7.27 1 98.94 233 VAL B N 1
ATOM 3463 C CA . VAL B 1 233 ? 12.148 -5.148 -6.07 1 98.94 233 VAL B CA 1
ATOM 3464 C C . VAL B 1 233 ? 11.18 -3.99 -5.828 1 98.94 233 VAL B C 1
ATOM 3466 O O . VAL B 1 233 ? 11.562 -2.822 -5.941 1 98.94 233 VAL B O 1
ATOM 3469 N N . GLY B 1 234 ? 9.914 -4.363 -5.605 1 98.88 234 GLY B N 1
ATOM 3470 C CA . GLY B 1 234 ? 8.93 -3.338 -5.297 1 98.88 234 GLY B CA 1
ATOM 3471 C C . GLY B 1 234 ? 7.879 -3.797 -4.301 1 98.88 234 GLY B C 1
ATOM 3472 O O . GLY B 1 234 ? 7.723 -4.996 -4.066 1 98.88 234 GLY B O 1
ATOM 3473 N N . VAL B 1 235 ? 7.258 -2.803 -3.633 1 98.94 235 VAL B N 1
ATOM 3474 C CA . VAL B 1 235 ? 6.129 -3.045 -2.738 1 98.94 235 VAL B CA 1
ATOM 3475 C C . VAL B 1 235 ? 4.82 -2.738 -3.459 1 98.94 235 VAL B C 1
ATOM 3477 O O . VAL B 1 235 ? 4.68 -1.681 -4.078 1 98.94 235 VAL B O 1
ATOM 3480 N N . TRP B 1 236 ? 3.893 -3.691 -3.414 1 98.81 236 TRP B N 1
ATOM 3481 C CA . TRP B 1 236 ? 2.611 -3.521 -4.09 1 98.81 236 TRP B CA 1
ATOM 3482 C C . TRP B 1 236 ? 1.454 -3.668 -3.109 1 98.81 236 TRP B C 1
ATOM 3484 O O . TRP B 1 236 ? 1.504 -4.5 -2.201 1 98.81 236 TRP B O 1
ATOM 3494 N N . PHE B 1 237 ? 0.509 -2.85 -3.238 1 98.06 237 PHE B N 1
ATOM 3495 C CA . PHE B 1 237 ? -0.811 -2.893 -2.621 1 98.06 237 PHE B CA 1
ATOM 3496 C C . PHE B 1 237 ? -1.899 -3.023 -3.68 1 98.06 237 PHE B C 1
ATOM 3498 O O . PHE B 1 237 ? -2.1 -2.111 -4.484 1 98.06 237 PHE B O 1
ATOM 3505 N N . VAL B 1 238 ? -2.553 -4.188 -3.754 1 97.25 238 VAL B N 1
ATOM 3506 C CA . VAL B 1 238 ? -3.637 -4.395 -4.707 1 97.25 238 VAL B CA 1
ATOM 3507 C C . VAL B 1 238 ? -4.973 -4.422 -3.975 1 97.25 238 VAL B C 1
ATOM 3509 O O . VAL B 1 238 ? -5.258 -5.359 -3.223 1 97.25 238 VAL B O 1
ATOM 3512 N N . LEU B 1 239 ? -5.746 -3.396 -4.164 1 95.75 239 LEU B N 1
ATOM 3513 C CA . LEU B 1 239 ? -7.074 -3.289 -3.572 1 95.75 239 LEU B CA 1
ATOM 3514 C C . LEU B 1 239 ? -8.109 -4.027 -4.418 1 95.75 239 LEU B C 1
ATOM 3516 O O . LEU B 1 239 ? -8.43 -3.594 -5.527 1 95.75 239 LEU B O 1
ATOM 3520 N N . GLU B 1 240 ? -8.578 -5.074 -3.842 1 89.88 240 GLU B N 1
ATOM 3521 C CA . GLU B 1 240 ? -9.539 -5.879 -4.598 1 89.88 240 GLU B CA 1
ATOM 3522 C C . GLU B 1 240 ? -10.93 -5.27 -4.547 1 89.88 240 GLU B C 1
ATOM 3524 O O . GLU B 1 240 ? -11.258 -4.523 -3.621 1 89.88 240 GLU B O 1
ATOM 3529 N N . ARG B 1 241 ? -11.695 -5.469 -5.613 1 75.88 241 ARG B N 1
ATOM 3530 C CA . ARG B 1 241 ? -13.062 -4.969 -5.641 1 75.88 241 ARG B CA 1
ATOM 3531 C C . ARG B 1 241 ? -13.945 -5.738 -4.664 1 75.88 241 ARG B C 1
ATOM 3533 O O . ARG B 1 241 ? -13.789 -6.949 -4.492 1 75.88 241 ARG B O 1
ATOM 3540 N N . SER B 1 242 ? -14.438 -4.961 -3.609 1 56.25 242 SER B N 1
ATOM 3541 C CA . SER B 1 242 ? -15.391 -5.652 -2.742 1 56.25 242 SER B CA 1
ATOM 3542 C C . SER B 1 242 ? -16.469 -6.363 -3.557 1 56.25 242 SER B C 1
ATOM 3544 O O . SER B 1 242 ? -16.984 -5.812 -4.531 1 56.25 242 SER B O 1
ATOM 3546 N N . THR B 1 243 ? -16.344 -7.688 -3.732 1 45.19 243 THR B N 1
ATOM 3547 C CA . THR B 1 243 ? -17.422 -8.414 -4.391 1 45.19 243 THR B CA 1
ATOM 3548 C C . THR B 1 243 ? -18.781 -7.949 -3.869 1 45.19 243 THR B C 1
ATOM 3550 O O . THR B 1 243 ? -18.891 -7.496 -2.727 1 45.19 243 THR B O 1
#

Nearest PDB structures (foldseek):
  8awp-assembly1_A  TM=8.661E-01  e=4.765E-09  Thermotoga maritima
  8awo-assembly1_B  TM=8.267E-01  e=4.224E-09  Thermotoga maritima
  8awp-assembly1_B  TM=8.117E-01  e=7.715E-09  Thermotoga maritima
  8zyg-assembly1_B  TM=8.177E-01  e=1.176E-08  Thermotoga maritima MSB8
  3cew-assembly1_A  TM=6.170E-01  e=2.660E-06  Bacteroides fragilis NCTC 9343

Organism: NCBI:txid175570

InterPro domains:
  IPR001387 Cro/C1-type, helix-turn-helix domain [PF01381] (13-67)
  IPR001387 Cro/C1-type, helix-turn-helix domain [PS50943] (13-67)
  IPR001387 Cro/C1-type, helix-turn-helix domain [SM00530] (12-67)
  IPR001387 Cro/C1-type, helix-turn-helix domain [cd00093] (23-67)
  IPR010982 Lambda repressor-like, DNA-binding domain superfamily [G3DSA:1.10.260.40] (7-75)
  IPR010982 Lambda repressor-like, DNA-binding domain superfamily [SSF47413] (6-73)
  IPR011051 RmlC-like cupin domain superfamily [SSF51182] (135-237)
  IPR013096 Cupin 2, conserved barrel [PF07883] (166-237)
  IPR014710 RmlC-like jelly roll fold [G3DSA:2.60.120.10] (152-243)
  IPR050807 Transcriptional regulator/dioxygenase, bacterial-type [PTHR46797] (9-239)

Sequence (486 aa):
MASNALPPIGARLRAERLRRDVSVRGLAREIGVSASLISQIETEKSSPSVSTLYAITTALGISIEDLFDDAPTPVPDAPAPLAAVGEPVVTSFGSGGLGGGVGAALLTALTTAETATSVPAATGVEVGTRLGPVVTPDLREVLTLDSGVTWELLGRIPHKHVDFLLITYQPGGTSSSSGLLMRHSGTEFGFVVSGELTLTLGFDTHRLRAGDAVSFDSSTPHAYRNESTEPAVGVWFVLERSTMASNALPPIGARLRAERLRRDVSVRGLAREIGVSASLISQIETEKSSPSVSTLYAITTALGISIEDLFDDAPTPVPDAPAPLAAVGEPVVTSFGSGGLGGGVGAALLTALTTAETATSVPAATGVEVGTRLGPVVTPDLREVLTLDSGVTWELLGRIPHKHVDFLLITYQPGGTSSSSGLLMRHSGTEFGFVVSGELTLTLGFDTHRLRAGDAVSFDSSTPHAYRNESTEPAVGVWFVLERST

Solvent-accessible surface area (backbone atoms only — not comparable to full-atom values): 27342 Å² total; per-residue (Å²): 126,81,68,62,65,53,75,61,62,18,54,52,51,43,51,53,35,53,72,67,73,48,50,64,60,56,52,16,60,72,64,72,51,53,42,65,56,53,52,32,24,36,69,63,75,38,53,48,28,55,43,52,45,52,44,49,30,57,75,68,72,48,58,74,64,61,68,68,49,70,72,72,66,76,64,72,72,67,73,68,72,72,71,73,71,65,72,72,73,73,65,78,72,71,78,73,78,76,75,81,77,84,76,82,70,81,69,68,78,73,66,79,72,73,77,74,72,72,68,70,68,74,68,68,72,79,71,51,72,70,36,60,46,67,27,43,72,88,68,35,44,62,47,74,36,25,54,44,28,36,43,28,46,36,35,35,63,60,92,64,54,51,50,35,30,40,39,35,26,32,56,69,5,29,36,33,82,84,72,53,63,33,66,44,84,29,34,39,37,36,35,29,68,35,44,37,38,37,38,36,51,67,92,45,75,43,82,39,40,53,60,22,19,35,32,50,59,28,68,48,40,28,38,43,32,13,84,47,90,48,56,18,32,28,44,34,40,35,43,45,65,82,125,126,80,70,63,64,52,75,62,62,18,53,52,52,45,51,51,36,53,73,66,70,47,50,64,60,56,51,15,60,73,65,72,52,53,43,66,55,53,51,31,24,36,68,65,74,37,56,49,28,55,43,52,44,52,44,50,30,57,74,70,71,49,56,76,66,60,69,69,49,70,72,74,65,77,66,71,73,71,75,71,73,73,73,75,73,67,74,74,74,76,66,77,73,71,79,72,77,76,76,76,77,79,78,79,72,80,68,71,76,73,66,78,73,73,78,75,72,74,67,70,70,74,68,66,73,80,71,52,73,71,36,59,48,67,27,45,74,87,68,35,44,62,46,74,37,23,53,44,27,36,42,28,47,37,36,37,62,59,90,64,53,56,49,35,31,41,38,35,27,31,54,69,5,28,36,33,83,85,74,51,64,33,66,44,84,29,34,39,37,36,36,30,69,36,43,36,38,35,37,37,52,68,91,44,75,43,81,38,39,53,60,22,18,35,32,49,58,28,68,48,39,27,36,43,32,14,85,47,91,48,54,16,34,29,45,35,42,35,43,46,63,81,125

Radius of gyration: 33.46 Å; Cα contacts (8 Å, |Δi|>4): 892; chains: 2; bounding box: 72×145×50 Å

Foldseek 3Di:
DPQPAAPALLCLLVLLCVVLPHDLCRLCVQLVHDSVVNVCCNVVVAFAFLQVVQSSCVVSVHAPLSSQARPPPPSPPPPPPPPPPPPPPVPVPDPDPDDDDPDPPDPPDPPDPPDPDPPPPPPPPQAHDWDDPADDPSRWHWHDGPQQKIWTQGTDDGPQQKGKTKMKHAARGKRDPVPWFHAHAFKKKKAWQAAWKWKDWAPDIDIDHHGDMDIDGRRTTMMITHNDNGMIIMIMMTGGDPD/DPQPAAPALLCLLVLLCVVLVHDLCRLCVQLVHDSVVNVCCNVVVAFAFLQVVQSSCVVSVHAPLSSLARPPPPRPDDPDPPPPPPPPPVPPPPDDDDDDPDDPPDPPDPPDPPDPDPPPPPPPPQAHDWDDPADDPSRWHWHDGPQQKIWTQGTDDGPQRKGKTKMKHAARGKRDPVPWFHAHAFKKKKAWQAAWKWKDWQPDIDIDHHGDMDIDGRRTTMMITHNDNGMIIMIMMTGGDPD

pLDDT: mean 77.88, std 27.9, range [21.72, 98.94]